Protein AF-0000000065910550 (afdb_homodimer)

Sequence (512 aa):
MIDVQSQKDLRGIAIQKVGIKDLNWPIVVMDRANKTQTTIAKITAAAELKGDMRGTHMSRFIEAIDELNVVGPKEIERLLDRIKEKLDSQKAYVRFDFPYFINKRTPVTETLAPLKVDCYFEAEKGEKFDLKVGVIVPVHTLCPCSKEISEYGAHNQRAYVTIEVKMRRFMWIEELVEIAESSASCPLYSILKRPDEKWVTERAYQNPRFVEDLLREVVVKISGDKRIKWYKVFVESIESIHNHNAFAYIEGENTKMIDVQSQKDLRGIAIQKVGIKDLNWPIVVMDRANKTQTTIAKITAAAELKGD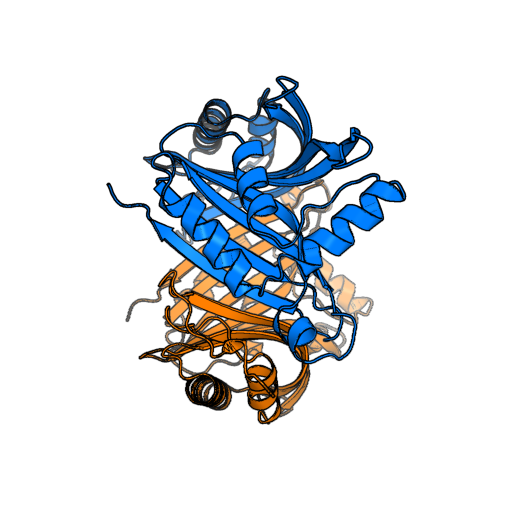MRGTHMSRFIEAIDELNVVGPKEIERLLDRIKEKLDSQKAYVRFDFPYFINKRTPVTETLAPLKVDCYFEAEKGEKFDLKVGVIVPVHTLCPCSKEISEYGAHNQRAYVTIEVKMRRFMWIEELVEIAESSASCPLYSILKRPDEKWVTERAYQNPRFVEDLLREVVVKISGDKRIKWYKVFVESIESIHNHNAFAYIEGENTK

Structure (mmCIF, N/CA/C/O backbone):
data_AF-0000000065910550-model_v1
#
loop_
_entity.id
_entity.type
_entity.pdbx_description
1 polymer 'GTP cyclohydrolase FolE2'
#
loop_
_atom_site.group_PDB
_atom_site.id
_atom_site.type_symbol
_atom_site.label_atom_id
_atom_site.label_alt_id
_atom_site.label_comp_id
_atom_site.label_asym_id
_atom_site.label_entity_id
_atom_site.label_seq_id
_atom_site.pdbx_PDB_ins_code
_atom_site.Cartn_x
_atom_site.Cartn_y
_atom_site.Cartn_z
_atom_site.occupancy
_atom_site.B_iso_or_equiv
_atom_site.auth_seq_id
_atom_site.auth_comp_id
_atom_site.auth_asym_id
_atom_site.auth_atom_id
_atom_site.pdbx_PDB_model_num
ATOM 1 N N . MET A 1 1 ? 38.969 5.348 -8.242 1 63.5 1 MET A N 1
ATOM 2 C CA . MET A 1 1 ? 38.094 4.191 -8.055 1 63.5 1 MET A CA 1
ATOM 3 C C . MET A 1 1 ? 37.031 4.117 -9.148 1 63.5 1 MET A C 1
ATOM 5 O O . MET A 1 1 ? 36.562 5.148 -9.617 1 63.5 1 MET A O 1
ATOM 9 N N . ILE A 1 2 ? 36.938 2.996 -9.836 1 68.75 2 ILE A N 1
ATOM 10 C CA . ILE A 1 2 ? 36.031 2.805 -10.961 1 68.75 2 ILE A CA 1
ATOM 11 C C . ILE A 1 2 ? 34.594 3.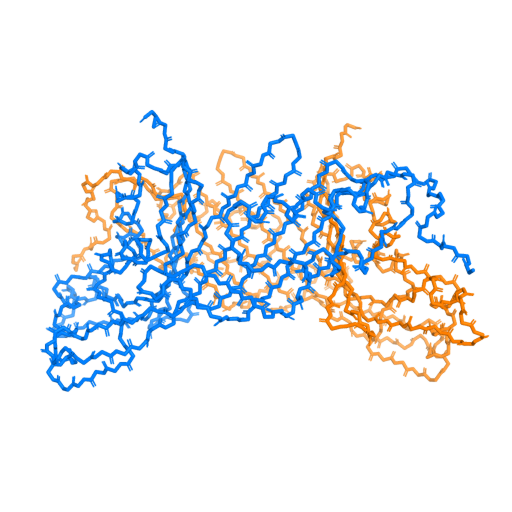055 -10.516 1 68.75 2 ILE A C 1
ATOM 13 O O . ILE A 1 2 ? 34.156 2.551 -9.477 1 68.75 2 ILE A O 1
ATOM 17 N N . ASP A 1 3 ? 33.938 3.994 -11.172 1 78.75 3 ASP A N 1
ATOM 18 C CA . ASP A 1 3 ? 32.5 4.258 -10.922 1 78.75 3 ASP A CA 1
ATOM 19 C C . ASP A 1 3 ? 31.625 3.281 -11.695 1 78.75 3 ASP A C 1
ATOM 21 O O . ASP A 1 3 ? 31.234 3.557 -12.828 1 78.75 3 ASP A O 1
ATOM 25 N N . VAL A 1 4 ? 31.281 2.184 -11.125 1 81.06 4 VAL A N 1
ATOM 26 C CA . VAL A 1 4 ? 30.531 1.101 -11.758 1 81.06 4 VAL A CA 1
ATOM 27 C C . VAL A 1 4 ? 29.141 1.582 -12.117 1 81.06 4 VAL A C 1
ATOM 29 O O . VAL A 1 4 ? 28.578 1.179 -13.141 1 81.06 4 VAL A O 1
ATOM 32 N N . GLN A 1 5 ? 28.578 2.457 -11.391 1 81 5 GLN A N 1
ATOM 33 C CA . GLN A 1 5 ? 27.219 2.939 -11.594 1 81 5 GLN A CA 1
ATOM 34 C C . GLN A 1 5 ? 27.109 3.785 -12.859 1 81 5 GLN A C 1
ATOM 36 O O . GLN A 1 5 ? 26.078 3.803 -13.516 1 81 5 GLN A O 1
ATOM 41 N N . SER A 1 6 ? 28.203 4.367 -13.234 1 79.25 6 SER A N 1
ATOM 42 C CA . SER A 1 6 ? 28.188 5.281 -14.375 1 79.25 6 SER A CA 1
ATOM 43 C C . SER A 1 6 ? 28.562 4.562 -15.664 1 79.25 6 SER A C 1
ATOM 45 O O . SER A 1 6 ? 28.641 5.184 -16.734 1 79.25 6 SER A O 1
ATOM 47 N N . GLN A 1 7 ? 28.719 3.299 -15.492 1 83.25 7 GLN A N 1
ATOM 48 C CA . GLN A 1 7 ? 29 2.533 -16.703 1 83.25 7 GLN A CA 1
ATOM 49 C C . GLN A 1 7 ? 27.766 2.477 -17.609 1 83.25 7 GLN A C 1
ATOM 51 O O . GLN A 1 7 ? 26.641 2.604 -17.141 1 83.25 7 GLN A O 1
ATOM 56 N N . LYS A 1 8 ? 28.047 2.338 -18.844 1 83.81 8 LYS A N 1
ATOM 57 C CA . LYS A 1 8 ? 26.969 2.279 -19.812 1 83.81 8 LYS A CA 1
ATOM 58 C C . LYS A 1 8 ? 26.219 0.96 -19.719 1 83.81 8 LYS A C 1
ATOM 60 O O . LYS A 1 8 ? 26.812 -0.101 -19.562 1 83.81 8 LYS A O 1
ATOM 65 N N . ASP A 1 9 ? 24.953 1.129 -19.734 1 86.06 9 ASP A N 1
ATOM 66 C CA . ASP A 1 9 ? 24.109 -0.061 -19.797 1 86.06 9 ASP A CA 1
ATOM 67 C C . ASP A 1 9 ? 23.625 -0.308 -21.219 1 86.06 9 ASP A C 1
ATOM 69 O O . ASP A 1 9 ? 23.016 0.572 -21.844 1 86.06 9 ASP A O 1
ATOM 73 N N . LEU A 1 10 ? 23.766 -1.475 -21.703 1 84.19 10 LEU A N 1
ATOM 74 C CA . LEU A 1 10 ? 23.516 -1.769 -23.109 1 84.19 10 LEU A CA 1
ATOM 75 C C . LEU A 1 10 ? 22.078 -2.234 -23.328 1 84.19 10 LEU A C 1
ATOM 77 O O . LEU A 1 10 ? 21.609 -2.314 -24.469 1 84.19 10 LEU A O 1
ATOM 81 N N . ARG A 1 11 ? 21.344 -2.479 -22.375 1 85.88 11 ARG A N 1
ATOM 82 C CA . ARG A 1 11 ? 19.969 -2.941 -22.516 1 85.88 11 ARG A CA 1
ATOM 83 C C . ARG A 1 11 ? 19.047 -1.799 -22.938 1 85.88 11 ARG A C 1
ATOM 85 O O . ARG A 1 11 ? 17.969 -2.031 -23.5 1 85.88 11 ARG A O 1
ATOM 92 N N . GLY A 1 12 ? 19.359 -0.606 -22.609 1 87.06 12 GLY A N 1
ATOM 93 C CA . GLY A 1 12 ? 18.641 0.576 -23.062 1 87.06 12 GLY A CA 1
ATOM 94 C C . GLY A 1 12 ? 17.281 0.74 -22.406 1 87.06 12 GLY A C 1
ATOM 95 O O . GLY A 1 12 ? 16.359 1.308 -23 1 87.06 12 GLY A O 1
ATOM 96 N N . ILE A 1 13 ? 17.109 0.208 -21.25 1 91.62 13 ILE A N 1
ATOM 97 C CA . ILE A 1 13 ? 15.828 0.293 -20.547 1 91.62 13 ILE A CA 1
ATOM 98 C C . ILE A 1 13 ? 15.891 1.39 -19.484 1 91.62 13 ILE A C 1
ATOM 100 O O . ILE A 1 13 ? 16.625 1.268 -18.5 1 91.62 13 ILE A O 1
ATOM 104 N N . ALA A 1 14 ? 15.078 2.43 -19.781 1 94.12 14 ALA A N 1
ATOM 105 C CA . ALA A 1 14 ? 14.969 3.5 -18.797 1 94.12 14 ALA A CA 1
ATOM 106 C C . ALA A 1 14 ? 14.109 3.062 -17.609 1 94.12 14 ALA A C 1
ATOM 108 O O . ALA A 1 14 ? 13.094 2.395 -17.781 1 94.12 14 ALA A O 1
ATOM 109 N N . ILE A 1 15 ? 14.562 3.422 -16.469 1 96.31 15 ILE A N 1
ATOM 110 C CA . ILE A 1 15 ? 13.836 3.055 -15.25 1 96.31 15 ILE A CA 1
ATOM 111 C C . ILE A 1 15 ? 13.047 4.258 -14.742 1 96.31 15 ILE A C 1
ATOM 113 O O . ILE A 1 15 ? 13.594 5.352 -14.594 1 96.31 15 ILE A O 1
ATOM 117 N N . GLN A 1 16 ? 11.781 4.004 -14.406 1 97.25 16 GLN A N 1
ATOM 118 C CA . GLN A 1 16 ? 10.891 5.098 -14.039 1 97.25 16 GLN A CA 1
ATOM 119 C C . GLN A 1 16 ? 11.227 5.633 -12.648 1 97.25 16 GLN A C 1
ATOM 121 O O . GLN A 1 16 ? 11.273 6.848 -12.438 1 97.25 16 GLN A O 1
ATOM 126 N N . LYS A 1 17 ? 11.406 4.809 -11.664 1 98.19 17 LYS A N 1
ATOM 127 C CA . LYS A 1 17 ? 11.789 5.203 -10.305 1 98.19 17 LYS A CA 1
ATOM 128 C C . LYS A 1 17 ? 12.922 4.332 -9.781 1 98.19 17 LYS A C 1
ATOM 130 O O . LYS A 1 17 ? 12.82 3.104 -9.781 1 98.19 17 LYS A O 1
ATOM 135 N N . VAL A 1 18 ? 13.914 4.914 -9.359 1 97.94 18 VAL A N 1
ATOM 136 C CA . VAL A 1 18 ? 15.008 4.266 -8.641 1 97.94 18 VAL A CA 1
ATOM 137 C C . VAL A 1 18 ? 15.453 5.141 -7.473 1 97.94 18 VAL A C 1
ATOM 139 O O . VAL A 1 18 ? 15.555 6.363 -7.609 1 97.94 18 VAL A O 1
ATOM 142 N N . GLY A 1 19 ? 15.578 4.531 -6.285 1 97.69 19 GLY A N 1
ATOM 143 C CA . GLY A 1 19 ? 16 5.344 -5.152 1 97.69 19 GLY A CA 1
ATOM 144 C C . GLY A 1 19 ? 16.016 4.578 -3.844 1 97.69 19 GLY A C 1
ATOM 145 O O . GLY A 1 19 ? 16.391 3.404 -3.812 1 97.69 19 GLY A O 1
ATOM 146 N N . ILE A 1 20 ? 15.766 5.285 -2.789 1 97.62 20 ILE A N 1
ATOM 147 C CA . ILE A 1 20 ? 15.883 4.727 -1.445 1 97.62 20 ILE A CA 1
ATOM 148 C C . ILE A 1 20 ? 14.508 4.695 -0.784 1 97.62 20 ILE A C 1
ATOM 150 O O . ILE A 1 20 ? 13.648 5.531 -1.084 1 97.62 20 ILE A O 1
ATOM 154 N N . LYS A 1 21 ? 14.289 3.783 0.067 1 97.69 21 LYS A N 1
ATOM 155 C CA . LYS A 1 21 ? 13.039 3.578 0.803 1 97.69 21 LYS A CA 1
ATOM 156 C C . LYS A 1 21 ? 13.32 3.221 2.262 1 97.69 21 LYS A C 1
ATOM 158 O O . LYS A 1 21 ? 14.367 2.66 2.58 1 97.69 21 LYS A O 1
ATOM 163 N N . ASP A 1 22 ? 12.375 3.637 3.188 1 96.62 22 ASP A N 1
ATOM 164 C CA . ASP A 1 22 ? 12.406 3.312 4.609 1 96.62 22 ASP A CA 1
ATOM 165 C C . ASP A 1 22 ? 13.586 3.992 5.301 1 96.62 22 ASP A C 1
ATOM 167 O O . ASP A 1 22 ? 14.234 3.398 6.168 1 96.62 22 ASP A O 1
ATOM 171 N N . LEU A 1 23 ? 13.922 5.172 4.836 1 95.94 23 LEU A N 1
ATOM 172 C CA . LEU A 1 23 ? 14.898 5.988 5.539 1 95.94 23 LEU A CA 1
ATOM 173 C C . LEU A 1 23 ? 14.25 6.746 6.688 1 95.94 23 LEU A C 1
ATOM 175 O O . LEU A 1 23 ? 13.375 7.586 6.469 1 95.94 23 LEU A O 1
ATOM 179 N N . ASN A 1 24 ? 14.594 6.41 7.914 1 96.44 24 ASN A N 1
ATOM 180 C CA . ASN A 1 24 ? 14.141 7.195 9.055 1 96.44 24 ASN A CA 1
ATOM 181 C C . ASN A 1 24 ? 15.008 8.438 9.266 1 96.44 24 ASN A C 1
ATOM 183 O O . ASN A 1 24 ? 16.234 8.336 9.352 1 96.44 24 ASN A O 1
ATOM 187 N N . TRP A 1 25 ? 14.367 9.594 9.281 1 95.25 25 TRP A N 1
ATOM 188 C CA . TRP A 1 25 ? 15.102 10.859 9.328 1 95.25 25 TRP A CA 1
ATOM 189 C C . TRP A 1 25 ? 14.367 11.875 10.203 1 95.25 25 TRP A C 1
ATOM 191 O O . TRP A 1 25 ? 13.141 11.992 10.133 1 95.25 25 TRP A O 1
ATOM 201 N N . PRO A 1 26 ? 15.078 12.594 11.07 1 96.38 26 PRO A N 1
ATOM 202 C CA . PRO A 1 26 ? 14.438 13.688 11.805 1 96.38 26 PRO A CA 1
ATOM 203 C C . PRO A 1 26 ? 14.039 14.852 10.898 1 96.38 26 PRO A C 1
ATOM 205 O O . PRO A 1 26 ? 14.836 15.289 10.07 1 96.38 26 PRO A O 1
ATOM 208 N N . ILE A 1 27 ? 12.805 15.336 11.078 1 96.88 27 ILE A N 1
ATOM 209 C CA . ILE A 1 27 ? 12.352 16.469 10.273 1 96.88 27 ILE A CA 1
ATOM 210 C C . ILE A 1 27 ? 11.609 17.469 11.156 1 96.88 27 ILE A C 1
ATOM 212 O O . ILE A 1 27 ? 11.266 17.156 12.297 1 96.88 27 ILE A O 1
ATOM 216 N N . VAL A 1 28 ? 11.469 18.672 10.609 1 96.88 28 VAL A N 1
ATOM 217 C CA . VAL A 1 28 ? 10.656 19.734 11.203 1 96.88 28 VAL A CA 1
ATOM 218 C C . VAL A 1 28 ? 9.5 20.078 10.273 1 96.88 28 VAL A C 1
ATOM 220 O O . VAL A 1 28 ? 9.703 20.297 9.078 1 96.88 28 VAL A O 1
ATOM 223 N N . VAL A 1 29 ? 8.281 20.047 10.781 1 96.62 29 VAL A N 1
ATOM 224 C CA . VAL A 1 29 ? 7.109 20.391 9.977 1 96.62 29 VAL A CA 1
ATOM 225 C C . VAL A 1 29 ? 6.398 21.594 10.578 1 96.62 29 VAL A C 1
ATOM 227 O O . VAL A 1 29 ? 6.594 21.922 11.75 1 96.62 29 VAL A O 1
ATOM 230 N N . MET A 1 30 ? 5.613 22.219 9.727 1 93.38 30 MET A N 1
ATOM 231 C CA . MET A 1 30 ? 4.828 23.359 10.195 1 93.38 30 MET A CA 1
ATOM 232 C C . MET A 1 30 ? 3.703 22.906 11.117 1 93.38 30 MET A C 1
ATOM 234 O O . MET A 1 30 ? 3.135 21.828 10.922 1 93.38 30 MET A O 1
ATOM 238 N N . ASP A 1 31 ? 3.471 23.703 12.047 1 92.69 31 ASP A N 1
ATOM 239 C CA . ASP A 1 31 ? 2.459 23.469 13.07 1 92.69 31 ASP A CA 1
ATOM 240 C C . ASP A 1 31 ? 1.597 24.719 13.289 1 92.69 31 ASP A C 1
ATOM 242 O O . ASP A 1 31 ? 2.117 25.797 13.562 1 92.69 31 ASP A O 1
ATOM 246 N N . ARG A 1 32 ? 0.337 24.547 13.164 1 92.25 32 ARG A N 1
ATOM 247 C CA . ARG A 1 32 ? -0.577 25.672 13.227 1 92.25 32 ARG A CA 1
ATOM 248 C C . ARG A 1 32 ? -0.513 26.359 14.586 1 92.25 32 ARG A C 1
ATOM 250 O O . ARG A 1 32 ? -0.495 27.578 14.672 1 92.25 32 ARG A O 1
ATOM 257 N N . ALA A 1 33 ? -0.448 25.609 15.664 1 91.62 33 ALA A N 1
ATOM 258 C CA . ALA A 1 33 ? -0.511 26.141 17.016 1 91.62 33 ALA A CA 1
ATOM 259 C C . ALA A 1 33 ? 0.872 26.562 17.516 1 91.62 33 ALA A C 1
ATOM 261 O O . ALA A 1 33 ? 1.015 27.594 18.188 1 91.62 33 ALA A O 1
ATOM 262 N N . ASN A 1 34 ? 1.928 25.812 17.156 1 92.62 34 ASN A N 1
ATOM 263 C CA . ASN A 1 34 ? 3.25 25.984 17.734 1 92.62 34 ASN A CA 1
ATOM 264 C C . ASN A 1 34 ? 4.262 26.469 16.703 1 92.62 34 ASN A C 1
ATOM 266 O O . ASN A 1 34 ? 5.469 26.484 16.969 1 92.62 34 ASN A O 1
ATOM 270 N N . LYS A 1 35 ? 3.805 26.781 15.539 1 92.31 35 LYS A N 1
ATOM 271 C CA . LYS A 1 35 ? 4.629 27.203 14.414 1 92.31 35 LYS A CA 1
ATOM 272 C C . LYS A 1 35 ? 5.312 26 13.758 1 92.31 35 LYS A C 1
ATOM 274 O O . LYS A 1 35 ? 5.121 25.75 12.562 1 92.31 35 LYS A O 1
ATOM 279 N N . THR A 1 36 ? 6.086 25.25 14.672 1 94.94 36 THR A N 1
ATOM 280 C CA . THR A 1 36 ? 6.719 24.062 14.125 1 94.94 36 THR A CA 1
ATOM 281 C C . THR A 1 36 ? 6.695 22.922 15.141 1 94.94 36 THR A C 1
ATOM 283 O O . THR A 1 36 ? 6.434 23.141 16.328 1 94.94 36 THR A O 1
ATOM 286 N N . GLN A 1 37 ? 6.855 21.719 14.656 1 95.38 37 GLN A N 1
ATOM 287 C CA . GLN A 1 37 ? 7.074 20.547 15.508 1 95.38 37 GLN A CA 1
ATOM 288 C C . GLN A 1 37 ? 8.109 19.609 14.891 1 95.38 37 GLN A C 1
ATOM 290 O O . GLN A 1 37 ? 8.156 19.438 13.672 1 95.38 37 GLN A O 1
ATOM 295 N N . THR A 1 38 ? 8.945 19.047 15.773 1 95.81 38 THR A N 1
ATOM 296 C CA . THR A 1 38 ? 9.945 18.078 15.352 1 95.81 38 THR A CA 1
ATOM 297 C C . THR A 1 38 ? 9.383 16.656 15.398 1 95.81 38 THR A C 1
ATOM 299 O O . THR A 1 38 ? 8.664 16.312 16.344 1 95.81 38 THR A O 1
ATOM 302 N N . THR A 1 39 ? 9.648 15.898 14.398 1 97.06 39 THR A N 1
ATOM 303 C CA . THR A 1 39 ? 9.188 14.516 14.328 1 97.06 39 THR A CA 1
ATOM 304 C C . THR A 1 39 ? 10.18 13.656 13.539 1 97.06 39 THR A C 1
ATOM 306 O O . THR A 1 39 ? 11.305 14.086 13.281 1 97.06 39 THR A O 1
ATOM 309 N N . ILE A 1 40 ? 9.906 12.391 13.391 1 96.44 40 ILE A N 1
ATOM 310 C CA . ILE A 1 40 ? 10.695 11.461 12.594 1 96.44 40 ILE A CA 1
ATOM 311 C C . ILE A 1 40 ? 9.875 10.992 11.391 1 96.44 40 ILE A C 1
ATOM 313 O O . ILE A 1 40 ? 8.75 10.516 11.547 1 96.44 40 ILE A O 1
ATOM 317 N N . ALA A 1 41 ? 10.469 11.133 10.25 1 97.75 41 ALA A N 1
ATOM 318 C CA . ALA A 1 41 ? 9.781 10.68 9.039 1 97.75 41 ALA A CA 1
ATOM 319 C C . ALA A 1 41 ? 10.414 9.398 8.5 1 97.75 41 ALA A C 1
ATOM 321 O O . ALA A 1 41 ? 11.625 9.188 8.648 1 97.75 41 ALA A O 1
ATOM 322 N N . LYS A 1 42 ? 9.617 8.555 8.016 1 98.38 42 LYS A N 1
ATOM 323 C CA . LYS A 1 42 ? 10.07 7.535 7.07 1 98.38 42 LYS A CA 1
ATOM 324 C C . LYS A 1 42 ? 10.031 8.062 5.641 1 98.38 42 LYS A C 1
ATOM 326 O O . LYS A 1 42 ? 8.969 8.43 5.129 1 98.38 42 LYS A O 1
ATOM 331 N N . ILE A 1 43 ? 11.195 8.078 4.969 1 98.19 43 ILE A N 1
ATOM 332 C CA . ILE A 1 43 ? 11.312 8.805 3.713 1 98.19 43 ILE A CA 1
ATOM 333 C C . ILE A 1 43 ? 11.562 7.824 2.568 1 98.19 43 ILE A C 1
ATOM 335 O O . ILE A 1 43 ? 12.352 6.883 2.709 1 98.19 43 ILE A O 1
ATOM 339 N N . THR A 1 44 ? 10.828 7.98 1.517 1 98.69 44 THR A N 1
ATOM 340 C CA . THR A 1 44 ? 11.102 7.375 0.217 1 98.69 44 THR A CA 1
ATOM 341 C C . THR A 1 44 ? 11.477 8.445 -0.808 1 98.69 44 THR A C 1
ATOM 343 O O . THR A 1 44 ? 10.797 9.469 -0.921 1 98.69 44 THR A O 1
ATOM 346 N N . ALA A 1 45 ? 12.555 8.312 -1.482 1 98.44 45 ALA A N 1
ATOM 347 C CA . ALA A 1 45 ? 13 9.234 -2.529 1 98.44 45 ALA A CA 1
ATOM 348 C C . ALA A 1 45 ? 13.469 8.469 -3.766 1 98.44 45 ALA A C 1
ATOM 350 O O . ALA A 1 45 ? 14.117 7.426 -3.65 1 98.44 45 ALA A O 1
ATOM 351 N N . ALA A 1 46 ? 13.133 8.984 -4.906 1 98.69 46 ALA A N 1
ATOM 352 C CA . ALA A 1 46 ? 13.5 8.32 -6.152 1 98.69 46 ALA A CA 1
ATOM 353 C C . ALA A 1 46 ? 13.672 9.32 -7.285 1 98.69 46 ALA A C 1
ATOM 355 O O . ALA A 1 46 ? 13.281 10.484 -7.156 1 98.69 46 ALA A O 1
ATOM 356 N N . ALA A 1 47 ? 14.266 8.891 -8.312 1 97.88 47 ALA A N 1
ATOM 357 C CA . ALA A 1 47 ? 14.406 9.641 -9.562 1 97.88 47 ALA A CA 1
ATOM 358 C C . ALA A 1 47 ? 14.328 8.711 -10.766 1 97.88 47 ALA A C 1
ATOM 360 O O . ALA A 1 47 ? 14.461 7.492 -10.633 1 97.88 47 ALA A O 1
ATOM 361 N N . GLU A 1 48 ? 14.016 9.336 -11.844 1 97.12 48 GLU A N 1
ATOM 362 C CA . GLU A 1 48 ? 14.102 8.602 -13.102 1 97.12 48 GLU A CA 1
ATOM 363 C C . GLU A 1 48 ? 15.555 8.32 -13.477 1 97.12 48 GLU A C 1
ATOM 365 O O . GLU A 1 48 ? 16.438 9.156 -13.242 1 97.12 48 GLU A O 1
ATOM 370 N N . LEU A 1 49 ? 15.812 7.133 -14.023 1 95.31 49 LEU A N 1
ATOM 371 C CA . LEU A 1 49 ? 17.141 6.762 -14.477 1 95.31 49 LEU A CA 1
ATOM 372 C C . LEU A 1 49 ? 17.141 6.48 -15.977 1 95.31 49 LEU A C 1
ATOM 374 O O . LEU A 1 49 ? 16.422 5.594 -16.453 1 95.31 49 LEU A O 1
ATOM 378 N N . LYS A 1 50 ? 18 7.191 -16.656 1 92.06 50 LYS A N 1
ATOM 379 C CA . LYS A 1 50 ? 18.094 7.047 -18.109 1 92.06 50 LYS A CA 1
ATOM 380 C C . LYS A 1 50 ? 18.578 5.652 -18.484 1 92.06 50 LYS A C 1
ATOM 382 O O . LYS A 1 50 ? 19.312 5.008 -17.734 1 92.06 50 LYS A O 1
ATOM 387 N N . GLY A 1 51 ? 18.266 5.25 -19.703 1 91.25 51 GLY A N 1
ATOM 388 C CA . GLY A 1 51 ? 18.531 3.895 -20.156 1 91.25 51 GLY A CA 1
ATOM 389 C C . GLY A 1 51 ? 20 3.613 -20.391 1 91.25 51 GLY A C 1
ATOM 390 O O . GLY A 1 51 ? 20.406 2.453 -20.469 1 91.25 51 GLY A O 1
ATOM 391 N N . ASP A 1 52 ? 20.812 4.656 -20.438 1 88.88 52 ASP A N 1
ATOM 392 C CA . ASP A 1 52 ? 22.234 4.449 -20.734 1 88.88 52 ASP A CA 1
ATOM 393 C C . ASP A 1 52 ? 23.078 4.449 -19.469 1 88.88 52 ASP A C 1
ATOM 395 O O . ASP A 1 52 ? 24.281 4.219 -19.531 1 88.88 52 ASP A O 1
ATOM 399 N N . MET A 1 53 ? 22.469 4.652 -18.406 1 88.75 53 MET A N 1
ATOM 400 C CA . MET A 1 53 ? 23.172 4.605 -17.125 1 88.75 53 MET A CA 1
ATOM 401 C C . MET A 1 53 ? 22.875 3.301 -16.391 1 88.75 53 MET A C 1
ATOM 403 O O . MET A 1 53 ? 21.719 2.924 -16.234 1 88.75 53 MET A O 1
ATOM 407 N N . ARG A 1 54 ? 23.828 2.672 -15.93 1 88.75 54 ARG A N 1
ATOM 408 C CA . ARG A 1 54 ? 23.656 1.358 -15.32 1 88.75 54 ARG A CA 1
ATOM 409 C C . ARG A 1 54 ? 22.984 1.474 -13.961 1 88.75 54 ARG A C 1
ATOM 411 O O . ARG A 1 54 ? 22.078 0.693 -13.633 1 88.75 54 ARG A O 1
ATOM 418 N N . GLY A 1 55 ? 23.422 2.473 -13.195 1 89.12 55 GLY A N 1
ATOM 419 C CA . GLY A 1 55 ? 22.875 2.607 -11.852 1 89.12 55 GLY A CA 1
ATOM 420 C C . GLY A 1 55 ? 22.875 4.039 -11.352 1 89.12 55 GLY A C 1
ATOM 421 O O . GLY A 1 55 ? 23.469 4.922 -11.977 1 89.12 55 GLY A O 1
ATOM 422 N N . THR A 1 56 ? 22.141 4.242 -10.227 1 87.81 56 THR A N 1
ATOM 423 C CA . THR A 1 56 ? 22.078 5.57 -9.625 1 87.81 56 THR A CA 1
ATOM 424 C C . THR A 1 56 ? 22.984 5.656 -8.406 1 87.81 56 THR A C 1
ATOM 426 O O . THR A 1 56 ? 23.5 4.641 -7.945 1 87.81 56 THR A O 1
ATOM 429 N N . HIS A 1 57 ? 23.266 6.895 -7.973 1 87.19 57 HIS A N 1
ATOM 430 C CA . HIS A 1 57 ? 24.031 7.156 -6.758 1 87.19 57 HIS A CA 1
ATOM 431 C C . HIS A 1 57 ? 23.109 7.387 -5.566 1 87.19 57 HIS A C 1
ATOM 433 O O . HIS A 1 57 ? 22.656 8.508 -5.336 1 87.19 57 HIS A O 1
ATOM 439 N N . MET A 1 58 ? 23 6.387 -4.715 1 88 58 MET A N 1
ATOM 440 C CA . MET A 1 58 ? 22.016 6.391 -3.629 1 88 58 MET A CA 1
ATOM 441 C C . MET A 1 58 ? 22.391 7.422 -2.568 1 88 58 MET A C 1
ATOM 443 O O . MET A 1 58 ? 21.516 8.047 -1.972 1 88 58 MET A O 1
ATOM 447 N N . SER A 1 59 ? 23.656 7.66 -2.449 1 90.94 59 SER A N 1
ATOM 448 C CA . SER A 1 59 ? 24.125 8.594 -1.43 1 90.94 59 SER A CA 1
ATOM 449 C C . SER A 1 59 ? 23.656 10.016 -1.729 1 90.94 59 SER A C 1
ATOM 451 O O . SER A 1 59 ? 23.469 10.82 -0.814 1 90.94 59 SER A O 1
ATOM 453 N N . ARG A 1 60 ? 23.422 10.32 -3.006 1 92.56 60 ARG A N 1
ATOM 454 C CA . ARG A 1 60 ? 23.031 11.664 -3.41 1 92.56 60 ARG A CA 1
ATOM 455 C C . ARG A 1 60 ? 21.625 12 -2.92 1 92.56 60 ARG A C 1
ATOM 457 O O . ARG A 1 60 ? 21.297 13.172 -2.717 1 92.56 60 ARG A O 1
ATOM 464 N N . PHE A 1 61 ? 20.766 10.977 -2.746 1 95.19 61 PHE A N 1
ATOM 465 C CA . PHE A 1 61 ? 19.453 11.203 -2.156 1 95.19 61 PHE A CA 1
ATOM 466 C C . PHE A 1 61 ? 19.594 11.703 -0.72 1 95.19 61 PHE A C 1
ATOM 468 O O . PHE A 1 61 ? 18.938 12.672 -0.331 1 95.19 61 PHE A O 1
ATOM 475 N N . ILE A 1 62 ? 20.406 11.094 0.034 1 93.31 62 ILE A N 1
ATOM 476 C CA . ILE A 1 62 ? 20.578 11.406 1.447 1 93.31 62 ILE A CA 1
ATOM 477 C C . ILE A 1 62 ? 21.172 12.805 1.596 1 93.31 62 ILE A C 1
ATOM 479 O O . ILE A 1 62 ? 20.75 13.578 2.457 1 93.31 62 ILE A O 1
ATOM 483 N N . GLU A 1 63 ? 22.109 13.07 0.708 1 94 63 GLU A N 1
ATOM 484 C CA . GLU A 1 63 ? 22.719 14.398 0.723 1 94 63 GLU A CA 1
ATOM 485 C C . GLU A 1 63 ? 21.672 15.484 0.478 1 94 63 GLU A C 1
ATOM 487 O O . GLU A 1 63 ? 21.703 16.531 1.128 1 94 63 GLU A O 1
ATOM 492 N N . ALA A 1 64 ? 20.812 15.195 -0.44 1 94.62 64 ALA A N 1
ATOM 493 C CA . ALA A 1 64 ? 19.766 16.172 -0.749 1 94.62 64 ALA A CA 1
ATOM 494 C C . ALA A 1 64 ? 18.812 16.328 0.431 1 94.62 64 ALA A C 1
ATOM 496 O O . ALA A 1 64 ? 18.422 17.453 0.766 1 94.62 64 ALA A O 1
ATOM 497 N N . ILE A 1 65 ? 18.469 15.289 1.138 1 94.75 65 ILE A N 1
ATOM 498 C CA . ILE A 1 65 ? 17.531 15.281 2.254 1 94.75 65 ILE A CA 1
ATOM 499 C C . ILE A 1 65 ? 18.141 15.992 3.453 1 94.75 65 ILE A C 1
ATOM 501 O O . ILE A 1 65 ? 17.453 16.703 4.188 1 94.75 65 ILE A O 1
ATOM 505 N N . ASP A 1 66 ? 19.422 15.852 3.58 1 92.62 66 ASP A N 1
ATOM 506 C CA . ASP A 1 66 ? 20.141 16.406 4.723 1 92.62 66 ASP A CA 1
ATOM 507 C C . ASP A 1 66 ? 20.109 17.938 4.699 1 92.62 66 ASP A C 1
ATOM 509 O O . ASP A 1 66 ? 20.266 18.578 5.738 1 92.62 66 ASP A O 1
ATOM 513 N N . GLU A 1 67 ? 19.797 18.453 3.58 1 91.25 67 GLU A N 1
ATOM 514 C CA . GLU A 1 67 ? 19.797 19.906 3.434 1 91.25 67 GLU A CA 1
ATOM 515 C C . GLU A 1 67 ? 18.438 20.5 3.764 1 91.25 67 GLU A C 1
ATOM 517 O O . GLU A 1 67 ? 18.281 21.719 3.814 1 91.25 67 GLU A O 1
ATOM 522 N N . LEU A 1 68 ? 17.484 19.672 4.059 1 90.12 68 LEU A N 1
ATOM 523 C CA . LEU A 1 68 ? 16.141 20.141 4.32 1 90.12 68 LEU A CA 1
ATOM 524 C C . LEU A 1 68 ? 16.016 20.688 5.742 1 90.12 68 LEU A C 1
ATOM 526 O O . LEU A 1 68 ? 16.422 20.016 6.699 1 90.12 68 LEU A O 1
ATOM 530 N N . ASN A 1 69 ? 15.539 21.891 5.918 1 87.5 69 ASN A N 1
ATOM 531 C CA . ASN A 1 69 ? 15.297 22.5 7.227 1 87.5 69 ASN A CA 1
ATOM 532 C C . ASN A 1 69 ? 13.867 22.25 7.699 1 87.5 69 ASN A C 1
ATOM 534 O O . ASN A 1 69 ? 13.641 21.469 8.617 1 87.5 69 ASN A O 1
ATOM 538 N N . VAL A 1 70 ? 12.93 22.891 7.137 1 91.88 70 VAL A N 1
ATOM 539 C CA . VAL A 1 70 ? 11.508 22.719 7.402 1 91.88 70 VAL A CA 1
ATOM 540 C C . VAL A 1 70 ? 10.836 22.078 6.191 1 91.88 70 VAL A C 1
ATOM 542 O O . VAL A 1 70 ? 11.102 22.469 5.051 1 91.88 70 VAL A O 1
ATOM 545 N N . VAL A 1 71 ? 10.008 21.094 6.5 1 94.25 71 VAL A N 1
ATOM 546 C CA . VAL A 1 71 ? 9.328 20.391 5.418 1 94.25 71 VAL A CA 1
ATOM 547 C C . VAL A 1 71 ? 8.016 21.094 5.082 1 94.25 71 VAL A C 1
ATOM 549 O O . VAL A 1 71 ? 6.98 20.797 5.684 1 94.25 71 VAL A O 1
ATOM 552 N N . GLY A 1 72 ? 8.109 22 4.23 1 91.5 72 GLY A N 1
ATOM 553 C CA . GLY A 1 72 ? 6.961 22.672 3.648 1 91.5 72 GLY A CA 1
ATOM 554 C C . GLY A 1 72 ? 6.883 22.531 2.141 1 91.5 72 GLY A C 1
ATOM 555 O O . GLY A 1 72 ? 7.793 21.984 1.519 1 91.5 72 GLY A O 1
ATOM 556 N N . PRO A 1 73 ? 5.781 22.969 1.549 1 92.69 73 PRO A N 1
ATOM 557 C CA . PRO A 1 73 ? 5.59 22.812 0.107 1 92.69 73 PRO A CA 1
ATOM 558 C C . PRO A 1 73 ? 6.742 23.375 -0.713 1 92.69 73 PRO A C 1
ATOM 560 O O . PRO A 1 73 ? 7.238 22.719 -1.633 1 92.69 73 PRO A O 1
ATOM 563 N N . LYS A 1 74 ? 7.199 24.531 -0.389 1 93.62 74 LYS A N 1
ATOM 564 C CA . LYS A 1 74 ? 8.273 25.172 -1.134 1 93.62 74 LYS A CA 1
ATOM 565 C C . LYS A 1 74 ? 9.594 24.422 -0.968 1 93.62 74 LYS A C 1
ATOM 567 O O . LYS A 1 74 ? 10.328 24.234 -1.937 1 93.62 74 LYS A O 1
ATOM 572 N N . GLU A 1 75 ? 9.867 24.047 0.284 1 95.62 75 GLU A N 1
ATOM 573 C CA . GLU A 1 75 ? 11.102 23.328 0.569 1 95.62 75 GLU A CA 1
ATOM 574 C C . GLU A 1 75 ? 11.109 21.953 -0.098 1 95.62 75 GLU A C 1
ATOM 576 O O . GLU A 1 75 ? 12.156 21.469 -0.527 1 95.62 75 GLU A O 1
ATOM 581 N N . ILE A 1 76 ? 9.93 21.359 -0.197 1 97.06 76 ILE A N 1
ATOM 582 C CA . ILE A 1 76 ? 9.82 20.062 -0.859 1 97.06 76 ILE A CA 1
ATOM 583 C C . ILE A 1 76 ? 10.125 20.219 -2.348 1 97.06 76 ILE A C 1
ATOM 585 O O . ILE A 1 76 ? 10.82 19.391 -2.934 1 97.06 76 ILE A O 1
ATOM 589 N N . GLU A 1 77 ? 9.547 21.203 -2.938 1 97.12 77 GLU A N 1
ATOM 590 C CA . GLU A 1 77 ? 9.812 21.438 -4.355 1 97.12 77 GLU A CA 1
ATOM 591 C C . GLU A 1 77 ? 11.305 21.656 -4.609 1 97.12 77 GLU A C 1
ATOM 593 O O . GLU A 1 77 ? 11.859 21.109 -5.57 1 97.12 77 GLU A O 1
ATOM 598 N N . ARG A 1 78 ? 11.953 22.406 -3.752 1 96.94 78 ARG A N 1
ATOM 599 C CA . ARG A 1 78 ? 13.391 22.641 -3.871 1 96.94 78 ARG A CA 1
ATOM 600 C C . ARG A 1 78 ? 14.18 21.344 -3.725 1 96.94 78 ARG A C 1
ATOM 602 O O . ARG A 1 78 ? 15.172 21.141 -4.418 1 96.94 78 ARG A O 1
ATOM 609 N N . LEU A 1 79 ? 13.766 20.547 -2.779 1 97.5 79 LEU A N 1
ATOM 610 C CA . LEU A 1 79 ? 14.391 19.25 -2.588 1 97.5 79 LEU A CA 1
ATOM 611 C C . LEU A 1 79 ? 14.336 18.422 -3.873 1 97.5 79 LEU A C 1
ATOM 613 O O . LEU A 1 79 ? 15.344 17.828 -4.27 1 97.5 79 LEU A O 1
ATOM 617 N N . LEU A 1 80 ? 13.188 18.453 -4.535 1 98.38 80 LEU A N 1
ATOM 618 C CA . LEU A 1 80 ? 13.031 17.688 -5.766 1 98.38 80 LEU A CA 1
ATOM 619 C C . LEU A 1 80 ? 13.922 18.234 -6.871 1 98.38 80 LEU A C 1
ATOM 621 O O . LEU A 1 80 ? 14.5 17.469 -7.652 1 98.38 80 LEU A O 1
ATOM 625 N N . ASP A 1 81 ? 14.07 19.516 -6.93 1 97.81 81 ASP A N 1
ATOM 626 C CA . ASP A 1 81 ? 14.984 20.125 -7.887 1 97.81 81 ASP A CA 1
ATOM 627 C C . ASP A 1 81 ? 16.422 19.703 -7.629 1 97.81 81 ASP A C 1
ATOM 629 O O . ASP A 1 81 ? 17.172 19.406 -8.562 1 97.81 81 ASP A O 1
ATOM 633 N N . ARG A 1 82 ? 16.797 19.672 -6.41 1 96.94 82 ARG A N 1
ATOM 634 C CA . ARG A 1 82 ? 18.141 19.25 -6.035 1 96.94 82 ARG A CA 1
ATOM 635 C C . ARG A 1 82 ? 18.406 17.812 -6.434 1 96.94 82 ARG A C 1
ATOM 637 O O . ARG A 1 82 ? 19.484 17.469 -6.93 1 96.94 82 ARG A O 1
ATOM 644 N N . ILE A 1 83 ? 17.422 16.953 -6.184 1 97.25 83 ILE A N 1
ATOM 645 C CA . ILE A 1 83 ? 17.547 15.547 -6.547 1 97.25 83 ILE A CA 1
ATOM 646 C C . ILE A 1 83 ? 17.703 15.414 -8.055 1 97.25 83 ILE A C 1
ATOM 648 O O . ILE A 1 83 ? 18.578 14.68 -8.531 1 97.25 83 ILE A O 1
ATOM 652 N N . LYS A 1 84 ? 16.875 16.141 -8.797 1 97.25 84 LYS A N 1
ATOM 653 C CA . LYS A 1 84 ? 16.984 16.109 -10.258 1 97.25 84 LYS A CA 1
ATOM 654 C C . LYS A 1 84 ? 18.375 16.531 -10.719 1 97.25 84 LYS A C 1
ATOM 656 O O . LYS A 1 84 ? 18.953 15.898 -11.594 1 97.25 84 LYS A O 1
ATOM 661 N N . GLU A 1 85 ? 18.859 17.531 -10.141 1 96.31 85 GLU A N 1
ATOM 662 C CA . GLU A 1 85 ? 20.172 18.062 -10.5 1 96.31 85 GLU A CA 1
ATOM 663 C C . GLU A 1 85 ? 21.297 17.078 -10.141 1 96.31 85 GLU A C 1
ATOM 665 O O . GLU A 1 85 ? 22.141 16.766 -10.977 1 96.31 85 GLU A O 1
ATOM 670 N N . LYS A 1 86 ? 21.281 16.625 -8.922 1 93.38 86 LYS A N 1
ATOM 671 C CA . LYS A 1 86 ? 22.344 15.75 -8.422 1 93.38 86 LYS A CA 1
ATOM 672 C C . LYS A 1 86 ? 22.375 14.43 -9.188 1 93.38 86 LYS A C 1
ATOM 674 O O . LYS A 1 86 ? 23.438 13.836 -9.359 1 93.38 86 LYS A O 1
ATOM 679 N N . LEU A 1 87 ? 21.234 13.977 -9.664 1 94 87 LEU A N 1
ATOM 680 C CA . LEU A 1 87 ? 21.172 12.656 -10.289 1 94 87 LEU A CA 1
ATOM 681 C C . LEU A 1 87 ? 20.984 12.773 -11.797 1 94 87 LEU A C 1
ATOM 683 O O . LEU A 1 87 ? 20.781 11.773 -12.484 1 94 87 LEU A O 1
ATOM 687 N N . ASP A 1 88 ? 21.031 14 -12.32 1 92.69 88 ASP A N 1
ATOM 688 C CA . ASP A 1 88 ? 20.844 14.258 -13.742 1 92.69 88 ASP A CA 1
ATOM 689 C C . ASP A 1 88 ? 19.594 13.547 -14.266 1 92.69 88 ASP A C 1
ATOM 691 O O . ASP A 1 88 ? 19.672 12.766 -15.219 1 92.69 88 ASP A O 1
ATOM 695 N N . SER A 1 89 ? 18.469 13.773 -13.641 1 95.75 89 SER A N 1
ATOM 696 C CA . SER A 1 89 ? 17.188 13.156 -13.961 1 95.75 89 SER A CA 1
ATOM 697 C C . SER A 1 89 ? 16.156 14.211 -14.352 1 95.75 89 SER A C 1
ATOM 699 O O . SER A 1 89 ? 16.266 15.375 -13.961 1 95.75 89 SER A O 1
ATOM 701 N N . GLN A 1 90 ? 15.172 13.812 -15.109 1 96.25 90 GLN A N 1
ATOM 702 C CA . GLN A 1 90 ? 14.102 14.719 -15.523 1 96.25 90 GLN A CA 1
ATOM 703 C C . GLN A 1 90 ? 12.953 14.703 -14.531 1 96.25 90 GLN A C 1
ATOM 705 O O . GLN A 1 90 ? 12.117 15.609 -14.523 1 96.25 90 GLN A O 1
ATOM 710 N N . LYS A 1 91 ? 12.883 13.695 -13.797 1 97.88 91 LYS A N 1
ATOM 711 C CA . LYS A 1 91 ? 11.805 13.562 -12.82 1 97.88 91 LYS A CA 1
ATOM 712 C C . LYS A 1 91 ? 12.336 13.078 -11.477 1 97.88 91 LYS A C 1
ATOM 714 O O . LYS A 1 91 ? 13.25 12.258 -11.422 1 97.88 91 LYS A O 1
ATOM 719 N N . ALA A 1 92 ? 11.75 13.57 -10.398 1 98.44 92 ALA A N 1
ATOM 720 C CA . ALA A 1 92 ? 12.078 13.164 -9.039 1 98.44 92 ALA A CA 1
ATOM 721 C C . ALA A 1 92 ? 10.82 12.977 -8.203 1 98.44 92 ALA A C 1
ATOM 723 O O . ALA A 1 92 ? 9.766 13.523 -8.523 1 98.44 92 ALA A O 1
ATOM 724 N N . TYR A 1 93 ? 10.984 12.164 -7.195 1 98.56 93 TYR A N 1
ATOM 725 C CA . TYR A 1 93 ? 9.875 11.773 -6.336 1 98.56 93 TYR A CA 1
ATOM 726 C C . TYR A 1 93 ? 10.305 11.727 -4.875 1 98.56 93 TYR A C 1
ATOM 728 O O . TYR A 1 93 ? 11.438 11.336 -4.57 1 98.56 93 TYR A O 1
ATOM 736 N N . VAL A 1 94 ? 9.359 12.125 -3.953 1 98.62 94 VAL A N 1
ATOM 737 C CA . VAL A 1 94 ? 9.648 11.977 -2.531 1 98.62 94 VAL A CA 1
ATOM 738 C C . VAL A 1 94 ? 8.352 11.758 -1.761 1 98.62 94 VAL A C 1
ATOM 740 O O . VAL A 1 94 ? 7.297 12.273 -2.146 1 98.62 94 VAL A O 1
ATOM 743 N N . ARG A 1 95 ? 8.445 10.984 -0.708 1 98.69 95 ARG A N 1
ATOM 744 C CA . ARG A 1 95 ? 7.352 10.805 0.238 1 98.69 95 ARG A CA 1
ATOM 745 C C . ARG A 1 95 ? 7.859 10.828 1.676 1 98.69 95 ARG A C 1
ATOM 747 O O . ARG A 1 95 ? 8.875 10.203 1.989 1 98.69 95 ARG A O 1
ATOM 754 N N . PHE A 1 96 ? 7.199 11.625 2.482 1 98.5 96 PHE A N 1
ATOM 755 C CA . PHE A 1 96 ? 7.422 11.672 3.922 1 98.5 96 PHE A CA 1
ATOM 756 C C . PHE A 1 96 ? 6.23 11.086 4.672 1 98.5 96 PHE A C 1
ATOM 758 O O . PHE A 1 96 ? 5.113 11.586 4.555 1 98.5 96 PHE A O 1
ATOM 765 N N . ASP A 1 97 ? 6.434 10.07 5.391 1 98.75 97 ASP A N 1
ATOM 766 C CA . ASP A 1 97 ? 5.449 9.586 6.352 1 98.75 97 ASP A CA 1
ATOM 767 C C . ASP A 1 97 ? 5.867 9.914 7.781 1 98.75 97 ASP A C 1
ATOM 769 O O . ASP A 1 97 ? 6.984 9.594 8.195 1 98.75 97 ASP A O 1
ATOM 773 N N . PHE A 1 98 ? 4.922 10.477 8.531 1 98.25 98 PHE A N 1
ATOM 774 C CA . PHE A 1 98 ? 5.375 10.891 9.859 1 98.25 98 PHE A CA 1
ATOM 775 C C . PHE A 1 98 ? 4.195 11.047 10.805 1 98.25 98 PHE A C 1
ATOM 777 O O . PHE A 1 98 ? 3.098 11.43 10.391 1 98.25 98 PHE A O 1
ATOM 784 N N . PRO A 1 99 ? 4.461 10.766 12.086 1 98.38 99 PRO A N 1
ATOM 785 C CA . PRO A 1 99 ? 3.461 11.125 13.102 1 98.38 99 PRO A CA 1
ATOM 786 C C . PRO A 1 99 ? 3.373 12.625 13.336 1 98.38 99 PRO A C 1
ATOM 788 O O . PRO A 1 99 ? 4.383 13.336 13.234 1 98.38 99 PRO A O 1
ATOM 791 N N . TYR A 1 100 ? 2.234 13.109 13.547 1 98.06 100 TYR A N 1
ATOM 792 C CA . TYR A 1 100 ? 1.917 14.508 13.836 1 98.06 100 TYR A CA 1
ATOM 793 C C . TYR A 1 100 ? 1.014 14.609 15.062 1 98.06 100 TYR A C 1
ATOM 795 O O . TYR A 1 100 ? 0.041 13.867 15.188 1 98.06 100 TYR A O 1
ATOM 803 N N . PHE A 1 101 ? 1.417 15.484 16 1 97.44 101 PHE A N 1
ATOM 804 C CA . PHE A 1 101 ? 0.66 15.586 17.234 1 97.44 101 PHE A CA 1
ATOM 805 C C . PHE A 1 101 ? -0.157 16.875 17.281 1 97.44 101 PHE A C 1
ATOM 807 O O . PHE A 1 101 ? 0.356 17.953 16.969 1 97.44 101 PHE A O 1
ATOM 814 N N . ILE A 1 102 ? -1.387 16.781 17.594 1 97.38 102 ILE A N 1
ATOM 815 C CA . ILE A 1 102 ? -2.301 17.906 17.766 1 97.38 102 ILE A CA 1
ATOM 816 C C . ILE A 1 102 ? -2.826 17.938 19.203 1 97.38 102 ILE A C 1
ATOM 818 O O . ILE A 1 102 ? -3.361 16.938 19.688 1 97.38 102 ILE A O 1
ATOM 822 N N . ASN A 1 103 ? -2.666 19.047 19.875 1 95.94 103 ASN A N 1
ATOM 823 C CA . ASN A 1 103 ? -3.238 19.188 21.219 1 95.94 103 ASN A CA 1
ATOM 824 C C . ASN A 1 103 ? -4.75 19.359 21.156 1 95.94 103 ASN A C 1
ATOM 826 O O . ASN A 1 103 ? -5.25 20.266 20.484 1 95.94 103 ASN A O 1
ATOM 830 N N . LYS A 1 104 ? -5.473 18.516 21.953 1 95.5 104 LYS A N 1
ATOM 831 C CA . LYS A 1 104 ? -6.934 18.547 21.969 1 95.5 104 LYS A CA 1
ATOM 832 C C . LYS A 1 104 ? -7.473 18.656 23.391 1 95.5 104 LYS A C 1
ATOM 834 O O . LYS A 1 104 ? -6.941 18.047 24.312 1 95.5 104 LYS A O 1
ATOM 839 N N . ARG A 1 105 ? -8.523 19.391 23.5 1 96.44 105 ARG A N 1
ATOM 840 C CA . ARG A 1 105 ? -9.227 19.484 24.766 1 96.44 105 ARG A CA 1
ATOM 841 C C . ARG A 1 105 ? -10.43 18.547 24.812 1 96.44 105 ARG A C 1
ATOM 843 O O . ARG A 1 105 ? -11.172 18.438 23.828 1 96.44 105 ARG A O 1
ATOM 850 N N . THR A 1 106 ? -10.578 17.938 25.984 1 96.5 106 THR A N 1
ATOM 851 C CA . THR A 1 106 ? -11.734 17.062 26.156 1 96.5 106 THR A CA 1
ATOM 852 C C . THR A 1 106 ? -13.023 17.875 26.25 1 96.5 106 THR A C 1
ATOM 854 O O . THR A 1 106 ? -12.984 19.062 26.609 1 96.5 106 THR A O 1
ATOM 857 N N . PRO A 1 107 ? -14.102 17.25 25.938 1 96.75 107 PRO A N 1
ATOM 858 C CA . PRO A 1 107 ? -15.328 18.016 25.719 1 96.75 107 PRO A CA 1
ATOM 859 C C . PRO A 1 107 ? -15.922 18.547 27.016 1 96.75 107 PRO A C 1
ATOM 861 O O . PRO A 1 107 ? -16.562 19.609 27.016 1 96.75 107 PRO A O 1
ATOM 864 N N . VAL A 1 108 ? -15.719 17.875 28.172 1 97.88 108 VAL A N 1
ATOM 865 C CA . VAL A 1 108 ? -16.375 18.297 29.406 1 97.88 108 VAL A CA 1
ATOM 866 C C . VAL A 1 108 ? -15.344 18.891 30.359 1 97.88 108 VAL A C 1
ATOM 868 O O . VAL A 1 108 ? -15.461 20.062 30.75 1 97.88 108 VAL A O 1
ATOM 871 N N . THR A 1 109 ? -14.312 18.141 30.641 1 97.75 109 THR A N 1
ATOM 872 C CA . THR A 1 109 ? -13.344 18.562 31.641 1 97.75 109 THR A CA 1
ATOM 873 C C . THR A 1 109 ? -12.305 19.5 31.031 1 97.75 109 THR A C 1
ATOM 875 O O . THR A 1 109 ? -11.5 20.094 31.766 1 97.75 109 THR A O 1
ATOM 878 N N . GLU A 1 110 ? -12.234 19.625 29.734 1 97.56 110 GLU A N 1
ATOM 879 C CA . GLU A 1 110 ? -11.328 20.5 29 1 97.56 110 GLU A CA 1
ATOM 880 C C . GLU A 1 110 ? -9.875 20.172 29.328 1 97.56 110 GLU A C 1
ATOM 882 O O . GLU A 1 110 ? -9.039 21.078 29.438 1 97.56 110 GLU A O 1
ATOM 887 N N . THR A 1 111 ? -9.672 18.953 29.562 1 95.81 111 THR A N 1
ATOM 888 C CA . THR A 1 111 ? -8.305 18.5 29.781 1 95.81 111 THR A CA 1
ATOM 889 C C . THR A 1 111 ? -7.527 18.5 28.469 1 95.81 111 THR A C 1
ATOM 891 O O . THR A 1 111 ? -7.98 17.938 27.469 1 95.81 111 THR A O 1
ATOM 894 N N . LEU A 1 112 ? -6.391 19.25 28.422 1 96 112 LEU A N 1
ATOM 895 C CA . LEU A 1 112 ? -5.574 19.391 27.219 1 96 112 LEU A CA 1
ATOM 896 C C . LEU A 1 112 ? -4.551 18.25 27.125 1 96 112 LEU A C 1
ATOM 898 O O . LEU A 1 112 ? -3.822 18 28.078 1 96 112 LEU A O 1
ATOM 902 N N . ALA A 1 113 ? -4.523 17.516 25.984 1 95.75 113 ALA A N 1
ATOM 903 C CA . ALA A 1 113 ? -3.549 16.453 25.766 1 95.75 113 ALA A CA 1
ATOM 904 C C . ALA A 1 113 ? -3.25 16.281 24.266 1 95.75 113 ALA A C 1
ATOM 906 O O . ALA A 1 113 ? -4.113 16.531 23.422 1 95.75 113 ALA A O 1
ATOM 907 N N . PRO A 1 114 ? -2.035 15.812 23.969 1 96.12 114 PRO A N 1
ATOM 908 C CA . PRO A 1 114 ? -1.71 15.57 22.562 1 96.12 114 PRO A CA 1
ATOM 909 C C . PRO A 1 114 ? -2.385 14.32 22 1 96.12 114 PRO A C 1
ATOM 911 O O . PRO A 1 114 ? -2.527 13.32 22.719 1 96.12 114 PRO A O 1
ATOM 914 N N . LEU A 1 115 ? -2.805 14.422 20.781 1 96.88 115 LEU A N 1
ATOM 915 C CA . LEU A 1 115 ? -3.301 13.273 20.031 1 96.88 115 LEU A CA 1
ATOM 916 C C . LEU A 1 115 ? -2.471 13.055 18.766 1 96.88 115 LEU A C 1
ATOM 918 O O . LEU A 1 115 ? -2.248 13.992 18 1 96.88 115 LEU A O 1
ATOM 922 N N . LYS A 1 116 ? -2.041 11.844 18.641 1 97.81 116 LYS A N 1
ATOM 923 C CA . LYS A 1 116 ? -1.229 11.484 17.469 1 97.81 116 LYS A CA 1
ATOM 924 C C . LYS A 1 116 ? -2.104 11.227 16.25 1 97.81 116 LYS A C 1
ATOM 926 O O . LYS A 1 116 ? -3.092 10.492 16.328 1 97.81 116 LYS A O 1
ATOM 931 N N . VAL A 1 117 ? -1.769 11.781 15.148 1 98.31 117 VAL A N 1
ATOM 932 C CA . VAL A 1 117 ? -2.289 11.398 13.836 1 98.31 117 VAL A CA 1
ATOM 933 C C . VAL A 1 117 ? -1.132 11.133 12.883 1 98.31 117 VAL A C 1
ATOM 935 O O . VAL A 1 117 ? -0.029 11.648 13.062 1 98.31 117 VAL A O 1
ATOM 938 N N . ASP A 1 118 ? -1.388 10.289 11.945 1 98.69 118 ASP A N 1
ATOM 939 C CA . ASP A 1 118 ? -0.364 10.031 10.938 1 98.69 118 ASP A CA 1
ATOM 940 C C . ASP A 1 118 ? -0.572 10.906 9.703 1 98.69 118 ASP A C 1
ATOM 942 O O . ASP A 1 118 ? -1.708 11.141 9.281 1 98.69 118 ASP A O 1
ATOM 946 N N . CYS A 1 119 ? 0.508 11.359 9.109 1 98.56 119 CYS A N 1
ATOM 947 C CA . CYS A 1 119 ? 0.475 12.258 7.961 1 98.56 119 CYS A CA 1
ATOM 948 C C . CYS A 1 119 ? 1.496 11.836 6.91 1 98.56 119 CYS A C 1
ATOM 950 O O . CYS A 1 119 ? 2.416 11.07 7.207 1 98.56 119 CYS A O 1
ATOM 952 N N . TYR A 1 120 ? 1.219 12.297 5.719 1 98.62 120 TYR A N 1
ATOM 953 C CA . TYR A 1 120 ? 2.271 12.125 4.723 1 98.62 120 TYR A CA 1
ATOM 954 C C . TYR A 1 120 ? 2.227 13.242 3.686 1 98.62 120 TYR A C 1
ATOM 956 O O . TYR A 1 120 ? 1.17 13.82 3.436 1 98.62 120 TYR A O 1
ATOM 964 N N . PHE A 1 121 ? 3.379 13.586 3.162 1 98.5 121 PHE A N 1
ATOM 965 C CA . PHE A 1 121 ? 3.582 14.398 1.97 1 98.5 121 PHE A CA 1
ATOM 966 C C . PHE A 1 121 ? 4.152 13.562 0.832 1 98.5 121 PHE A C 1
ATOM 968 O O . PHE A 1 121 ? 5.176 12.898 0.995 1 98.5 121 PHE A O 1
ATOM 975 N N . GLU A 1 122 ? 3.502 13.539 -0.219 1 98.75 122 GLU A N 1
ATOM 976 C CA . GLU A 1 122 ? 3.988 12.875 -1.425 1 98.75 122 GLU A CA 1
ATOM 977 C C . GLU A 1 122 ? 4.113 13.859 -2.584 1 98.75 122 GLU A C 1
ATOM 979 O O . GLU A 1 122 ? 3.139 14.523 -2.951 1 98.75 122 GLU A O 1
ATOM 984 N N . ALA A 1 123 ? 5.27 13.93 -3.168 1 98.5 123 ALA A N 1
ATOM 985 C CA . ALA A 1 123 ? 5.48 14.945 -4.191 1 98.5 123 ALA A CA 1
ATOM 986 C C . ALA A 1 123 ? 6.289 14.391 -5.359 1 98.5 123 ALA A C 1
ATOM 988 O O . ALA A 1 123 ? 7.098 13.477 -5.184 1 98.5 123 ALA A O 1
ATOM 989 N N . GLU A 1 124 ? 6.043 14.883 -6.461 1 98.56 124 GLU A N 1
ATOM 990 C CA . GLU A 1 124 ? 6.812 14.594 -7.672 1 98.56 124 GLU A CA 1
ATOM 991 C C . GLU A 1 124 ? 7.035 15.859 -8.492 1 98.56 124 GLU A C 1
ATOM 993 O O . GLU A 1 124 ? 6.207 16.781 -8.477 1 98.56 124 GLU A O 1
ATOM 998 N N . LYS A 1 125 ? 8.117 15.891 -9.172 1 98.38 125 LYS A N 1
ATOM 999 C CA . LYS A 1 125 ? 8.414 17.031 -10.031 1 98.38 125 LYS A CA 1
ATOM 1000 C C . LYS A 1 125 ? 9.102 16.594 -11.32 1 98.38 125 LYS A C 1
ATOM 1002 O O . LYS A 1 125 ? 10.172 15.992 -11.289 1 98.38 125 LYS A O 1
ATOM 1007 N N . GLY A 1 126 ? 8.43 16.703 -12.406 1 97.25 126 GLY A N 1
ATOM 1008 C CA . GLY A 1 126 ? 9.016 16.75 -13.734 1 97.25 126 GLY A CA 1
ATOM 1009 C C . GLY A 1 126 ? 9.016 18.141 -14.352 1 97.25 126 GLY A C 1
ATOM 1010 O O . GLY A 1 126 ? 9.758 19.016 -13.906 1 97.25 126 GLY A O 1
ATOM 1011 N N . GLU A 1 127 ? 8.062 18.266 -15.305 1 95.94 127 GLU A N 1
ATOM 1012 C CA . GLU A 1 127 ? 7.836 19.625 -15.812 1 95.94 127 GLU A CA 1
ATOM 1013 C C . GLU A 1 127 ? 7.031 20.453 -14.82 1 95.94 127 GLU A C 1
ATOM 1015 O O . GLU A 1 127 ? 7.285 21.656 -14.656 1 95.94 127 GLU A O 1
ATOM 1020 N N . LYS A 1 128 ? 6.117 19.781 -14.195 1 96.94 128 LYS A N 1
ATOM 1021 C CA . LYS A 1 128 ? 5.273 20.438 -13.203 1 96.94 128 LYS A CA 1
ATOM 1022 C C . LYS A 1 128 ? 5.477 19.828 -11.82 1 96.94 128 LYS A C 1
ATOM 1024 O O . LYS A 1 128 ? 5.965 18.703 -11.703 1 96.94 128 LYS A O 1
ATOM 1029 N N . PHE A 1 129 ? 5.227 20.656 -10.898 1 97.62 129 PHE A N 1
ATOM 1030 C CA . PHE A 1 129 ? 5.297 20.234 -9.5 1 97.62 129 PHE A CA 1
ATOM 1031 C C . PHE A 1 129 ? 3.928 19.781 -9 1 97.62 129 PHE A C 1
ATOM 1033 O O . PHE A 1 129 ? 2.932 20.484 -9.195 1 97.62 129 PHE A O 1
ATOM 1040 N N . ASP A 1 130 ? 3.857 18.531 -8.414 1 97.56 130 ASP A N 1
ATOM 1041 C CA . ASP A 1 130 ? 2.633 17.969 -7.848 1 97.56 130 ASP A CA 1
ATOM 1042 C C . ASP A 1 130 ? 2.848 17.547 -6.398 1 97.56 130 ASP A C 1
ATOM 1044 O O . ASP A 1 130 ? 3.826 16.859 -6.086 1 97.56 130 ASP A O 1
ATOM 1048 N N . LEU A 1 131 ? 1.978 17.984 -5.52 1 98.19 131 LEU A N 1
ATOM 1049 C CA . LEU A 1 131 ? 2.084 17.672 -4.098 1 98.19 131 LEU A CA 1
ATOM 1050 C C . LEU A 1 131 ? 0.76 17.141 -3.555 1 98.19 131 LEU A C 1
ATOM 1052 O O . LEU A 1 131 ? -0.281 17.781 -3.723 1 98.19 131 LEU A O 1
ATOM 1056 N N . LYS A 1 132 ? 0.784 16.031 -2.902 1 98.62 132 LYS A N 1
ATOM 1057 C CA . LYS A 1 132 ? -0.333 15.461 -2.152 1 98.62 132 LYS A CA 1
ATOM 1058 C C . LYS A 1 132 ? -0.071 15.516 -0.65 1 98.62 132 LYS A C 1
ATOM 1060 O O . LYS A 1 132 ? 1.022 15.172 -0.193 1 98.62 132 LYS A O 1
ATOM 1065 N N . VAL A 1 133 ? -1.067 15.93 0.027 1 98.44 133 VAL A N 1
ATOM 1066 C CA . VAL A 1 133 ? -1.043 15.93 1.485 1 98.44 133 VAL A CA 1
ATOM 1067 C C . VAL A 1 133 ? -2.057 14.922 2.02 1 98.44 133 VAL A C 1
ATOM 1069 O O . VAL A 1 133 ? -3.215 14.914 1.597 1 98.44 133 VAL A O 1
ATOM 1072 N N . GLY A 1 134 ? -1.559 14.102 2.924 1 98.69 134 GLY A N 1
ATOM 1073 C CA . GLY A 1 134 ? -2.447 13.086 3.471 1 98.69 134 GLY A CA 1
ATOM 1074 C C . GLY A 1 134 ? -2.436 13.039 4.988 1 98.69 134 GLY A C 1
ATOM 1075 O O . GLY A 1 134 ? -1.4 13.273 5.613 1 98.69 134 GLY A O 1
ATOM 1076 N N . VAL A 1 135 ? -3.596 12.703 5.555 1 98.81 135 VAL A N 1
ATOM 1077 C CA . VAL A 1 135 ? -3.723 12.469 6.988 1 98.81 135 VAL A CA 1
ATOM 1078 C C . VAL A 1 135 ? -4.473 11.156 7.23 1 98.81 135 VAL A C 1
ATOM 1080 O O . VAL A 1 135 ? -5.363 10.797 6.457 1 98.81 135 VAL A O 1
ATOM 1083 N N . ILE A 1 136 ? -4.098 10.438 8.211 1 98.94 136 ILE A N 1
ATOM 1084 C CA . ILE A 1 136 ? -4.793 9.258 8.727 1 98.94 136 ILE A CA 1
ATOM 1085 C C . ILE A 1 136 ? -5.242 9.516 10.164 1 98.94 136 ILE A C 1
ATOM 1087 O O . ILE A 1 136 ? -4.418 9.562 11.086 1 98.94 136 ILE A O 1
ATOM 1091 N N . VAL A 1 137 ? -6.539 9.625 10.328 1 98.81 137 VAL A N 1
ATOM 1092 C CA . VAL A 1 137 ? -7.09 10.109 11.594 1 98.81 137 VAL A CA 1
ATOM 1093 C C . VAL A 1 137 ? -7.895 8.992 12.258 1 98.81 137 VAL A C 1
ATOM 1095 O O . VAL A 1 137 ? -8.875 8.5 11.695 1 98.81 137 VAL A O 1
ATOM 1098 N N . PRO A 1 138 ? -7.496 8.602 13.43 1 98.69 138 PRO A N 1
ATOM 1099 C CA . PRO A 1 138 ? -8.344 7.66 14.164 1 98.69 138 PRO A CA 1
ATOM 1100 C C . PRO A 1 138 ? -9.617 8.312 14.703 1 98.69 138 PRO A C 1
ATOM 1102 O O . PRO A 1 138 ? -9.578 9.43 15.219 1 98.69 138 PRO A O 1
ATOM 1105 N N . VAL A 1 139 ? -10.727 7.602 14.547 1 98.56 139 VAL A N 1
ATOM 1106 C CA . VAL A 1 139 ? -12.008 8.094 15.031 1 98.56 139 VAL A CA 1
ATOM 1107 C C . VAL A 1 139 ? -12.812 6.949 15.641 1 98.56 139 VAL A C 1
ATOM 1109 O O . VAL A 1 139 ? -12.383 5.797 15.617 1 98.56 139 VAL A O 1
ATOM 1112 N N . HIS A 1 140 ? -13.867 7.371 16.266 1 97.94 140 HIS A N 1
ATOM 1113 C CA . HIS A 1 140 ? -14.805 6.438 16.875 1 97.94 140 HIS A CA 1
ATOM 1114 C C . HIS A 1 140 ? -16.109 6.371 16.078 1 97.94 140 HIS A C 1
ATOM 1116 O O . HIS A 1 140 ? -16.641 7.402 15.656 1 97.94 140 HIS A O 1
ATOM 1122 N N . THR A 1 141 ? -16.625 5.137 15.789 1 97.69 141 THR A N 1
ATOM 1123 C CA . THR A 1 141 ? -17.906 4.984 15.117 1 97.69 141 THR A CA 1
ATOM 1124 C C . THR A 1 141 ? -18.797 4.016 15.875 1 97.69 141 THR A C 1
ATOM 1126 O O . THR A 1 141 ? -18.312 3.045 16.469 1 97.69 141 THR A O 1
ATOM 1129 N N . LEU A 1 142 ? -20.047 4.348 15.906 1 97.69 142 LEU A N 1
ATOM 1130 C CA . LEU A 1 142 ? -21.094 3.482 16.438 1 97.69 142 LEU A CA 1
ATOM 1131 C C . LEU A 1 142 ? -22.078 3.08 15.344 1 97.69 142 LEU A C 1
ATOM 1133 O O . LEU A 1 142 ? -22.531 3.924 14.562 1 97.69 142 LEU A O 1
ATOM 1137 N N . CYS A 1 143 ? -22.406 1.815 15.242 1 95.25 143 CYS A N 1
ATOM 1138 C CA . CYS A 1 143 ? -23.172 1.258 14.133 1 95.25 143 CYS A CA 1
ATOM 1139 C C . CYS A 1 143 ? -24.656 1.614 14.258 1 95.25 143 CYS A C 1
ATOM 1141 O O . CYS A 1 143 ? -25.312 1.225 15.227 1 95.25 143 CYS A O 1
ATOM 1143 N N . PRO A 1 144 ? -25.234 2.225 13.219 1 94.19 144 PRO A N 1
ATOM 1144 C CA . PRO A 1 144 ? -26.672 2.568 13.25 1 94.19 144 PRO A CA 1
ATOM 1145 C C . PRO A 1 144 ? -27.562 1.337 13.281 1 94.19 144 PRO A C 1
ATOM 1147 O O . PRO A 1 144 ? -28.594 1.333 13.961 1 94.19 144 PRO A O 1
ATOM 1150 N N . CYS A 1 145 ? -27.234 0.339 12.547 1 91.5 145 CYS A N 1
ATOM 1151 C CA . CYS A 1 145 ? -28.047 -0.868 12.461 1 91.5 145 CYS A CA 1
ATOM 1152 C C . CYS A 1 145 ? -28.125 -1.573 13.805 1 91.5 145 CYS A C 1
ATOM 1154 O O . CYS A 1 145 ? -29.219 -1.93 14.266 1 91.5 145 CYS A O 1
ATOM 1156 N N . SER A 1 146 ? -27 -1.781 14.398 1 90.69 146 SER A N 1
ATOM 1157 C CA . SER A 1 146 ? -26.953 -2.402 15.719 1 90.69 146 SER A CA 1
ATOM 1158 C C . SER A 1 146 ? -27.781 -1.617 16.734 1 90.69 146 SER A C 1
ATOM 1160 O O . SER A 1 146 ? -28.5 -2.203 17.531 1 90.69 146 SER A O 1
ATOM 1162 N N . LYS A 1 147 ? -27.641 -0.324 16.688 1 92.44 147 LYS A N 1
ATOM 1163 C CA . LYS A 1 147 ? -28.391 0.539 17.594 1 92.44 147 LYS A CA 1
ATOM 1164 C C . LYS A 1 147 ? -29.891 0.352 17.406 1 92.44 147 LYS A C 1
ATOM 1166 O O . LYS A 1 147 ? -30.641 0.326 18.375 1 92.44 147 LYS A O 1
ATOM 1171 N N . GLU A 1 148 ? -30.297 0.218 16.188 1 90.56 148 GLU A N 1
ATOM 1172 C CA . GLU A 1 148 ? -31.719 0.14 15.852 1 90.56 148 GLU A CA 1
ATOM 1173 C C . GLU A 1 148 ? -32.312 -1.221 16.219 1 90.56 148 GLU A C 1
ATOM 1175 O O . GLU A 1 148 ? -33.438 -1.308 16.703 1 90.56 148 GLU A O 1
ATOM 1180 N N . ILE A 1 149 ? -31.594 -2.24 16.125 1 89.56 149 ILE A N 1
ATOM 1181 C CA . ILE A 1 149 ? -32.156 -3.576 16.219 1 89.56 149 ILE A CA 1
ATOM 1182 C C . ILE A 1 149 ? -32 -4.113 17.641 1 89.56 149 ILE A C 1
ATOM 1184 O O . ILE A 1 149 ? -32.688 -5.059 18.031 1 89.56 149 ILE A O 1
ATOM 1188 N N . SER A 1 150 ? -31.125 -3.574 18.375 1 90.19 150 SER A N 1
ATOM 1189 C CA . SER A 1 150 ? -30.875 -4.066 19.719 1 90.19 150 SER A CA 1
ATOM 1190 C C . SER A 1 150 ? -31.844 -3.447 20.719 1 90.19 150 SER A C 1
ATOM 1192 O O . SER A 1 150 ? -32.188 -2.271 20.609 1 90.19 150 SER A O 1
ATOM 1194 N N . GLU A 1 151 ? -32.188 -4.23 21.703 1 92.69 151 GLU A N 1
ATOM 1195 C CA . GLU A 1 151 ? -33 -3.699 22.781 1 92.69 151 GLU A CA 1
ATOM 1196 C C . GLU A 1 151 ? -32.25 -2.674 23.609 1 92.69 151 GLU A C 1
ATOM 1198 O O . GLU A 1 151 ? -32.812 -1.682 24.062 1 92.69 151 GLU A O 1
ATOM 1203 N N . TYR A 1 152 ? -30.984 -2.992 23.766 1 91.38 152 TYR A N 1
ATOM 1204 C CA . TYR A 1 152 ? -30.094 -2.066 24.453 1 91.38 152 TYR A CA 1
ATOM 1205 C C . TYR A 1 152 ? -28.672 -2.186 23.906 1 91.38 152 TYR A C 1
ATOM 1207 O O . TYR A 1 152 ? -28.281 -3.234 23.391 1 91.38 152 TYR A O 1
ATOM 1215 N N . GLY A 1 153 ? -28.031 -1.025 23.969 1 90.56 153 GLY A N 1
ATOM 1216 C CA . GLY A 1 153 ? -26.641 -1.014 23.531 1 90.56 153 GLY A CA 1
ATOM 1217 C C . GLY A 1 153 ? -26.484 -0.988 22.031 1 90.56 153 GLY A C 1
ATOM 1218 O O . GLY A 1 153 ? -27.469 -0.96 21.297 1 90.56 153 GLY A O 1
ATOM 1219 N N . ALA A 1 154 ? -25.266 -0.869 21.547 1 94.44 154 ALA A N 1
ATOM 1220 C CA . ALA A 1 154 ? -24.812 -0.947 20.172 1 94.44 154 ALA A CA 1
ATOM 1221 C C . ALA A 1 154 ? -23.312 -1.195 20.094 1 94.44 154 ALA A C 1
ATOM 1223 O O . ALA A 1 154 ? -22.562 -0.744 20.953 1 94.44 154 ALA A O 1
ATOM 1224 N N . HIS A 1 155 ? -22.906 -2.045 19.094 1 94.44 155 HIS A N 1
ATOM 1225 C CA . HIS A 1 155 ? -21.469 -2.221 18.984 1 94.44 155 HIS A CA 1
ATOM 1226 C C . HIS A 1 155 ? -20.797 -0.982 18.406 1 94.44 155 HIS A C 1
ATOM 1228 O O . HIS A 1 155 ? -21.406 -0.258 17.609 1 94.44 155 HIS A O 1
ATOM 1234 N N . ASN A 1 156 ? -19.641 -0.683 18.781 1 94.81 156 ASN A N 1
ATOM 1235 C CA . ASN A 1 156 ? -18.797 0.422 18.328 1 94.81 156 ASN A CA 1
ATOM 1236 C C . ASN A 1 156 ? -17.344 -0.016 18.156 1 94.81 156 ASN A C 1
ATOM 1238 O O . ASN A 1 156 ? -16.969 -1.119 18.562 1 94.81 156 ASN A O 1
ATOM 1242 N N . GLN A 1 157 ? -16.625 0.695 17.438 1 96.62 157 GLN A N 1
ATOM 1243 C CA . GLN A 1 157 ? -15.25 0.318 17.125 1 96.62 157 GLN A CA 1
ATOM 1244 C C . GLN A 1 157 ? -14.43 1.53 16.703 1 96.62 157 GLN A C 1
ATOM 1246 O O . GLN A 1 157 ? -14.984 2.602 16.438 1 96.62 157 GLN A O 1
ATOM 1251 N N . ARG A 1 158 ? -13.117 1.295 16.656 1 97.38 158 ARG A N 1
ATOM 1252 C CA . ARG A 1 158 ? -12.18 2.248 16.078 1 97.38 158 ARG A CA 1
ATOM 1253 C C . ARG A 1 158 ? -12.258 2.242 14.562 1 97.38 158 ARG A C 1
ATOM 1255 O O . ARG A 1 158 ? -12.445 1.189 13.945 1 97.38 158 ARG A O 1
ATOM 1262 N N . ALA A 1 159 ? -12.203 3.385 13.984 1 98.38 159 ALA A N 1
ATOM 1263 C CA . ALA A 1 159 ? -12.062 3.537 12.539 1 98.38 159 ALA A CA 1
ATOM 1264 C C . ALA A 1 159 ? -10.945 4.516 12.203 1 98.38 159 ALA A C 1
ATOM 1266 O O . ALA A 1 159 ? -10.484 5.27 13.062 1 98.38 159 ALA A O 1
ATOM 1267 N N . TYR A 1 160 ? -10.453 4.434 10.992 1 98.81 160 TYR A N 1
ATOM 1268 C CA . TYR A 1 160 ? -9.43 5.34 10.484 1 98.81 160 TYR A CA 1
ATOM 1269 C C . TYR A 1 160 ? -9.891 6.023 9.203 1 98.81 160 TYR A C 1
ATOM 1271 O O . TYR A 1 160 ? -10.352 5.363 8.273 1 98.81 160 TYR A O 1
ATOM 1279 N N . VAL A 1 161 ? -9.789 7.324 9.172 1 98.88 161 VAL A N 1
ATOM 1280 C CA . VAL A 1 161 ? -10.133 8.133 8.008 1 98.88 161 VAL A CA 1
ATOM 1281 C C . VAL A 1 161 ? -8.867 8.648 7.336 1 98.88 161 VAL A C 1
ATOM 1283 O O . VAL A 1 161 ? -8.102 9.406 7.941 1 98.88 161 VAL A O 1
ATOM 1286 N N . THR A 1 162 ? -8.648 8.242 6.172 1 98.94 162 THR A N 1
ATOM 1287 C CA . THR A 1 162 ? -7.559 8.781 5.367 1 98.94 162 THR A CA 1
ATOM 1288 C C . THR A 1 162 ? -8.078 9.828 4.383 1 98.94 162 THR A C 1
ATOM 1290 O O . THR A 1 162 ? -8.961 9.531 3.572 1 98.94 162 THR A O 1
ATOM 1293 N N . ILE A 1 163 ? -7.578 10.992 4.469 1 98.88 163 ILE A N 1
ATOM 1294 C CA . ILE A 1 163 ? -7.875 12.062 3.523 1 98.88 163 ILE A CA 1
ATOM 1295 C C . ILE A 1 163 ? -6.602 12.484 2.801 1 98.88 163 ILE A C 1
ATOM 1297 O O . ILE A 1 163 ? -5.609 12.852 3.439 1 98.88 163 ILE A O 1
ATOM 1301 N N . GLU A 1 164 ? -6.586 12.367 1.555 1 98.81 164 GLU A N 1
ATOM 1302 C CA . GLU A 1 164 ? -5.496 12.828 0.702 1 98.81 164 GLU A CA 1
ATOM 1303 C C . GLU A 1 164 ? -5.973 13.906 -0.266 1 98.81 164 GLU A C 1
ATOM 1305 O O . GLU A 1 164 ? -6.992 13.742 -0.941 1 98.81 164 GLU A O 1
ATOM 1310 N N . VAL A 1 165 ? -5.203 15.016 -0.375 1 98.69 165 VAL A N 1
ATOM 1311 C CA . VAL A 1 165 ? -5.691 16.109 -1.219 1 98.69 165 VAL A CA 1
ATOM 1312 C C . VAL A 1 165 ? -4.527 16.703 -2.004 1 98.69 165 VAL A C 1
ATOM 1314 O O . VAL A 1 165 ? -3.379 16.656 -1.56 1 98.69 165 VAL A O 1
ATOM 1317 N N . LYS A 1 166 ? -4.828 17.156 -3.164 1 98.25 166 LYS A N 1
ATOM 1318 C CA . LYS A 1 166 ? -4.055 18.188 -3.85 1 98.25 166 LYS A CA 1
ATOM 1319 C C . LYS A 1 166 ? -4.688 19.562 -3.668 1 98.25 166 LYS A C 1
ATOM 1321 O O . LYS A 1 166 ? -5.883 19.734 -3.924 1 98.25 166 LYS A O 1
ATOM 1326 N N . MET A 1 167 ? -3.904 20.469 -3.297 1 96.56 167 MET A N 1
ATOM 1327 C CA . MET A 1 167 ? -4.461 21.75 -2.898 1 96.56 167 MET A CA 1
ATOM 1328 C C . MET A 1 167 ? -4.172 22.812 -3.949 1 96.56 167 MET A C 1
ATOM 1330 O O . MET A 1 167 ? -3.084 22.859 -4.523 1 96.56 167 MET A O 1
ATOM 1334 N N . ARG A 1 168 ? -5.199 23.703 -4.18 1 95.25 168 ARG A N 1
ATOM 1335 C CA . ARG A 1 168 ? -5.004 24.938 -4.934 1 95.25 168 ARG A CA 1
ATOM 1336 C C . ARG A 1 168 ? -4.434 26.031 -4.047 1 95.25 168 ARG A C 1
ATOM 1338 O O . ARG A 1 168 ? -3.641 26.859 -4.5 1 95.25 168 ARG A O 1
ATOM 1345 N N . ARG A 1 169 ? -4.871 26.062 -2.857 1 94.88 169 ARG A N 1
ATOM 1346 C CA . ARG A 1 169 ? -4.434 26.984 -1.825 1 94.88 169 ARG A CA 1
ATOM 1347 C C . ARG A 1 169 ? -4.094 26.25 -0.532 1 94.88 169 ARG A C 1
ATOM 1349 O O . ARG A 1 169 ? -4.602 25.156 -0.282 1 94.88 169 ARG A O 1
ATOM 1356 N N . PHE A 1 170 ? -3.365 26.938 0.219 1 93.62 170 PHE A N 1
ATOM 1357 C CA . PHE A 1 170 ? -2.807 26.328 1.424 1 93.62 170 PHE A CA 1
ATOM 1358 C C . PHE A 1 170 ? -3.912 25.953 2.404 1 93.62 170 PHE A C 1
ATOM 1360 O O . PHE A 1 170 ? -4.836 26.734 2.637 1 93.62 170 PHE A O 1
ATOM 1367 N N . MET A 1 171 ? -3.84 24.688 2.957 1 95.19 171 MET A N 1
ATOM 1368 C CA . MET A 1 171 ? -4.66 24.203 4.066 1 95.19 171 MET A CA 1
ATOM 1369 C C . MET A 1 171 ? -3.793 23.562 5.148 1 95.19 171 MET A C 1
ATOM 1371 O O . MET A 1 171 ? -2.834 22.859 4.84 1 95.19 171 MET A O 1
ATOM 1375 N N . TRP A 1 172 ? -4.176 23.812 6.352 1 96.12 172 TRP A N 1
ATOM 1376 C CA . TRP A 1 172 ? -3.475 23.188 7.473 1 96.12 172 TRP A CA 1
ATOM 1377 C C . TRP A 1 172 ? -3.871 21.719 7.617 1 96.12 172 TRP A C 1
ATOM 1379 O O . TRP A 1 172 ? -5.027 21.359 7.391 1 96.12 172 TRP A O 1
ATOM 1389 N N . ILE A 1 173 ? -2.922 20.922 8.109 1 97.06 173 ILE A N 1
ATOM 1390 C CA . ILE A 1 173 ? -3.176 19.531 8.461 1 97.06 173 ILE A CA 1
ATOM 1391 C C . ILE A 1 173 ? -4.348 19.453 9.438 1 97.06 173 ILE A C 1
ATOM 1393 O O . ILE A 1 173 ? -5.211 18.578 9.312 1 97.06 173 ILE A O 1
ATOM 1397 N N . GLU A 1 174 ? -4.348 20.391 10.344 1 97.75 174 GLU A N 1
ATOM 1398 C CA . GLU A 1 174 ? -5.367 20.422 11.391 1 97.75 174 GLU A CA 1
ATOM 1399 C C . GLU A 1 174 ? -6.766 20.547 10.797 1 97.75 174 GLU A C 1
ATOM 1401 O O . GLU A 1 174 ? -7.727 20 11.336 1 97.75 174 GLU A O 1
ATOM 1406 N N . GLU A 1 175 ? -6.898 21.234 9.695 1 97.88 175 GLU A N 1
ATOM 1407 C CA . GLU A 1 175 ? -8.203 21.391 9.062 1 97.88 175 GLU A CA 1
ATOM 1408 C C . GLU A 1 175 ? -8.711 20.062 8.5 1 97.88 175 GLU A C 1
ATOM 1410 O O . GLU A 1 175 ? -9.898 19.75 8.609 1 97.88 175 GLU A O 1
ATOM 1415 N N . LEU A 1 176 ? -7.82 19.328 7.918 1 98.5 176 LEU A N 1
ATOM 1416 C CA . LEU A 1 176 ? -8.188 18.016 7.398 1 98.5 176 LEU A CA 1
ATOM 1417 C C . LEU A 1 176 ? -8.578 17.078 8.539 1 98.5 176 LEU A C 1
ATOM 1419 O O . LEU A 1 176 ? -9.539 16.312 8.414 1 98.5 176 LEU A O 1
ATOM 1423 N N . VAL A 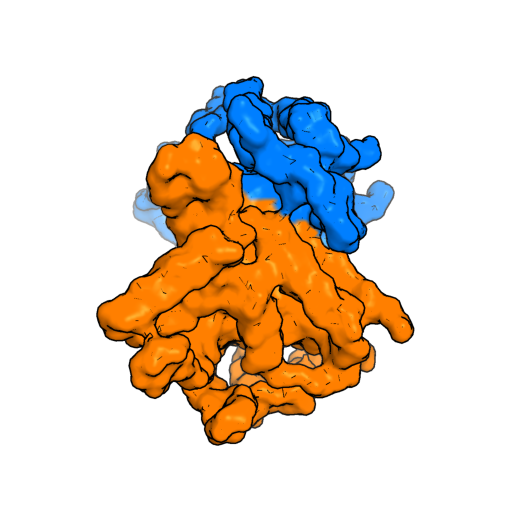1 177 ? -7.824 17.141 9.625 1 98.5 177 VAL A N 1
ATOM 1424 C CA . VAL A 1 177 ? -8.109 16.312 10.789 1 98.5 177 VAL A CA 1
ATOM 1425 C C . VAL A 1 177 ? -9.492 16.656 11.352 1 98.5 177 VAL A C 1
ATOM 1427 O O . VAL A 1 177 ? -10.266 15.773 11.703 1 98.5 177 VAL A O 1
ATOM 1430 N N . GLU A 1 178 ? -9.758 17.922 11.383 1 98.06 178 GLU A N 1
ATOM 1431 C CA . GLU A 1 178 ? -11.055 18.391 11.875 1 98.06 178 GLU A CA 1
ATOM 1432 C C . GLU A 1 178 ? -12.195 17.875 11.008 1 98.06 178 GLU A C 1
ATOM 1434 O O . GLU A 1 178 ? -13.258 17.516 11.523 1 98.06 178 GLU A O 1
ATOM 1439 N N . ILE A 1 179 ? -11.977 17.859 9.742 1 98.44 179 ILE A N 1
ATOM 1440 C CA . ILE A 1 179 ? -12.977 17.344 8.82 1 98.44 179 ILE A CA 1
ATOM 1441 C C . ILE A 1 179 ? -13.242 15.867 9.133 1 98.44 179 ILE A C 1
ATOM 1443 O O . ILE A 1 179 ? -14.398 15.445 9.242 1 98.44 179 ILE A O 1
ATOM 1447 N N . ALA A 1 180 ? -12.25 15.062 9.336 1 98.75 180 ALA A N 1
ATOM 1448 C CA . ALA A 1 180 ? -12.391 13.641 9.641 1 98.75 180 ALA A CA 1
ATOM 1449 C C . ALA A 1 180 ? -13.133 13.438 10.961 1 98.75 180 ALA A C 1
ATOM 1451 O O . ALA A 1 180 ? -14.086 12.656 11.023 1 98.75 180 ALA A O 1
ATOM 1452 N N . GLU A 1 181 ? -12.734 14.164 11.953 1 98.25 181 GLU A N 1
ATOM 1453 C CA . GLU A 1 181 ? -13.281 13.992 13.289 1 98.25 181 GLU A CA 1
ATOM 1454 C C . GLU A 1 181 ? -14.758 14.391 13.344 1 98.25 181 GLU A C 1
ATOM 1456 O O . GLU A 1 181 ? -15.57 13.688 13.945 1 98.25 181 GLU A O 1
ATOM 1461 N N . SER A 1 182 ? -15.07 15.469 12.695 1 97.81 182 SER A N 1
ATOM 1462 C CA . SER A 1 182 ? -16.438 15.969 12.758 1 97.81 182 SER A CA 1
ATOM 1463 C C . SER A 1 182 ? -17.375 15.117 11.898 1 97.81 182 SER A C 1
ATOM 1465 O O . SER A 1 182 ? -18.594 15.242 12 1 97.81 182 SER A O 1
ATOM 1467 N N . SER A 1 183 ? -16.812 14.281 11.062 1 98.19 183 SER A N 1
ATOM 1468 C CA . SER A 1 183 ? -17.625 13.438 10.188 1 98.19 183 SER A CA 1
ATOM 1469 C C . SER A 1 183 ? -17.922 12.086 10.844 1 98.19 183 SER A C 1
ATOM 1471 O O . SER A 1 183 ? -18.75 11.328 10.352 1 98.19 183 SER A O 1
ATOM 1473 N N . ALA A 1 184 ? -17.219 11.734 11.914 1 98.31 184 ALA A N 1
ATOM 1474 C CA . ALA A 1 184 ? -17.359 10.453 12.609 1 98.31 184 ALA A CA 1
ATOM 1475 C C . ALA A 1 184 ? -18.438 10.531 13.688 1 98.31 184 ALA A C 1
ATOM 1477 O O . ALA A 1 184 ? -19.078 11.57 13.867 1 98.31 184 ALA A O 1
ATOM 1478 N N . SER A 1 185 ? -18.688 9.367 14.352 1 98.12 185 SER A N 1
ATOM 1479 C CA . SER A 1 185 ? -19.594 9.406 15.492 1 98.12 185 SER A CA 1
ATOM 1480 C C . SER A 1 185 ? -19.031 10.281 16.609 1 98.12 185 SER A C 1
ATOM 1482 O O . SER A 1 185 ? -19.781 11.031 17.25 1 98.12 185 SER A O 1
ATOM 1484 N N . CYS A 1 186 ? -17.766 10.133 16.828 1 96.94 186 CYS A N 1
ATOM 1485 C CA . CYS A 1 186 ? -17.078 10.953 17.828 1 96.94 186 CYS A CA 1
ATOM 1486 C C . CYS A 1 186 ? -15.578 10.961 17.594 1 96.94 186 CYS A C 1
ATOM 1488 O O . CYS A 1 186 ? -15.016 9.969 17.125 1 96.94 186 CYS A O 1
ATOM 1490 N N . PRO A 1 187 ? -14.945 12.148 17.953 1 96.88 187 PRO A N 1
ATOM 1491 C CA . PRO A 1 187 ? -13.484 12.141 17.922 1 96.88 187 PRO A CA 1
ATOM 1492 C C . PRO A 1 187 ? -12.883 11.297 19.047 1 96.88 187 PRO A C 1
ATOM 1494 O O . PRO A 1 187 ? -13.602 10.867 19.953 1 96.88 187 PRO A O 1
ATOM 1497 N N . LEU A 1 188 ? -11.547 11 18.953 1 97.5 188 LEU A N 1
ATOM 1498 C CA . LEU A 1 188 ? -10.789 10.359 20.016 1 97.5 188 LEU A CA 1
ATOM 1499 C C . LEU A 1 188 ? -10.039 11.391 20.844 1 97.5 188 LEU A C 1
ATOM 1501 O O . LEU A 1 188 ? -9.758 12.492 20.375 1 97.5 188 LEU A O 1
ATOM 1505 N N . TYR A 1 189 ? -9.734 10.984 22.031 1 96.38 189 TYR A N 1
ATOM 1506 C CA . TYR A 1 189 ? -8.945 11.789 22.969 1 96.38 189 TYR A CA 1
ATOM 1507 C C . TYR A 1 189 ? -7.914 10.93 23.688 1 96.38 189 TYR A C 1
ATOM 1509 O O . TYR A 1 189 ? -8.164 9.75 23.969 1 96.38 189 TYR A O 1
ATOM 1517 N N . SER A 1 190 ? -6.805 11.531 23.984 1 95.75 190 SER A N 1
ATOM 1518 C CA . SER A 1 190 ? -5.738 10.781 24.656 1 95.75 190 SER A CA 1
ATOM 1519 C C . SER A 1 190 ? -6.059 10.57 26.125 1 95.75 190 SER A C 1
ATOM 1521 O O . SER A 1 190 ? -5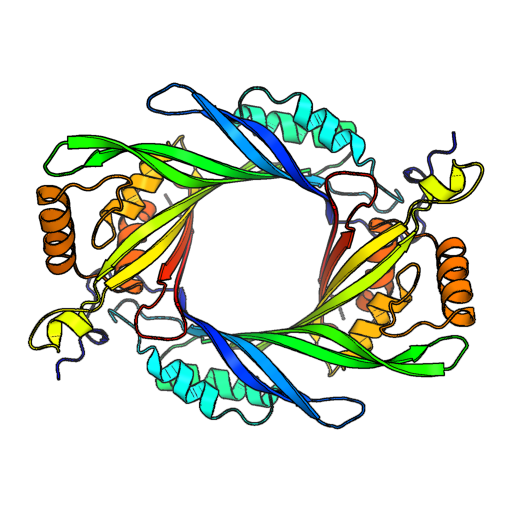.66 9.562 26.719 1 95.75 190 SER A O 1
ATOM 1523 N N . ILE A 1 191 ? -6.688 11.547 26.719 1 94.75 191 ILE A N 1
ATOM 1524 C CA . ILE A 1 191 ? -7.086 11.461 28.125 1 94.75 191 ILE A CA 1
ATOM 1525 C C . ILE A 1 191 ? -8.586 11.703 28.25 1 94.75 191 ILE A C 1
ATOM 1527 O O . ILE A 1 191 ? -9.133 12.617 27.625 1 94.75 191 ILE A O 1
ATOM 1531 N N . LEU A 1 192 ? -9.219 10.781 29 1 96.19 192 LEU A N 1
ATOM 1532 C CA . LEU A 1 192 ? -10.625 10.938 29.328 1 96.19 192 LEU A CA 1
ATOM 1533 C C . LEU A 1 192 ? -10.867 10.742 30.812 1 96.19 192 LEU A C 1
ATOM 1535 O O . LEU A 1 192 ? -10.43 9.742 31.391 1 96.19 192 LEU A O 1
ATOM 1539 N N . LYS A 1 193 ? -11.484 11.727 31.312 1 95.81 193 LYS A N 1
ATOM 1540 C CA . LYS A 1 193 ? -12.023 11.508 32.656 1 95.81 193 LYS A CA 1
ATOM 1541 C C . LYS A 1 193 ? -13.453 10.984 32.594 1 95.81 193 LYS A C 1
ATOM 1543 O O . LYS A 1 193 ? -14.055 10.93 31.516 1 95.81 193 LYS A O 1
ATOM 1548 N N . ARG A 1 194 ? -14.062 10.711 33.781 1 96.06 194 ARG A N 1
ATOM 1549 C CA . ARG A 1 194 ? -15.359 10.055 33.812 1 96.06 194 ARG A CA 1
ATOM 1550 C C . ARG A 1 194 ? -16.422 10.883 33.125 1 96.06 194 ARG A C 1
ATOM 1552 O O . ARG A 1 194 ? -17.188 10.367 32.312 1 96.06 194 ARG A O 1
ATOM 1559 N N . PRO A 1 195 ? -16.5 12.211 33.375 1 97.5 195 PRO A N 1
ATOM 1560 C CA . PRO A 1 195 ? -17.516 13 32.688 1 97.5 195 PRO A CA 1
ATOM 1561 C C . PRO A 1 195 ? -17.297 13.023 31.172 1 97.5 195 PRO A C 1
ATOM 1563 O O . PRO A 1 195 ? -18.266 13.094 30.406 1 97.5 195 PRO A O 1
ATOM 1566 N N . ASP A 1 196 ? -16.062 12.977 30.781 1 96.75 196 ASP A N 1
ATOM 1567 C CA . ASP A 1 196 ? -15.758 12.938 29.359 1 96.75 196 ASP A CA 1
ATOM 1568 C C . ASP A 1 196 ? -16.203 11.617 28.734 1 96.75 196 ASP A C 1
ATOM 1570 O O . ASP A 1 196 ? -16.75 11.602 27.625 1 96.75 196 ASP A O 1
ATOM 1574 N N . GLU A 1 197 ? -15.891 10.516 29.438 1 96.75 197 GLU A N 1
ATOM 1575 C CA . GLU A 1 197 ? -16.281 9.188 28.953 1 96.75 197 GLU A CA 1
ATOM 1576 C C . GLU A 1 197 ? -17.781 9.102 28.719 1 96.75 197 GLU A C 1
ATOM 1578 O O . GLU A 1 197 ? -18.219 8.57 27.703 1 96.75 197 GLU A O 1
ATOM 1583 N N . LYS A 1 198 ? -18.516 9.625 29.672 1 96.88 198 LYS A N 1
ATOM 1584 C CA . LYS A 1 198 ? -19.953 9.68 29.516 1 96.88 198 LYS A CA 1
ATOM 1585 C C . LYS A 1 198 ? -20.344 10.461 28.25 1 96.88 198 LYS A C 1
ATOM 1587 O O . LYS A 1 198 ? -21.172 9.992 27.469 1 96.88 198 LYS A O 1
ATOM 1592 N N . TRP A 1 199 ? -19.719 11.562 28.125 1 96.88 199 TRP A N 1
ATOM 1593 C CA . TRP A 1 199 ? -20.047 12.445 27 1 96.88 199 TRP A CA 1
ATOM 1594 C C . TRP A 1 199 ? -19.766 11.758 25.672 1 96.88 199 TRP A C 1
ATOM 1596 O O . TRP A 1 199 ? -20.609 11.75 24.781 1 96.88 199 TRP A O 1
ATOM 1606 N N . VAL A 1 200 ? -18.609 11.164 25.531 1 96.56 200 VAL A N 1
ATOM 1607 C CA . VAL A 1 200 ? -18.188 10.531 24.281 1 96.56 200 VAL A CA 1
ATOM 1608 C C . VAL A 1 200 ? -19.125 9.375 23.953 1 96.56 200 VAL A C 1
ATOM 1610 O O . VAL A 1 200 ? -19.531 9.211 22.797 1 96.56 200 VAL A O 1
ATOM 1613 N N . THR A 1 201 ? -19.469 8.586 24.938 1 95.75 201 THR A N 1
ATOM 1614 C CA . THR A 1 201 ? -20.344 7.434 24.734 1 95.75 201 THR A CA 1
ATOM 1615 C C . THR A 1 201 ? -21.719 7.871 24.25 1 95.75 201 THR A C 1
ATOM 1617 O O . THR A 1 201 ? -22.234 7.344 23.266 1 95.75 201 THR A O 1
ATOM 1620 N N . GLU A 1 202 ? -22.281 8.875 24.875 1 96.62 202 GLU A N 1
ATOM 1621 C CA . GLU A 1 202 ? -23.609 9.359 24.531 1 96.62 202 GLU A CA 1
ATOM 1622 C C . GLU A 1 202 ? -23.609 10.047 23.156 1 96.62 202 GLU A C 1
ATOM 1624 O O . GLU A 1 202 ? -24.547 9.891 22.375 1 96.62 202 GLU A O 1
ATOM 1629 N N . ARG A 1 203 ? -22.547 10.766 22.969 1 96.19 203 ARG A N 1
ATOM 1630 C CA . ARG A 1 203 ? -22.406 11.438 21.672 1 96.19 203 ARG A CA 1
ATOM 1631 C C . ARG A 1 203 ? -22.391 10.422 20.531 1 96.19 203 ARG A C 1
ATOM 1633 O O . ARG A 1 203 ? -23 10.648 19.5 1 96.19 203 ARG A O 1
ATOM 1640 N N . ALA A 1 204 ? -21.672 9.375 20.703 1 96.38 204 ALA A N 1
ATOM 1641 C CA . ALA A 1 204 ? -21.609 8.328 19.672 1 96.38 204 ALA A CA 1
ATOM 1642 C C . ALA A 1 204 ? -22.984 7.727 19.422 1 96.38 204 ALA A C 1
ATOM 1644 O O . ALA A 1 204 ? -23.344 7.453 18.281 1 96.38 204 ALA A O 1
ATOM 1645 N N . TYR A 1 205 ? -23.734 7.52 20.469 1 96 205 TYR A N 1
ATOM 1646 C CA . TYR A 1 205 ? -25.078 6.965 20.344 1 96 205 TYR A CA 1
ATOM 1647 C C . TYR A 1 205 ? -26 7.926 19.594 1 96 205 TYR A C 1
ATOM 1649 O O . TYR A 1 205 ? -26.922 7.496 18.906 1 96 205 TYR A O 1
ATOM 1657 N N . GLN A 1 206 ? -25.719 9.188 19.719 1 95.62 206 GLN A N 1
ATOM 1658 C CA . GLN A 1 206 ? -26.547 10.203 19.078 1 95.62 206 GLN A CA 1
ATOM 1659 C C . GLN A 1 206 ? -26.156 10.391 17.625 1 95.62 206 GLN A C 1
ATOM 1661 O O . GLN A 1 206 ? -26.953 10.914 16.828 1 95.62 206 GLN A O 1
ATOM 1666 N N . ASN A 1 207 ? -24.984 9.945 17.312 1 96.69 207 ASN A N 1
ATOM 1667 C CA . ASN A 1 207 ? -24.469 10.18 15.961 1 96.69 207 ASN A CA 1
ATOM 1668 C C . ASN A 1 207 ? -23.906 8.898 15.352 1 96.69 207 ASN A C 1
ATOM 1670 O O . ASN A 1 207 ? -22.734 8.844 14.984 1 96.69 207 ASN A O 1
ATOM 1674 N N . PRO A 1 208 ? -24.75 7.918 15.234 1 96.56 208 PRO A N 1
ATOM 1675 C CA . PRO A 1 208 ? -24.25 6.66 14.68 1 96.56 208 PRO A CA 1
ATOM 1676 C C . PRO A 1 208 ? -23.859 6.781 13.203 1 96.56 208 PRO A C 1
ATOM 1678 O O . PRO A 1 208 ? -24.516 7.508 12.453 1 96.56 208 PRO A O 1
ATOM 1681 N N . ARG A 1 209 ? -22.797 6.105 12.773 1 95.69 209 ARG A N 1
ATOM 1682 C CA . ARG A 1 209 ? -22.25 6.215 11.43 1 95.69 209 ARG A CA 1
ATOM 1683 C C . ARG A 1 209 ? -21.844 4.844 10.898 1 95.69 209 ARG A C 1
ATOM 1685 O O . ARG A 1 209 ? -21.078 4.125 11.539 1 95.69 209 ARG A O 1
ATOM 1692 N N . PHE A 1 210 ? -22.406 4.531 9.648 1 95.69 210 PHE A N 1
ATOM 1693 C CA . PHE A 1 210 ? -21.734 3.498 8.867 1 95.69 210 PHE A CA 1
ATOM 1694 C C . PHE A 1 210 ? -20.438 4.02 8.273 1 95.69 210 PHE A C 1
ATOM 1696 O O . PHE A 1 210 ? -20.203 5.23 8.258 1 95.69 210 PHE A O 1
ATOM 1703 N N . VAL A 1 211 ? -19.594 3.057 7.855 1 97.06 211 VAL A N 1
ATOM 1704 C CA . VAL A 1 211 ? -18.391 3.473 7.148 1 97.06 211 VAL A CA 1
ATOM 1705 C C . VAL A 1 211 ? -18.766 4.324 5.938 1 97.06 211 VAL A C 1
ATOM 1707 O O . VAL A 1 211 ? -18.047 5.281 5.602 1 97.06 211 VAL A O 1
ATOM 1710 N N . GLU A 1 212 ? -19.891 4.035 5.32 1 96.81 212 GLU A N 1
ATOM 1711 C CA . GLU A 1 212 ? -20.391 4.785 4.176 1 96.81 212 GLU A CA 1
ATOM 1712 C C . GLU A 1 212 ? -20.781 6.207 4.578 1 96.81 212 GLU A C 1
ATOM 1714 O O . GLU A 1 212 ? -20.453 7.168 3.877 1 96.81 212 GLU A O 1
ATOM 1719 N N . ASP A 1 213 ? -21.516 6.289 5.695 1 96.94 213 ASP A N 1
ATOM 1720 C CA . ASP A 1 213 ? -21.922 7.594 6.215 1 96.94 213 ASP A CA 1
ATOM 1721 C C . ASP A 1 213 ? -20.703 8.492 6.445 1 96.94 213 ASP A C 1
ATOM 1723 O O . ASP A 1 213 ? -20.688 9.648 6.035 1 96.94 213 ASP A O 1
ATOM 1727 N N . LEU A 1 214 ? -19.812 7.875 7.16 1 97.81 214 LEU A N 1
ATOM 1728 C CA . LEU A 1 214 ? -18.594 8.602 7.512 1 97.81 214 LEU A CA 1
ATOM 1729 C C . LEU A 1 214 ? -17.875 9.094 6.262 1 97.81 214 LEU A C 1
ATOM 1731 O O . LEU A 1 214 ? -17.516 10.266 6.172 1 97.81 214 LEU A O 1
ATOM 1735 N N . LEU A 1 215 ? -17.734 8.25 5.262 1 98.44 215 LEU A N 1
ATOM 1736 C CA . LEU A 1 215 ? -17.078 8.625 4.012 1 98.44 215 LEU A CA 1
ATOM 1737 C C . LEU A 1 215 ? -17.828 9.766 3.328 1 98.44 215 LEU A C 1
ATOM 1739 O O . LEU A 1 215 ? -17.219 10.742 2.898 1 98.44 215 LEU A O 1
ATOM 1743 N N . ARG A 1 216 ? -19.109 9.633 3.195 1 97.81 216 ARG A N 1
ATOM 1744 C CA . ARG A 1 216 ? -19.922 10.633 2.5 1 97.81 216 ARG A CA 1
ATOM 1745 C C . ARG A 1 216 ? -19.844 11.984 3.199 1 97.81 216 ARG A C 1
ATOM 1747 O O . ARG A 1 216 ? -19.781 13.031 2.545 1 97.81 216 ARG A O 1
ATOM 1754 N N . GLU A 1 217 ? -19.891 11.922 4.512 1 97.44 217 GLU A N 1
ATOM 1755 C CA . GLU A 1 217 ? -19.797 13.172 5.27 1 97.44 217 GLU A CA 1
ATOM 1756 C C . GLU A 1 217 ? -18.469 13.875 4.996 1 97.44 217 GLU A C 1
ATOM 1758 O O . GLU A 1 217 ? -18.438 15.102 4.836 1 97.44 217 GLU A O 1
ATOM 1763 N N . VAL A 1 218 ? -17.375 13.133 4.977 1 98.44 218 VAL A N 1
ATOM 1764 C CA . VAL A 1 218 ? -16.078 13.695 4.66 1 98.44 218 VAL A CA 1
ATOM 1765 C C . VAL A 1 218 ? -16.094 14.305 3.26 1 98.44 218 VAL A C 1
ATOM 1767 O O . VAL A 1 218 ? -15.633 15.43 3.055 1 98.44 218 VAL A O 1
ATOM 1770 N N . VAL A 1 219 ? -16.656 13.594 2.309 1 97.81 219 VAL A N 1
ATOM 1771 C CA . VAL A 1 219 ? -16.656 14 0.907 1 97.81 219 VAL A CA 1
ATOM 1772 C C . VAL A 1 219 ? -17.469 15.281 0.734 1 97.81 219 VAL A C 1
ATOM 1774 O O . VAL A 1 219 ? -17.078 16.172 -0.023 1 97.81 219 VAL A O 1
ATOM 1777 N N . VAL A 1 220 ? -18.594 15.359 1.431 1 96.81 220 VAL A N 1
ATOM 1778 C CA . VAL A 1 220 ? -19.406 16.562 1.365 1 96.81 220 VAL A CA 1
ATOM 1779 C C . VAL A 1 220 ? -18.578 17.781 1.766 1 96.81 220 VAL A C 1
ATOM 1781 O O . VAL A 1 220 ? -18.609 18.812 1.095 1 96.81 220 VAL A O 1
ATOM 1784 N N . LYS A 1 221 ? -17.812 17.641 2.768 1 96.75 221 LYS A N 1
ATOM 1785 C CA . LYS A 1 221 ? -17.016 18.75 3.301 1 96.75 221 LYS A CA 1
ATOM 1786 C C . LYS A 1 221 ? -15.828 19.062 2.395 1 96.75 221 LYS A C 1
ATOM 1788 O O . LYS A 1 221 ? -15.492 20.234 2.188 1 96.75 221 LYS A O 1
ATOM 1793 N N . ILE A 1 222 ? -15.242 18.031 1.789 1 96.38 222 ILE A N 1
ATOM 1794 C CA . ILE A 1 222 ? -14.016 18.203 1.011 1 96.38 222 ILE A CA 1
ATOM 1795 C C . ILE A 1 222 ? -14.367 18.656 -0.404 1 96.38 222 ILE A C 1
ATOM 1797 O O . ILE A 1 222 ? -13.648 19.484 -0.99 1 96.38 222 ILE A O 1
ATOM 1801 N N . SER A 1 223 ? -15.453 18.125 -0.936 1 93.44 223 SER A N 1
ATOM 1802 C CA . SER A 1 223 ? -15.812 18.438 -2.314 1 93.44 223 SER A CA 1
ATOM 1803 C C . SER A 1 223 ? -16.312 19.875 -2.443 1 93.44 223 SER A C 1
ATOM 1805 O O . SER A 1 223 ? -16.266 20.453 -3.523 1 93.44 223 SER A O 1
ATOM 1807 N N . GLY A 1 224 ? -16.734 20.484 -1.374 1 90.44 224 GLY A N 1
ATOM 1808 C CA . GLY A 1 224 ? -17.219 21.859 -1.363 1 90.44 224 GLY A CA 1
ATOM 1809 C C . GLY A 1 224 ? -16.125 22.875 -1.118 1 90.44 224 GLY A C 1
ATOM 1810 O O . GLY A 1 224 ? -16.359 24.078 -1.223 1 90.44 224 GLY A O 1
ATOM 1811 N N . ASP A 1 225 ? -14.977 22.438 -0.826 1 94.88 225 ASP A N 1
ATOM 1812 C CA . ASP A 1 225 ? -13.883 23.344 -0.491 1 94.88 225 ASP A CA 1
ATOM 1813 C C . ASP A 1 225 ? -13.086 23.734 -1.735 1 94.88 225 ASP A C 1
ATOM 1815 O O . ASP A 1 225 ? -12.352 22.906 -2.285 1 94.88 225 ASP A O 1
ATOM 1819 N N . LYS A 1 226 ? -13.023 24.984 -2.125 1 95.19 226 LYS A N 1
ATOM 1820 C CA . LYS A 1 226 ? -12.414 25.469 -3.359 1 95.19 226 LYS A CA 1
ATOM 1821 C C . LYS A 1 226 ? -10.891 25.406 -3.289 1 95.19 226 LYS A C 1
ATOM 1823 O O . LYS A 1 226 ? -10.211 25.484 -4.312 1 95.19 226 LYS A O 1
ATOM 1828 N N . ARG A 1 227 ? -10.383 25.25 -2.145 1 97.12 227 ARG A N 1
ATOM 1829 C CA . ARG A 1 227 ? -8.938 25.172 -1.984 1 97.12 227 ARG A CA 1
ATOM 1830 C C . ARG A 1 227 ? -8.414 23.812 -2.434 1 97.12 227 ARG A C 1
ATOM 1832 O O . ARG A 1 227 ? -7.211 23.641 -2.637 1 97.12 227 ARG A O 1
ATOM 1839 N N . ILE A 1 228 ? -9.336 22.859 -2.643 1 97.56 228 ILE A N 1
ATOM 1840 C CA . ILE A 1 228 ? -8.953 21.484 -2.953 1 97.56 228 ILE A CA 1
ATOM 1841 C C . ILE A 1 228 ? -9.211 21.203 -4.43 1 97.56 228 ILE A C 1
ATOM 1843 O O . ILE A 1 228 ? -10.328 21.391 -4.922 1 97.56 228 ILE A O 1
ATOM 1847 N N . LYS A 1 229 ? -8.164 20.734 -5.098 1 97.38 229 LYS A N 1
ATOM 1848 C CA . LYS A 1 229 ? -8.234 20.406 -6.516 1 97.38 229 LYS A CA 1
ATOM 1849 C C . LYS A 1 229 ? -8.633 18.938 -6.715 1 97.38 229 LYS A C 1
ATOM 1851 O O . LYS A 1 229 ? -9.344 18.609 -7.668 1 97.38 229 LYS A O 1
ATOM 1856 N N . TRP A 1 230 ? -8.148 18.125 -5.98 1 98.25 230 TRP A N 1
ATOM 1857 C CA . TRP A 1 230 ? -8.312 16.688 -6.047 1 98.25 230 TRP A CA 1
ATOM 1858 C C . TRP A 1 230 ? -8.328 16.078 -4.652 1 98.25 230 TRP A C 1
ATOM 1860 O O . TRP A 1 230 ? -7.664 16.578 -3.742 1 98.25 230 TRP A O 1
ATOM 1870 N N . TYR A 1 231 ? -9.164 15.008 -4.492 1 98.56 231 TYR A N 1
ATOM 1871 C CA . TYR A 1 231 ? -9.195 14.359 -3.186 1 98.56 231 TYR A CA 1
ATOM 1872 C C . TYR A 1 231 ? -9.328 12.852 -3.33 1 98.56 231 TYR A C 1
ATOM 1874 O O . TYR A 1 231 ? -9.828 12.359 -4.344 1 98.56 231 TYR A O 1
ATOM 1882 N N . LYS A 1 232 ? -8.836 12.203 -2.396 1 98.75 232 LYS A N 1
ATOM 1883 C CA . LYS A 1 232 ? -9.008 10.773 -2.145 1 98.75 232 LYS A CA 1
ATOM 1884 C C . LYS A 1 232 ? -9.367 1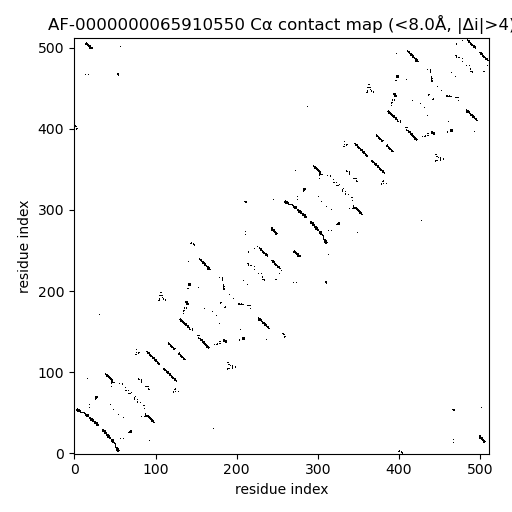0.516 -0.685 1 98.75 232 LYS A C 1
ATOM 1886 O O . LYS A 1 232 ? -8.688 11 0.223 1 98.75 232 LYS A O 1
ATOM 1891 N N . VAL A 1 233 ? -10.453 9.805 -0.464 1 98.75 233 VAL A N 1
ATOM 1892 C CA . VAL A 1 233 ? -10.906 9.492 0.885 1 98.75 233 VAL A CA 1
ATOM 1893 C C . VAL A 1 233 ? -11.023 7.98 1.052 1 98.75 233 VAL A C 1
ATOM 1895 O O . VAL A 1 233 ? -11.586 7.293 0.191 1 98.75 233 VAL A O 1
ATOM 1898 N N . PHE A 1 234 ? -10.445 7.469 2.059 1 98.88 234 PHE A N 1
ATOM 1899 C CA . PHE A 1 234 ? -10.508 6.066 2.445 1 98.88 234 PHE A CA 1
ATOM 1900 C C . PHE A 1 234 ? -10.867 5.926 3.92 1 98.88 234 PHE A C 1
ATOM 1902 O O . PHE A 1 234 ? -10.203 6.508 4.781 1 98.88 234 PHE A O 1
ATOM 1909 N N . VAL A 1 235 ? -11.906 5.211 4.199 1 98.81 235 VAL A N 1
ATOM 1910 C CA . VAL A 1 235 ? -12.32 4.934 5.57 1 98.81 235 VAL A CA 1
ATOM 1911 C C . VAL A 1 235 ? -12.234 3.432 5.84 1 98.81 235 VAL A C 1
ATOM 1913 O O . VAL A 1 235 ? -12.695 2.623 5.031 1 98.81 235 VAL A O 1
ATOM 1916 N N . GLU A 1 236 ? -11.633 3.084 6.902 1 98.69 236 GLU A N 1
ATOM 1917 C CA . GLU A 1 236 ? -11.539 1.694 7.34 1 98.69 236 GLU A CA 1
ATOM 1918 C C . GLU A 1 236 ? -11.992 1.54 8.789 1 98.69 236 GLU A C 1
ATOM 1920 O O . GLU A 1 236 ? -11.477 2.215 9.68 1 98.69 236 GLU A O 1
ATOM 1925 N N . SER A 1 237 ? -12.953 0.693 8.977 1 98.19 237 SER A N 1
ATOM 1926 C CA . SER A 1 237 ? -13.477 0.413 10.312 1 98.19 237 SER A CA 1
ATOM 1927 C C . SER A 1 237 ? -12.992 -0.943 10.82 1 98.19 237 SER A C 1
ATOM 1929 O O . SER A 1 237 ? -13.195 -1.965 10.164 1 98.19 237 SER A O 1
ATOM 1931 N N . ILE A 1 238 ? -12.359 -0.932 11.977 1 97.25 238 ILE A N 1
ATOM 1932 C CA . ILE A 1 238 ? -11.961 -2.176 12.625 1 97.25 238 ILE A CA 1
ATOM 1933 C C . ILE A 1 238 ? -13.164 -2.801 13.328 1 97.25 238 ILE A C 1
ATOM 1935 O O . ILE A 1 238 ? -13.367 -2.592 14.523 1 97.25 238 ILE A O 1
ATOM 1939 N N . GLU A 1 239 ? -13.789 -3.674 12.617 1 95.31 239 GLU A N 1
ATOM 1940 C CA . GLU A 1 239 ? -15.062 -4.184 13.117 1 95.31 239 GLU A CA 1
ATOM 1941 C C . GLU A 1 239 ? -14.875 -4.949 14.422 1 95.31 239 GLU A C 1
ATOM 1943 O O . GLU A 1 239 ? -14.062 -5.871 14.5 1 95.31 239 GLU A O 1
ATOM 1948 N N . SER A 1 240 ? -15.719 -4.586 15.375 1 94.81 240 SER A N 1
ATOM 1949 C CA . SER A 1 240 ? -15.555 -5.145 16.719 1 94.81 240 SER A CA 1
ATOM 1950 C C . SER A 1 240 ? -16.219 -6.512 16.828 1 94.81 240 SER A C 1
ATOM 1952 O O . SER A 1 240 ? -15.914 -7.289 17.734 1 94.81 240 SER A O 1
ATOM 1954 N N . ILE A 1 241 ? -17.125 -6.848 15.898 1 93.19 241 ILE A N 1
ATOM 1955 C CA . ILE A 1 241 ? -17.844 -8.102 16.062 1 93.19 241 ILE A CA 1
ATOM 1956 C C . ILE A 1 241 ? -17.562 -9.023 14.883 1 93.19 241 ILE A C 1
ATOM 1958 O O . ILE A 1 241 ? -18.188 -10.078 14.742 1 93.19 241 ILE A O 1
ATOM 1962 N N . HIS A 1 242 ? -16.812 -8.594 13.969 1 92.38 242 HIS A N 1
ATOM 1963 C CA . HIS A 1 242 ? -16.422 -9.383 12.805 1 92.38 242 HIS A CA 1
ATOM 1964 C C . HIS A 1 242 ? -14.914 -9.523 12.719 1 92.38 242 HIS A C 1
ATOM 1966 O O . HIS A 1 242 ? -14.18 -8.641 13.156 1 92.38 242 HIS A O 1
ATOM 1972 N N . ASN A 1 243 ? -14.469 -10.609 12.117 1 92.75 243 ASN A N 1
ATOM 1973 C CA . ASN A 1 243 ? -13.039 -10.852 11.953 1 92.75 243 ASN A CA 1
ATOM 1974 C C . ASN A 1 243 ? -12.531 -10.289 10.625 1 92.75 243 ASN A C 1
ATOM 1976 O O . ASN A 1 243 ? -11.781 -10.961 9.914 1 92.75 243 ASN A O 1
ATOM 1980 N N . HIS A 1 244 ? -13.031 -9.266 10.242 1 95 244 HIS A N 1
ATOM 1981 C CA . HIS A 1 244 ? -12.617 -8.469 9.094 1 95 244 HIS A CA 1
ATOM 1982 C C . HIS A 1 244 ? -12.945 -6.996 9.297 1 95 244 HIS A C 1
ATOM 1984 O O . HIS A 1 244 ? -13.711 -6.641 10.195 1 95 244 HIS A O 1
ATOM 1990 N N . ASN A 1 245 ? -12.383 -6.184 8.531 1 97.81 245 ASN A N 1
ATOM 1991 C CA . ASN A 1 245 ? -12.664 -4.754 8.547 1 97.81 245 ASN A CA 1
ATOM 1992 C C . ASN A 1 245 ? -13.695 -4.379 7.484 1 97.81 245 ASN A C 1
ATOM 1994 O O . ASN A 1 245 ? -13.938 -5.145 6.551 1 97.81 245 ASN A O 1
ATOM 1998 N N . ALA A 1 246 ? -14.32 -3.311 7.68 1 97.69 246 ALA A N 1
ATOM 1999 C CA . ALA A 1 246 ? -15.133 -2.66 6.656 1 97.69 246 ALA A CA 1
ATOM 2000 C C . ALA A 1 246 ? -14.43 -1.426 6.098 1 97.69 246 ALA A C 1
ATOM 2002 O O . ALA A 1 246 ? -13.719 -0.728 6.824 1 97.69 246 ALA A O 1
ATOM 2003 N N . PHE A 1 247 ? -14.602 -1.213 4.809 1 98.56 247 PHE A N 1
ATOM 2004 C CA . PHE A 1 247 ? -13.961 -0.013 4.281 1 98.56 247 PHE A CA 1
ATOM 2005 C C . PHE A 1 247 ? -14.812 0.615 3.184 1 98.56 247 PHE A C 1
ATOM 2007 O O . PHE A 1 247 ? -15.719 -0.028 2.645 1 98.56 247 PHE A O 1
ATOM 2014 N N . ALA A 1 248 ? -14.562 1.865 2.91 1 98.5 248 ALA A N 1
ATOM 2015 C CA . ALA A 1 248 ? -15.133 2.645 1.814 1 98.5 248 ALA A CA 1
ATOM 2016 C C . ALA A 1 248 ? -14.086 3.568 1.198 1 98.5 248 ALA A C 1
ATOM 2018 O O . ALA A 1 248 ? -13.164 4.02 1.884 1 98.5 248 ALA A O 1
ATOM 2019 N N . TYR A 1 249 ? -14.273 3.773 -0.116 1 98.56 249 TYR A N 1
ATOM 2020 C CA . TYR A 1 249 ? -13.258 4.531 -0.844 1 98.56 249 TYR A CA 1
ATOM 2021 C C . TYR A 1 249 ? -13.898 5.402 -1.918 1 98.56 249 TYR A C 1
ATOM 2023 O O . TYR A 1 249 ? -14.82 4.965 -2.617 1 98.56 249 TYR A O 1
ATOM 2031 N N . ILE A 1 250 ? -13.43 6.703 -2.049 1 97.94 250 ILE A N 1
ATOM 2032 C CA . ILE A 1 250 ? -13.82 7.602 -3.131 1 97.94 250 ILE A CA 1
ATOM 2033 C C . ILE A 1 250 ? -12.648 8.5 -3.51 1 97.94 250 ILE A C 1
ATOM 2035 O O . ILE A 1 250 ? -11.883 8.93 -2.645 1 97.94 250 ILE A O 1
ATOM 2039 N N . GLU A 1 251 ? -12.398 8.68 -4.746 1 97.94 251 GLU A N 1
ATOM 2040 C CA . GLU A 1 251 ? -11.484 9.711 -5.242 1 97.94 251 GLU A CA 1
ATOM 2041 C C . GLU A 1 251 ? -12.164 10.578 -6.297 1 97.94 251 GLU A C 1
ATOM 2043 O O . GLU A 1 251 ? -13.078 10.125 -6.996 1 97.94 251 GLU A O 1
ATOM 2048 N N . GLY A 1 252 ? -11.859 11.828 -6.316 1 96.5 252 GLY A N 1
ATOM 2049 C CA . GLY A 1 252 ? -12.477 12.742 -7.266 1 96.5 252 GLY A CA 1
ATOM 2050 C C . GLY A 1 252 ? -11.719 14.055 -7.41 1 96.5 252 GLY A C 1
ATOM 2051 O O . GLY A 1 252 ? -10.75 14.305 -6.688 1 96.5 252 GLY A O 1
ATOM 2052 N N . GLU A 1 253 ? -12.172 14.789 -8.398 1 96 253 GLU A N 1
ATOM 2053 C CA . GLU A 1 253 ? -11.641 16.125 -8.648 1 96 253 GLU A CA 1
ATOM 2054 C C . GLU A 1 253 ? -12.695 17.203 -8.367 1 96 253 GLU A C 1
ATOM 2056 O O . GLU A 1 253 ? -13.875 17 -8.641 1 96 253 GLU A O 1
ATOM 2061 N N . ASN A 1 254 ? -12.172 18.188 -7.742 1 92.62 254 ASN A N 1
ATOM 2062 C CA . ASN A 1 254 ? -13.062 19.328 -7.582 1 92.62 254 ASN A CA 1
ATOM 2063 C C . ASN A 1 254 ? -12.977 20.281 -8.773 1 92.62 254 ASN A C 1
ATOM 2065 O O . ASN A 1 254 ? -11.891 20.75 -9.117 1 92.62 254 ASN A O 1
ATOM 2069 N N . THR A 1 255 ? -13.977 20.141 -9.727 1 77.06 255 THR A N 1
ATOM 2070 C CA . THR A 1 255 ? -13.984 21.016 -10.891 1 77.06 255 THR A CA 1
ATOM 2071 C C . THR A 1 255 ? -14.078 22.484 -10.469 1 77.06 255 THR A C 1
ATOM 2073 O O . THR A 1 255 ? -14.602 22.781 -9.398 1 77.06 255 THR A O 1
ATOM 2076 N N . LYS A 1 256 ? -14.531 23.703 -10.93 1 59.66 256 LYS A N 1
ATOM 2077 C CA . LYS A 1 256 ? -14.531 25.156 -10.922 1 59.66 256 LYS A CA 1
ATOM 2078 C C . LYS A 1 256 ? -14.805 25.703 -9.523 1 59.66 256 LYS A C 1
ATOM 2080 O O . LYS A 1 256 ? -15.586 25.125 -8.766 1 59.66 256 LYS A O 1
ATOM 2085 N N . MET B 1 1 ? -37.438 -6.777 10.961 1 64.88 1 MET B N 1
ATOM 2086 C CA . MET B 1 1 ? -36.344 -5.91 11.438 1 64.88 1 MET B CA 1
ATOM 2087 C C . MET B 1 1 ? -36 -4.848 10.406 1 64.88 1 MET B C 1
ATOM 2089 O O . MET B 1 1 ? -36.062 -5.109 9.203 1 64.88 1 MET B O 1
ATOM 2093 N N . ILE B 1 2 ? -36.031 -3.598 10.797 1 68.62 2 ILE B N 1
ATOM 2094 C CA . ILE B 1 2 ? -35.781 -2.473 9.898 1 68.62 2 ILE B CA 1
ATOM 2095 C C . ILE B 1 2 ? -34.438 -2.623 9.242 1 68.62 2 ILE B C 1
ATOM 2097 O O . ILE B 1 2 ? -33.438 -2.906 9.914 1 68.62 2 ILE B O 1
ATOM 2101 N N . ASP B 1 3 ? -34.406 -2.635 7.898 1 78.38 3 ASP B N 1
ATOM 2102 C CA . ASP B 1 3 ? -33.156 -2.658 7.141 1 78.38 3 ASP B CA 1
ATOM 2103 C C . ASP B 1 3 ? -32.562 -1.252 6.988 1 78.38 3 ASP B C 1
ATOM 2105 O O . ASP B 1 3 ? -32.875 -0.553 6.016 1 78.38 3 ASP B O 1
ATOM 2109 N N . VAL B 1 4 ? -31.75 -0.833 7.883 1 80.81 4 VAL B N 1
ATOM 2110 C CA . VAL B 1 4 ? -31.203 0.517 7.949 1 80.81 4 VAL B CA 1
ATOM 2111 C C . VAL B 1 4 ? -30.297 0.767 6.734 1 80.81 4 VAL B C 1
ATOM 2113 O O . VAL B 1 4 ? -30.25 1.885 6.219 1 80.81 4 VAL B O 1
ATOM 2116 N N . GLN B 1 5 ? -29.672 -0.213 6.23 1 80.62 5 GLN B N 1
ATOM 2117 C CA . GLN B 1 5 ? -28.734 -0.084 5.121 1 80.62 5 GLN B CA 1
ATOM 2118 C C . GLN B 1 5 ? -29.469 0.25 3.82 1 80.62 5 GLN B C 1
ATOM 2120 O O . GLN B 1 5 ? -28.906 0.936 2.955 1 80.62 5 GLN B O 1
ATOM 2125 N N . SER B 1 6 ? -30.688 -0.127 3.752 1 78.94 6 SER B N 1
ATOM 2126 C CA . SER B 1 6 ? -31.453 0.048 2.516 1 78.94 6 SER B CA 1
ATOM 2127 C C . SER B 1 6 ? -32.219 1.357 2.525 1 78.94 6 SER B C 1
ATOM 2129 O O . SER B 1 6 ? -32.938 1.664 1.573 1 78.94 6 SER B O 1
ATOM 2131 N N . GLN B 1 7 ? -31.984 2.049 3.576 1 83.12 7 GLN B N 1
ATOM 2132 C CA . GLN B 1 7 ? -32.656 3.35 3.621 1 83.12 7 GLN B CA 1
ATOM 2133 C C . GLN B 1 7 ? -32.062 4.305 2.592 1 83.12 7 GLN B C 1
ATOM 2135 O O . GLN B 1 7 ? -30.891 4.16 2.201 1 83.12 7 GLN B O 1
ATOM 2140 N N . LYS B 1 8 ? -32.875 5.199 2.188 1 83.5 8 LYS B N 1
ATOM 2141 C CA . LYS B 1 8 ? -32.406 6.168 1.191 1 83.5 8 LYS B CA 1
ATOM 2142 C C . LYS B 1 8 ? -31.438 7.164 1.795 1 83.5 8 LYS B C 1
ATOM 2144 O O . LYS B 1 8 ? -31.625 7.633 2.918 1 83.5 8 LYS B O 1
ATOM 2149 N N . ASP B 1 9 ? -30.406 7.332 1.059 1 85.81 9 ASP B N 1
ATOM 2150 C CA . ASP B 1 9 ? -29.469 8.375 1.442 1 85.81 9 ASP B CA 1
ATOM 2151 C C . ASP B 1 9 ? -29.703 9.648 0.638 1 85.81 9 ASP B C 1
ATOM 2153 O O . ASP B 1 9 ? -29.688 9.625 -0.595 1 85.81 9 ASP B O 1
ATOM 2157 N N . LEU B 1 10 ? -29.797 10.742 1.272 1 84 10 LEU B N 1
ATOM 2158 C CA . LEU B 1 10 ? -30.203 11.984 0.627 1 84 10 LEU B CA 1
ATOM 2159 C C . LEU B 1 10 ? -29 12.773 0.138 1 84 10 LEU B C 1
ATOM 2161 O O . LEU B 1 10 ? -29.141 13.734 -0.617 1 84 10 LEU B O 1
ATOM 2165 N N . ARG B 1 11 ? -27.859 12.438 0.432 1 85.88 11 ARG B N 1
ATOM 2166 C CA . ARG B 1 11 ? -26.656 13.156 0.007 1 85.88 11 ARG B CA 1
ATOM 2167 C C . ARG B 1 11 ? -26.344 12.891 -1.461 1 85.88 11 ARG B C 1
ATOM 2169 O O . ARG B 1 11 ? -25.672 13.688 -2.115 1 85.88 11 ARG B O 1
ATOM 2176 N N . GLY B 1 12 ? -26.734 11.789 -1.988 1 87.06 12 GLY B N 1
ATOM 2177 C CA . GLY B 1 12 ? -26.625 11.477 -3.402 1 87.06 12 GLY B CA 1
ATOM 2178 C C . GLY B 1 12 ? -25.188 11.203 -3.842 1 87.06 12 GLY B C 1
ATOM 2179 O O . GLY B 1 12 ? -24.844 11.422 -5 1 87.06 12 GLY B O 1
ATOM 2180 N N . ILE B 1 13 ? -24.344 10.789 -2.957 1 91.62 13 ILE B N 1
ATOM 2181 C CA . ILE B 1 13 ? -22.953 10.531 -3.283 1 91.62 13 ILE B CA 1
ATOM 2182 C C . ILE B 1 13 ? -22.734 9.031 -3.469 1 91.62 13 ILE B C 1
ATOM 2184 O O . ILE B 1 13 ? -22.844 8.258 -2.512 1 91.62 13 ILE B O 1
ATOM 2188 N N . ALA B 1 14 ? -22.438 8.719 -4.746 1 94 14 ALA B N 1
ATOM 2189 C CA . ALA B 1 14 ? -22.094 7.324 -5.035 1 94 14 ALA B CA 1
ATOM 2190 C C . ALA B 1 14 ? -20.688 6.984 -4.527 1 94 14 ALA B C 1
ATOM 2192 O O . ALA B 1 14 ? -19.766 7.793 -4.656 1 94 14 ALA B O 1
ATOM 2193 N N . ILE B 1 15 ? -20.594 5.836 -3.961 1 96.31 15 ILE B N 1
ATOM 2194 C CA . ILE B 1 15 ? -19.312 5.398 -3.432 1 96.31 15 ILE B CA 1
ATOM 2195 C C . ILE B 1 15 ? -18.656 4.406 -4.398 1 96.31 15 ILE B C 1
ATOM 2197 O O . ILE B 1 15 ? -19.297 3.436 -4.812 1 96.31 15 ILE B O 1
ATOM 2201 N N . GLN B 1 16 ? -17.375 4.645 -4.684 1 97.19 16 GLN B N 1
ATOM 2202 C CA . GLN B 1 16 ? -16.688 3.84 -5.691 1 97.19 16 GLN B CA 1
ATOM 2203 C C . GLN B 1 16 ? -16.406 2.43 -5.176 1 97.19 16 GLN B C 1
ATOM 2205 O O . GLN B 1 16 ? -16.625 1.45 -5.895 1 97.19 16 GLN B O 1
ATOM 2210 N N . LYS B 1 17 ? -15.898 2.252 -4 1 98.19 17 LYS B N 1
ATOM 2211 C CA . LYS B 1 17 ? -15.641 0.953 -3.387 1 98.19 17 LYS B CA 1
ATOM 2212 C C . LYS B 1 17 ? -16.125 0.917 -1.943 1 98.19 17 LYS B C 1
ATOM 2214 O O . LYS B 1 17 ? -15.773 1.778 -1.138 1 98.19 17 LYS B O 1
ATOM 2219 N N . VAL B 1 18 ? -16.891 0.019 -1.646 1 97.94 18 VAL B N 1
ATOM 2220 C CA . VAL B 1 18 ? -17.312 -0.292 -0.283 1 97.94 18 VAL B CA 1
ATOM 2221 C C . VAL B 1 18 ? -17.297 -1.804 -0.072 1 97.94 18 VAL B C 1
ATOM 2223 O O . VAL B 1 18 ? -17.734 -2.561 -0.946 1 97.94 18 VAL B O 1
ATOM 2226 N N . GLY B 1 19 ? -16.688 -2.26 1.04 1 97.69 19 GLY B N 1
ATOM 2227 C CA . GLY B 1 19 ? -16.672 -3.695 1.261 1 97.69 19 GLY B CA 1
ATOM 2228 C C . GLY B 1 19 ? -15.867 -4.102 2.488 1 97.69 19 GLY B C 1
ATOM 2229 O O . GLY B 1 19 ? -15.898 -3.408 3.508 1 97.69 19 GLY B O 1
ATOM 2230 N N . ILE B 1 20 ? -15.297 -5.258 2.418 1 97.56 20 ILE B N 1
ATOM 2231 C CA . ILE B 1 20 ? -14.609 -5.844 3.561 1 97.56 20 ILE B CA 1
ATOM 2232 C C . ILE B 1 20 ? -13.117 -5.977 3.25 1 97.56 20 ILE B C 1
ATOM 2234 O O . ILE B 1 20 ? -12.734 -6.137 2.09 1 97.56 20 ILE B O 1
ATOM 2238 N N . LYS B 1 21 ? -12.32 -5.906 4.219 1 97.69 21 LYS B N 1
ATOM 2239 C CA . LYS B 1 21 ? -10.859 -5.996 4.133 1 97.69 21 LYS B CA 1
ATOM 2240 C C . LYS B 1 21 ? -10.297 -6.836 5.273 1 97.69 21 LYS B C 1
ATOM 2242 O O . LYS B 1 21 ? -10.891 -6.914 6.352 1 97.69 21 LYS B O 1
ATOM 2247 N N . ASP B 1 22 ? -9.148 -7.547 5.012 1 96.69 22 ASP B N 1
ATOM 2248 C CA . ASP B 1 22 ? -8.398 -8.328 5.992 1 96.69 22 ASP B CA 1
ATOM 2249 C C . ASP B 1 22 ? -9.203 -9.539 6.457 1 96.69 22 ASP B C 1
ATOM 2251 O O . ASP B 1 22 ? -9.195 -9.883 7.641 1 96.69 22 ASP B O 1
ATOM 2255 N N . LEU B 1 23 ? -9.969 -10.086 5.543 1 95.94 23 LEU B N 1
ATOM 2256 C CA . LEU B 1 23 ? -10.633 -11.359 5.82 1 95.94 23 LEU B CA 1
ATOM 2257 C C . LEU B 1 23 ? -9.688 -12.531 5.562 1 95.94 23 LEU B C 1
ATOM 2259 O O . LEU B 1 23 ? -9.25 -12.734 4.434 1 95.94 23 LEU B O 1
ATOM 2263 N N . ASN B 1 24 ? -9.305 -13.234 6.598 1 96.5 24 ASN B N 1
ATOM 2264 C CA . ASN B 1 24 ? -8.539 -14.461 6.418 1 96.5 24 ASN B CA 1
ATOM 2265 C C . ASN B 1 24 ? -9.445 -15.641 6.086 1 96.5 24 ASN B C 1
ATOM 2267 O O . ASN B 1 24 ? -10.406 -15.914 6.809 1 96.5 24 ASN B O 1
ATOM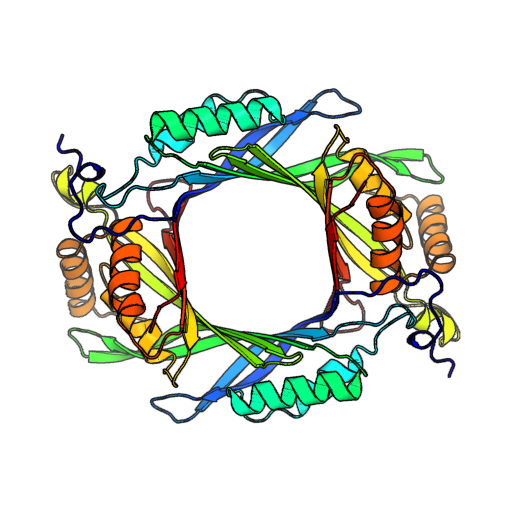 2271 N N . TRP B 1 25 ? -9.172 -16.297 4.965 1 95.25 25 TRP B N 1
ATOM 2272 C CA . TRP B 1 25 ? -10.047 -17.359 4.473 1 95.25 25 TRP B CA 1
ATOM 2273 C C . TRP B 1 25 ? -9.234 -18.5 3.85 1 95.25 25 TRP B C 1
ATOM 2275 O O . TRP B 1 25 ? -8.266 -18.25 3.125 1 95.25 25 TRP B O 1
ATOM 2285 N N . PRO B 1 26 ? -9.57 -19.734 4.152 1 96.38 26 PRO B N 1
ATOM 2286 C CA . PRO B 1 26 ? -8.914 -20.844 3.457 1 96.38 26 PRO B CA 1
ATOM 2287 C C . PRO B 1 26 ? -9.289 -20.922 1.978 1 96.38 26 PRO B C 1
ATOM 2289 O O . PRO B 1 26 ? -10.461 -20.812 1.628 1 96.38 26 PRO B O 1
ATOM 2292 N N . ILE B 1 27 ? -8.273 -21.094 1.12 1 96.94 27 ILE B N 1
ATOM 2293 C CA . ILE B 1 27 ? -8.539 -21.188 -0.309 1 96.94 27 ILE B CA 1
ATOM 2294 C C . ILE B 1 27 ? -7.711 -22.328 -0.915 1 96.94 27 ILE B C 1
ATOM 2296 O O . ILE B 1 27 ? -6.781 -22.828 -0.279 1 96.94 27 ILE B O 1
ATOM 2300 N N . VAL B 1 28 ? -8.141 -22.719 -2.111 1 96.88 28 VAL B N 1
ATOM 2301 C CA . VAL B 1 28 ? -7.402 -23.672 -2.939 1 96.88 28 VAL B CA 1
ATOM 2302 C C . VAL B 1 28 ? -6.969 -22.984 -4.238 1 96.88 28 VAL B C 1
ATOM 2304 O O . VAL B 1 28 ? -7.777 -22.344 -4.91 1 96.88 28 VAL B O 1
ATOM 2307 N N . VAL B 1 29 ? -5.68 -23.047 -4.555 1 96.56 29 VAL B N 1
ATOM 2308 C CA . VAL B 1 29 ? -5.172 -22.453 -5.785 1 96.56 29 VAL B CA 1
ATOM 2309 C C . VAL B 1 29 ? -4.555 -23.531 -6.668 1 96.56 29 VAL B C 1
ATOM 2311 O O . VAL B 1 29 ? -4.211 -24.609 -6.188 1 96.56 29 VAL B O 1
ATOM 2314 N N . MET B 1 30 ? -4.453 -23.172 -7.93 1 93.25 30 MET B N 1
ATOM 2315 C CA . MET B 1 30 ? -3.824 -24.109 -8.867 1 93.25 30 MET B CA 1
ATOM 2316 C C . MET B 1 30 ? -2.32 -24.188 -8.625 1 93.25 30 MET B C 1
ATOM 2318 O O . MET B 1 30 ? -1.692 -23.203 -8.25 1 93.25 30 MET B O 1
ATOM 2322 N N . ASP B 1 31 ? -1.85 -25.344 -8.828 1 92.81 31 ASP B N 1
ATOM 2323 C CA . ASP B 1 31 ? -0.442 -25.672 -8.625 1 92.81 31 ASP B CA 1
ATOM 2324 C C . ASP B 1 31 ? 0.109 -26.469 -9.805 1 92.81 31 ASP B C 1
ATOM 2326 O O . ASP B 1 31 ? -0.436 -27.516 -10.164 1 92.81 31 ASP B O 1
ATOM 2330 N N . ARG B 1 32 ? 1.142 -25.969 -10.375 1 92.12 32 ARG B N 1
ATOM 2331 C CA . ARG B 1 32 ? 1.684 -26.578 -11.586 1 92.12 32 ARG B CA 1
ATOM 2332 C C . ARG B 1 32 ? 2.146 -28 -11.328 1 92.12 32 ARG B C 1
ATOM 2334 O O . ARG B 1 32 ? 1.893 -28.891 -12.133 1 92.12 32 ARG B O 1
ATOM 2341 N N . ALA B 1 33 ? 2.789 -28.266 -10.219 1 91.5 33 ALA B N 1
ATOM 2342 C CA . ALA B 1 33 ? 3.389 -29.562 -9.922 1 91.5 33 ALA B CA 1
ATOM 2343 C C . ALA B 1 33 ? 2.369 -30.5 -9.281 1 91.5 33 ALA B C 1
ATOM 2345 O O . ALA B 1 33 ? 2.346 -31.703 -9.586 1 91.5 33 ALA B O 1
ATOM 2346 N N . ASN B 1 34 ? 1.48 -29.984 -8.414 1 92.44 34 ASN B N 1
ATOM 2347 C CA . ASN B 1 34 ? 0.619 -30.812 -7.59 1 92.44 34 ASN B CA 1
ATOM 2348 C C . ASN B 1 34 ? -0.852 -30.641 -7.961 1 92.44 34 ASN B C 1
ATOM 2350 O O . ASN B 1 34 ? -1.735 -31.125 -7.246 1 92.44 34 ASN B O 1
ATOM 2354 N N . LYS B 1 35 ? -1.109 -29.922 -9.008 1 92.25 35 LYS B N 1
ATOM 2355 C CA . LYS B 1 35 ? -2.453 -29.609 -9.477 1 92.25 35 LYS B CA 1
ATOM 2356 C C . LYS B 1 35 ? -3.082 -28.5 -8.648 1 92.25 35 LYS B C 1
ATOM 2358 O O . LYS B 1 35 ? -3.455 -27.453 -9.18 1 92.25 35 LYS B O 1
ATOM 2363 N N . THR B 1 36 ? -3.113 -28.812 -7.273 1 94.88 36 THR B N 1
ATOM 2364 C CA . THR B 1 36 ? -3.65 -27.766 -6.402 1 94.88 36 THR B CA 1
ATOM 2365 C C . THR B 1 36 ? -2.869 -27.703 -5.094 1 94.88 36 THR B C 1
ATOM 2367 O O . THR B 1 36 ? -2.113 -28.625 -4.77 1 94.88 36 THR B O 1
ATOM 2370 N N . GLN B 1 37 ? -2.963 -26.578 -4.418 1 95.44 37 GLN B N 1
ATOM 2371 C CA . GLN B 1 37 ? -2.455 -26.422 -3.059 1 95.44 37 GLN B CA 1
ATOM 2372 C C . GLN B 1 37 ? -3.412 -25.594 -2.207 1 95.44 37 GLN B C 1
ATOM 2374 O O . GLN B 1 37 ? -4.023 -24.641 -2.699 1 95.44 37 GLN B O 1
ATOM 2379 N N . THR B 1 38 ? -3.559 -26.016 -0.951 1 95.81 38 THR B N 1
ATOM 2380 C CA . THR B 1 38 ? -4.391 -25.297 0.002 1 95.81 38 THR B CA 1
ATOM 2381 C C . THR B 1 38 ? -3.57 -24.25 0.744 1 95.81 38 THR B C 1
ATOM 2383 O O . THR B 1 38 ? -2.424 -24.5 1.123 1 95.81 38 THR B O 1
ATOM 2386 N N . THR B 1 39 ? -4.109 -23.094 0.896 1 97.06 39 THR B N 1
ATOM 2387 C CA . THR B 1 39 ? -3.445 -22 1.604 1 97.06 39 THR B CA 1
ATOM 2388 C C . THR B 1 39 ? -4.469 -21.094 2.279 1 97.06 39 THR B C 1
ATOM 2390 O O . THR B 1 39 ? -5.637 -21.453 2.412 1 97.06 39 THR B O 1
ATOM 2393 N N . ILE B 1 40 ? -4.035 -20.062 2.941 1 96.44 40 ILE B N 1
ATOM 2394 C CA . ILE B 1 40 ? -4.879 -19.047 3.564 1 96.44 40 ILE B CA 1
ATOM 2395 C C . ILE B 1 40 ? -4.676 -17.703 2.867 1 96.44 40 ILE B C 1
ATOM 2397 O O . ILE B 1 40 ? -3.543 -17.234 2.719 1 96.44 40 ILE B O 1
ATOM 2401 N N . ALA B 1 41 ? -5.762 -17.141 2.467 1 97.81 41 ALA B N 1
ATOM 2402 C CA . ALA B 1 41 ? -5.676 -15.836 1.822 1 97.81 41 ALA B CA 1
ATOM 2403 C C . ALA B 1 41 ? -6.188 -14.734 2.746 1 97.81 41 ALA B C 1
ATOM 2405 O O . ALA B 1 41 ? -7.082 -14.961 3.562 1 97.81 41 ALA B O 1
ATOM 2406 N N . LYS B 1 42 ? -5.559 -13.641 2.711 1 98.38 42 LYS B N 1
ATOM 2407 C CA . LYS B 1 42 ? -6.168 -12.391 3.152 1 98.38 42 LYS B CA 1
ATOM 2408 C C . LYS B 1 42 ? -6.965 -11.734 2.025 1 98.38 42 LYS B C 1
ATOM 2410 O O . LYS B 1 42 ? -6.406 -11.391 0.983 1 98.38 42 LYS B O 1
ATOM 2415 N N . ILE B 1 43 ? -8.266 -11.531 2.242 1 98.19 43 ILE B N 1
ATOM 2416 C CA . I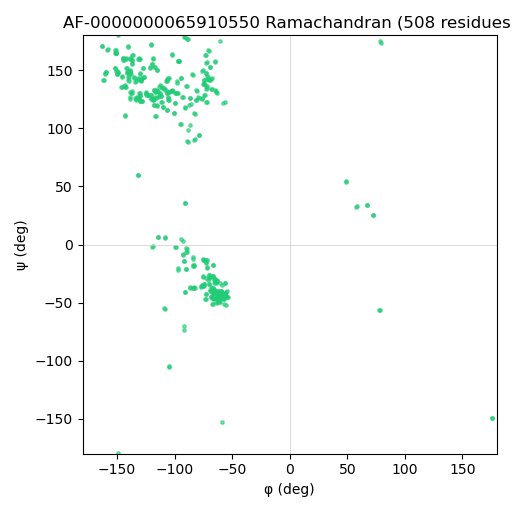LE B 1 43 ? -9.156 -11.18 1.142 1 98.19 43 ILE B CA 1
ATOM 2417 C C . ILE B 1 43 ? -9.703 -9.773 1.356 1 98.19 43 ILE B C 1
ATOM 2419 O O . ILE B 1 43 ? -10.086 -9.406 2.475 1 98.19 43 ILE B O 1
ATOM 2423 N N . THR B 1 44 ? -9.641 -8.969 0.337 1 98.69 44 THR B N 1
ATOM 2424 C CA . THR B 1 44 ? -10.375 -7.719 0.219 1 98.69 44 THR B CA 1
ATOM 2425 C C . THR B 1 44 ? -11.438 -7.809 -0.875 1 98.69 44 THR B C 1
ATOM 2427 O O . THR B 1 44 ? -11.156 -8.273 -1.982 1 98.69 44 THR B O 1
ATOM 2430 N N . ALA B 1 45 ? -12.641 -7.496 -0.599 1 98.44 45 ALA B N 1
ATOM 2431 C CA . ALA B 1 45 ? -13.734 -7.484 -1.565 1 98.44 45 ALA B CA 1
ATOM 2432 C C . ALA B 1 45 ? -14.562 -6.211 -1.444 1 98.44 45 ALA B C 1
ATOM 2434 O O . ALA B 1 45 ? -14.82 -5.73 -0.337 1 98.44 45 ALA B O 1
ATOM 2435 N N . ALA B 1 46 ? -14.969 -5.691 -2.561 1 98.69 46 ALA B N 1
ATOM 2436 C CA . ALA B 1 46 ? -15.734 -4.449 -2.559 1 98.69 46 ALA B CA 1
ATOM 2437 C C . ALA B 1 46 ? -16.672 -4.375 -3.766 1 98.69 46 ALA B C 1
ATOM 2439 O O . ALA B 1 46 ? -16.547 -5.168 -4.703 1 98.69 46 ALA B O 1
ATOM 2440 N N . ALA B 1 47 ? -17.578 -3.492 -3.703 1 97.88 47 ALA B N 1
ATOM 2441 C CA . ALA B 1 47 ? -18.469 -3.162 -4.805 1 97.88 47 ALA B CA 1
ATOM 2442 C C . ALA B 1 47 ? -18.797 -1.669 -4.82 1 97.88 47 ALA B C 1
ATOM 2444 O O . ALA B 1 47 ? -18.562 -0.967 -3.832 1 97.88 47 ALA B O 1
ATOM 2445 N N . GLU B 1 48 ? -19.188 -1.274 -5.977 1 97.12 48 GLU B N 1
ATOM 2446 C CA . GLU B 1 48 ? -19.719 0.084 -6.07 1 97.12 48 GLU B CA 1
ATOM 2447 C C . GLU B 1 48 ? -21.062 0.209 -5.359 1 97.12 48 GLU B C 1
ATOM 2449 O O . GLU B 1 48 ? -21.875 -0.717 -5.391 1 97.12 48 GLU B O 1
ATOM 2454 N N . LEU B 1 49 ? -21.281 1.334 -4.684 1 95.25 49 LEU B N 1
ATOM 2455 C CA . LEU B 1 49 ? -22.547 1.604 -4.012 1 95.25 49 LEU B CA 1
ATOM 2456 C C . LEU B 1 49 ? -23.219 2.844 -4.59 1 95.25 49 LEU B C 1
ATOM 2458 O O . LEU B 1 49 ? -22.641 3.936 -4.559 1 95.25 49 LEU B O 1
ATOM 2462 N N . LYS B 1 50 ? -24.438 2.652 -5.02 1 92 50 LYS B N 1
ATOM 2463 C CA . LYS B 1 50 ? -25.188 3.742 -5.621 1 92 50 LYS B CA 1
ATOM 2464 C C . LYS B 1 50 ? -25.469 4.848 -4.605 1 92 50 LYS B C 1
ATOM 2466 O O . LYS B 1 50 ? -25.562 4.582 -3.402 1 92 50 LYS B O 1
ATOM 2471 N N . GLY B 1 51 ? -25.719 6.023 -5.105 1 91.19 51 GLY B N 1
ATOM 2472 C CA . GLY B 1 51 ? -25.844 7.203 -4.262 1 91.19 51 GLY B CA 1
ATOM 2473 C C . GLY B 1 51 ? -27.141 7.215 -3.461 1 91.19 51 GLY B C 1
ATOM 2474 O O . GLY B 1 51 ? -27.266 7.969 -2.492 1 91.19 51 GLY B O 1
ATOM 2475 N N . ASP B 1 52 ? -28.078 6.355 -3.807 1 88.69 52 ASP B N 1
ATOM 2476 C CA . ASP B 1 52 ? -29.375 6.387 -3.133 1 88.69 52 ASP B CA 1
ATOM 2477 C C . ASP B 1 52 ? -29.453 5.309 -2.057 1 88.69 52 ASP B C 1
ATOM 2479 O O . ASP B 1 52 ? -30.453 5.23 -1.326 1 88.69 52 ASP B O 1
ATOM 2483 N N . MET B 1 53 ? -28.484 4.566 -1.939 1 88.44 53 MET B N 1
ATOM 2484 C CA . MET B 1 53 ? -28.438 3.547 -0.896 1 88.44 53 MET B CA 1
ATOM 2485 C C . MET B 1 53 ? -27.531 3.988 0.251 1 88.44 53 MET B C 1
ATOM 2487 O O . MET B 1 53 ? -26.391 4.398 0.026 1 88.44 53 MET B O 1
ATOM 2491 N N . ARG B 1 54 ? -27.953 3.883 1.396 1 88.44 54 ARG B N 1
ATOM 2492 C CA . ARG B 1 54 ? -27.219 4.387 2.545 1 88.44 54 ARG B CA 1
ATOM 2493 C C . ARG B 1 54 ? -26 3.508 2.84 1 88.44 54 ARG B C 1
ATOM 2495 O O . ARG B 1 54 ? -24.906 4.016 3.115 1 88.44 54 ARG B O 1
ATOM 2502 N N . GLY B 1 55 ? -26.219 2.189 2.754 1 88.88 55 GLY B N 1
ATOM 2503 C CA . GLY B 1 55 ? -25.141 1.283 3.088 1 88.88 55 GLY B CA 1
ATOM 2504 C C . GLY B 1 55 ? -25.219 -0.037 2.344 1 88.88 55 GLY B C 1
ATOM 2505 O O . GLY B 1 55 ? -26.219 -0.332 1.692 1 88.88 55 GLY B O 1
ATOM 2506 N N . THR B 1 56 ? -24.094 -0.797 2.426 1 87.44 56 THR B N 1
ATOM 2507 C CA . THR B 1 56 ? -24.031 -2.104 1.779 1 87.44 56 THR B CA 1
ATOM 2508 C C . THR B 1 56 ? -24.219 -3.221 2.803 1 87.44 56 THR B C 1
ATOM 2510 O O . THR B 1 56 ? -24.172 -2.977 4.012 1 87.44 56 THR B O 1
ATOM 2513 N N . HIS B 1 57 ? -24.531 -4.434 2.307 1 87.12 57 HIS B N 1
ATOM 2514 C CA . HIS B 1 57 ? -24.625 -5.633 3.133 1 87.12 57 HIS B CA 1
ATOM 2515 C C . HIS B 1 57 ? -23.312 -6.41 3.133 1 87.12 57 HIS B C 1
ATOM 2517 O O . HIS B 1 57 ? -23.078 -7.23 2.244 1 87.12 57 HIS B O 1
ATOM 2523 N N . MET B 1 58 ? -22.578 -6.301 4.219 1 87.94 58 MET B N 1
ATOM 2524 C CA . MET B 1 58 ? -21.219 -6.832 4.293 1 87.94 58 MET B CA 1
ATOM 2525 C C . MET B 1 58 ? -21.234 -8.359 4.309 1 87.94 58 MET B C 1
ATOM 2527 O O . MET B 1 58 ? -20.344 -9 3.75 1 87.94 58 MET B O 1
ATOM 2531 N N . SER B 1 59 ? -22.297 -8.883 4.828 1 90.88 59 SER B N 1
ATOM 2532 C CA . SER B 1 59 ? -22.391 -10.336 4.934 1 90.88 59 SER B CA 1
ATOM 2533 C C . SER B 1 59 ? -22.469 -10.984 3.555 1 90.88 59 SER B C 1
ATOM 2535 O O . SER B 1 59 ? -22.047 -12.133 3.375 1 90.88 59 SER B O 1
ATOM 2537 N N . ARG B 1 60 ? -22.984 -10.25 2.566 1 92.5 60 ARG B N 1
ATOM 2538 C CA . ARG B 1 60 ? -23.156 -10.797 1.225 1 92.5 60 ARG B CA 1
ATOM 2539 C C . ARG B 1 60 ? -21.812 -11.047 0.548 1 92.5 60 ARG B C 1
ATOM 2541 O O . ARG B 1 60 ? -21.703 -11.914 -0.325 1 92.5 60 ARG B O 1
ATOM 2548 N N . PHE B 1 61 ? -20.766 -10.281 0.928 1 95.19 61 PHE B N 1
ATOM 2549 C CA . PHE B 1 61 ? -19.438 -10.555 0.421 1 95.19 61 PHE B CA 1
ATOM 2550 C C . PHE B 1 61 ? -18.953 -11.922 0.881 1 95.19 61 PHE B C 1
ATOM 2552 O O . PHE B 1 61 ? -18.438 -12.703 0.08 1 95.19 61 PHE B O 1
ATOM 2559 N N . ILE B 1 62 ? -19.125 -12.219 2.107 1 93.31 62 ILE B N 1
ATOM 2560 C CA . ILE B 1 62 ? -18.641 -13.461 2.703 1 93.31 62 ILE B CA 1
ATOM 2561 C C . ILE B 1 62 ? -19.391 -14.648 2.098 1 93.31 62 ILE B C 1
ATOM 2563 O O . ILE B 1 62 ? -18.781 -15.68 1.79 1 93.31 62 ILE B O 1
ATOM 2567 N N . GLU B 1 63 ? -20.672 -14.414 1.908 1 94 63 GLU B N 1
ATOM 2568 C CA . GLU B 1 63 ? -21.484 -15.461 1.292 1 94 63 GLU B CA 1
ATOM 2569 C C . GLU B 1 63 ? -20.969 -15.797 -0.11 1 94 63 GLU B C 1
ATOM 2571 O O . GLU B 1 63 ? -20.922 -16.969 -0.493 1 94 63 GLU B O 1
ATOM 2576 N N . ALA B 1 64 ? -20.641 -14.766 -0.804 1 94.62 64 ALA B N 1
ATOM 2577 C CA . ALA B 1 64 ? -20.125 -14.961 -2.158 1 94.62 64 ALA B CA 1
ATOM 2578 C C . ALA B 1 64 ? -18.797 -15.688 -2.135 1 94.62 64 ALA B C 1
ATOM 2580 O O . ALA B 1 64 ? -18.547 -16.594 -2.939 1 94.62 64 ALA B O 1
ATOM 2581 N N . ILE B 1 65 ? -17.906 -15.391 -1.213 1 94.75 65 ILE B N 1
ATOM 2582 C CA . ILE B 1 65 ? -16.562 -15.953 -1.095 1 94.75 65 ILE B CA 1
ATOM 2583 C C . ILE B 1 65 ? -16.656 -17.422 -0.664 1 94.75 65 ILE B C 1
ATOM 2585 O O . ILE B 1 65 ? -15.883 -18.266 -1.123 1 94.75 65 ILE B O 1
ATOM 2589 N N . ASP B 1 66 ? -17.641 -17.703 0.13 1 92.56 66 ASP B N 1
ATOM 2590 C CA . ASP B 1 66 ? -17.797 -19.047 0.685 1 92.56 66 ASP B CA 1
ATOM 2591 C C . ASP B 1 66 ? -18.125 -20.062 -0.41 1 92.56 66 ASP B C 1
ATOM 2593 O O . ASP B 1 66 ? -17.891 -21.25 -0.245 1 92.56 66 ASP B O 1
ATOM 2597 N N . GLU B 1 67 ? -18.547 -19.562 -1.508 1 91.31 67 GLU B N 1
ATOM 2598 C CA . GLU B 1 67 ? -18.953 -20.438 -2.598 1 91.31 67 GLU B CA 1
ATOM 2599 C C . GLU B 1 67 ? -17.781 -20.766 -3.512 1 91.31 67 GLU B C 1
ATOM 2601 O O . GLU B 1 67 ? -17.891 -21.594 -4.414 1 91.31 67 GLU B O 1
ATOM 2606 N N . LEU B 1 68 ? -16.656 -20.188 -3.246 1 90.19 68 LEU B N 1
ATOM 2607 C CA . LEU B 1 68 ? -15.492 -20.391 -4.105 1 90.19 68 LEU B CA 1
ATOM 2608 C C . LEU B 1 68 ? -14.812 -21.734 -3.807 1 90.19 68 LEU B C 1
ATOM 2610 O O . LEU B 1 68 ? -14.531 -22.047 -2.648 1 90.19 68 LEU B O 1
ATOM 2614 N N . ASN B 1 69 ? -14.609 -22.562 -4.793 1 87.44 69 ASN B N 1
ATOM 2615 C CA . ASN B 1 69 ? -13.906 -23.828 -4.656 1 87.44 69 ASN B CA 1
ATOM 2616 C C . ASN B 1 69 ? -12.414 -23.688 -4.941 1 87.44 69 ASN B C 1
ATOM 2618 O O . ASN B 1 69 ? -11.586 -23.797 -4.035 1 87.44 69 ASN B O 1
ATOM 2622 N N . VAL B 1 70 ? -12.047 -23.469 -6.129 1 91.88 70 VAL B N 1
ATOM 2623 C CA . VAL B 1 70 ? -10.672 -23.219 -6.562 1 91.88 70 VAL B CA 1
ATOM 2624 C C . VAL B 1 70 ? -10.555 -21.781 -7.082 1 91.88 70 VAL B C 1
ATOM 2626 O O . VAL B 1 70 ? -11.43 -21.312 -7.812 1 91.88 70 VAL B O 1
ATOM 2629 N N . VAL B 1 71 ? -9.484 -21.156 -6.648 1 94.25 71 VAL B N 1
ATOM 2630 C CA . VAL B 1 71 ? -9.281 -19.766 -7.055 1 94.25 71 VAL B CA 1
ATOM 2631 C C . VAL B 1 71 ? -8.5 -19.719 -8.367 1 94.25 71 VAL B C 1
ATOM 2633 O O . VAL B 1 71 ? -7.266 -19.719 -8.367 1 94.25 71 VAL B O 1
ATOM 2636 N N . GLY B 1 72 ? -9.203 -19.75 -9.398 1 91.56 72 GLY B N 1
ATOM 2637 C CA . GLY B 1 72 ? -8.68 -19.547 -10.734 1 91.56 72 GLY B CA 1
ATOM 2638 C C . GLY B 1 72 ? -9.32 -18.375 -11.453 1 91.56 72 GLY B C 1
ATOM 2639 O O . GLY B 1 72 ? -10.273 -17.766 -10.945 1 91.56 72 GLY B O 1
ATOM 2640 N N . PRO B 1 73 ? -8.789 -18.016 -12.625 1 92.81 73 PRO B N 1
ATOM 2641 C CA . PRO B 1 73 ? -9.305 -16.859 -13.352 1 92.81 73 PRO B CA 1
ATOM 2642 C C . PRO B 1 73 ? -10.805 -16.922 -13.602 1 92.81 73 PRO B C 1
ATOM 2644 O O . PRO B 1 73 ? -11.523 -15.953 -13.375 1 92.81 73 PRO B O 1
ATOM 2647 N N . LYS B 1 74 ? -11.289 -18.031 -14.016 1 93.69 74 LYS B N 1
ATOM 2648 C CA . LYS B 1 74 ? -12.703 -18.203 -14.328 1 93.69 74 LYS B CA 1
ATOM 2649 C C . LYS B 1 74 ? -13.555 -18.094 -13.062 1 93.69 74 LYS B C 1
ATOM 2651 O O . LYS B 1 74 ? -14.609 -17.469 -13.07 1 93.69 74 LYS B O 1
ATOM 2656 N N . GLU B 1 75 ? -13.094 -18.797 -12.016 1 95.69 75 GLU B N 1
ATOM 2657 C CA . GLU B 1 75 ? -13.828 -18.781 -10.758 1 95.69 75 GLU B CA 1
ATOM 2658 C C . GLU B 1 75 ? -13.844 -17.375 -10.141 1 95.69 75 GLU B C 1
ATOM 2660 O O . GLU B 1 75 ? -14.82 -16.984 -9.508 1 95.69 75 GLU B O 1
ATOM 2665 N N . ILE B 1 76 ? -12.766 -16.641 -10.352 1 97.06 76 ILE B N 1
ATOM 2666 C CA . ILE B 1 76 ? -12.703 -15.281 -9.844 1 97.06 76 ILE B CA 1
ATOM 2667 C C . ILE B 1 76 ? -13.727 -14.414 -10.57 1 97.06 76 ILE B C 1
ATOM 2669 O O . ILE B 1 76 ? -14.414 -13.602 -9.953 1 97.06 76 ILE B O 1
ATOM 2673 N N . GLU B 1 77 ? -13.766 -14.539 -11.852 1 97.12 77 GLU B N 1
ATOM 2674 C CA . GLU B 1 77 ? -14.734 -13.766 -12.617 1 97.12 77 GLU B CA 1
ATOM 2675 C C . GLU B 1 77 ? -16.156 -14.062 -12.172 1 97.12 77 GLU B C 1
ATOM 2677 O O . GLU B 1 77 ? -16.984 -13.156 -12.023 1 97.12 77 GLU B O 1
ATOM 2682 N N . ARG B 1 78 ? -16.453 -15.328 -11.922 1 96.94 78 ARG B N 1
ATOM 2683 C CA . ARG B 1 78 ? -17.781 -15.727 -11.445 1 96.94 78 ARG B CA 1
ATOM 2684 C C . ARG B 1 78 ? -18.062 -15.125 -10.07 1 96.94 78 ARG B C 1
ATOM 2686 O O . ARG B 1 78 ? -19.203 -14.719 -9.797 1 96.94 78 ARG B O 1
ATOM 2693 N N . LEU B 1 79 ? -17.078 -15.156 -9.234 1 97.5 79 LEU B N 1
ATOM 2694 C CA . LEU B 1 79 ? -17.203 -14.547 -7.914 1 97.5 79 LEU B CA 1
ATOM 2695 C C . LEU B 1 79 ? -17.609 -13.086 -8.031 1 97.5 79 LEU B C 1
ATOM 2697 O O . LEU B 1 79 ? -18.516 -12.625 -7.328 1 97.5 79 LEU B O 1
ATOM 2701 N N . LEU B 1 80 ? -16.984 -12.367 -8.953 1 98.38 80 LEU B N 1
ATOM 2702 C CA . LEU B 1 80 ? -17.281 -10.953 -9.141 1 98.38 80 LEU B CA 1
ATOM 2703 C C . LEU B 1 80 ? -18.703 -10.758 -9.656 1 98.38 80 LEU B C 1
ATOM 2705 O O . LEU B 1 80 ? -19.391 -9.828 -9.25 1 98.38 80 LEU B O 1
ATOM 2709 N N . ASP B 1 81 ? -19.141 -11.617 -10.508 1 97.81 81 ASP B N 1
ATOM 2710 C CA . ASP B 1 81 ? -20.531 -11.57 -10.984 1 97.81 81 ASP B CA 1
ATOM 2711 C C . ASP B 1 81 ? -21.5 -11.789 -9.836 1 97.81 81 ASP B C 1
ATOM 2713 O O . ASP B 1 81 ? -22.531 -11.094 -9.742 1 97.81 81 ASP B O 1
ATOM 2717 N N . ARG B 1 82 ? -21.219 -12.711 -9.008 1 96.94 82 ARG B N 1
ATOM 2718 C CA . ARG B 1 82 ? -22.062 -12.992 -7.855 1 96.94 82 ARG B CA 1
ATOM 2719 C C . ARG B 1 82 ? -22.141 -11.789 -6.922 1 96.94 82 ARG B C 1
ATOM 2721 O O . ARG B 1 82 ? -23.219 -11.461 -6.414 1 96.94 82 ARG B O 1
ATOM 2728 N N . ILE B 1 83 ? -21 -11.164 -6.676 1 97.19 83 ILE B N 1
ATOM 2729 C CA . ILE B 1 83 ? -20.969 -9.984 -5.816 1 97.19 83 ILE B CA 1
ATOM 2730 C C . ILE B 1 83 ? -21.828 -8.883 -6.426 1 97.19 83 ILE B C 1
ATOM 2732 O O . ILE B 1 83 ? -22.625 -8.25 -5.73 1 97.19 83 ILE B O 1
ATOM 2736 N N . LYS B 1 84 ? -21.656 -8.656 -7.727 1 97.25 84 LYS B N 1
ATOM 2737 C CA . LYS B 1 84 ? -22.453 -7.637 -8.414 1 97.25 84 LYS B CA 1
ATOM 2738 C C . LYS B 1 84 ? -23.938 -7.914 -8.258 1 97.25 84 LYS B C 1
ATOM 2740 O O . LYS B 1 84 ? -24.719 -7.004 -7.984 1 97.25 84 LYS B O 1
ATOM 2745 N N . GLU B 1 85 ? -24.297 -9.109 -8.414 1 96.25 85 GLU B N 1
ATOM 2746 C CA . GLU B 1 85 ? -25.703 -9.516 -8.328 1 96.25 85 GLU B CA 1
ATOM 2747 C C . GLU B 1 85 ? -26.234 -9.359 -6.91 1 96.25 85 GLU B C 1
ATOM 2749 O O . GLU B 1 85 ? -27.281 -8.75 -6.703 1 96.25 85 GLU B O 1
ATOM 2754 N N . LYS B 1 86 ? -25.531 -9.898 -5.953 1 93.25 86 LYS B N 1
ATOM 2755 C CA . LYS B 1 86 ? -25.969 -9.898 -4.562 1 93.25 86 LYS B CA 1
ATOM 2756 C C . LYS B 1 86 ? -26.078 -8.477 -4.023 1 93.25 86 LYS B C 1
ATOM 2758 O O . LYS B 1 86 ? -26.922 -8.188 -3.168 1 93.25 86 LYS B O 1
ATOM 2763 N N . LEU B 1 87 ? -25.25 -7.57 -4.512 1 93.88 87 LEU B N 1
ATOM 2764 C CA . LEU B 1 87 ? -25.203 -6.227 -3.947 1 93.88 87 LEU B CA 1
ATOM 2765 C C . LEU B 1 87 ? -25.812 -5.211 -4.906 1 93.88 87 LEU B C 1
ATOM 2767 O O . LEU B 1 87 ? -25.734 -4.004 -4.668 1 93.88 87 LEU B O 1
ATOM 2771 N N . ASP B 1 88 ? -26.391 -5.684 -6.008 1 92.69 88 ASP B N 1
ATOM 2772 C CA . ASP B 1 88 ? -26.984 -4.816 -7.016 1 92.69 88 ASP B CA 1
ATOM 2773 C C . ASP B 1 88 ? -26.031 -3.689 -7.406 1 92.69 88 ASP B C 1
ATOM 2775 O O . ASP B 1 88 ? -26.375 -2.512 -7.316 1 92.69 88 ASP B O 1
ATOM 2779 N N . SER B 1 89 ? -24.844 -4.02 -7.801 1 95.69 89 SER B N 1
ATOM 2780 C CA . SER B 1 89 ? -23.781 -3.092 -8.172 1 95.69 89 SER B CA 1
ATOM 2781 C C . SER B 1 89 ? -23.344 -3.301 -9.617 1 95.69 89 SER B C 1
ATOM 2783 O O . SER B 1 89 ? -23.5 -4.391 -10.172 1 95.69 89 SER B O 1
ATOM 2785 N N . GLN B 1 90 ? -22.797 -2.279 -10.219 1 96.25 90 GLN B N 1
ATOM 2786 C CA . GLN B 1 90 ? -22.312 -2.365 -11.594 1 96.25 90 GLN B CA 1
ATOM 2787 C C . GLN B 1 90 ? -20.844 -2.797 -11.641 1 96.25 90 GLN B C 1
ATOM 2789 O O . GLN B 1 90 ? -20.344 -3.232 -12.68 1 96.25 90 GLN B O 1
ATOM 2794 N N . LYS B 1 91 ? -20.203 -2.602 -10.586 1 97.88 91 LYS B N 1
ATOM 2795 C CA . LYS B 1 91 ? -18.781 -2.947 -10.516 1 97.88 91 LYS B CA 1
ATOM 2796 C C . LYS B 1 91 ? -18.453 -3.684 -9.219 1 97.88 91 LYS B C 1
ATOM 2798 O O . LYS B 1 91 ? -19.016 -3.371 -8.172 1 97.88 91 LYS B O 1
ATOM 2803 N N . ALA B 1 92 ? -17.547 -4.641 -9.297 1 98.44 92 ALA B N 1
ATOM 2804 C CA . ALA B 1 92 ? -17.062 -5.391 -8.141 1 98.44 92 ALA B CA 1
ATOM 2805 C C . ALA B 1 92 ? -15.547 -5.562 -8.195 1 98.44 92 ALA B C 1
ATOM 2807 O O . ALA B 1 92 ? -14.945 -5.473 -9.266 1 98.44 92 ALA B O 1
ATOM 2808 N N . TYR B 1 93 ? -15.008 -5.758 -7.035 1 98.56 93 TYR B N 1
ATOM 2809 C CA . TYR B 1 93 ? -13.562 -5.844 -6.863 1 98.56 93 TYR B CA 1
ATOM 2810 C C . TYR B 1 93 ? -13.195 -6.93 -5.859 1 98.56 93 TYR B C 1
ATOM 2812 O O . TYR B 1 93 ? -13.914 -7.141 -4.875 1 98.56 93 TYR B O 1
ATOM 2820 N N . VAL B 1 94 ? -12.039 -7.633 -6.125 1 98.62 94 VAL B N 1
ATOM 2821 C CA . VAL B 1 94 ? -11.547 -8.594 -5.141 1 98.62 94 VAL B CA 1
ATOM 2822 C C . VAL B 1 94 ? -10.031 -8.688 -5.23 1 98.62 94 VAL B C 1
ATOM 2824 O O . VAL B 1 94 ? -9.453 -8.531 -6.309 1 98.62 94 VAL B O 1
ATOM 2827 N N . ARG B 1 95 ? -9.422 -8.922 -4.098 1 98.69 95 ARG B N 1
ATOM 2828 C CA . ARG B 1 95 ? -7.992 -9.211 -4.023 1 98.69 95 ARG B CA 1
ATOM 2829 C C . ARG B 1 95 ? -7.715 -10.352 -3.041 1 98.69 95 ARG B C 1
ATOM 2831 O O . ARG B 1 95 ? -8.273 -10.375 -1.943 1 98.69 95 ARG B O 1
ATOM 2838 N N . PHE B 1 96 ? -6.949 -11.297 -3.5 1 98.5 96 PHE B N 1
ATOM 2839 C CA . PHE B 1 96 ? -6.438 -12.383 -2.678 1 98.5 96 PHE B CA 1
ATOM 2840 C C . PHE B 1 96 ? -4.934 -12.25 -2.469 1 98.5 96 PHE B C 1
ATOM 2842 O O . PHE B 1 96 ? -4.164 -12.25 -3.432 1 98.5 96 PHE B O 1
ATOM 2849 N N . ASP B 1 97 ? -4.516 -12.109 -1.292 1 98.75 97 ASP B N 1
ATOM 2850 C CA . ASP B 1 97 ? -3.107 -12.234 -0.935 1 98.75 97 ASP B CA 1
ATOM 2851 C C . ASP B 1 97 ? -2.832 -13.555 -0.219 1 98.75 97 ASP B C 1
ATOM 2853 O O . ASP B 1 97 ? -3.496 -13.883 0.767 1 98.75 97 ASP B O 1
ATOM 2857 N N . PHE B 1 98 ? -1.797 -14.242 -0.677 1 98.25 98 PHE B N 1
ATOM 2858 C CA . PHE B 1 98 ? -1.621 -15.547 -0.06 1 98.25 98 PHE B CA 1
ATOM 2859 C C . PHE B 1 98 ? -0.196 -16.047 -0.256 1 98.25 98 PHE B C 1
ATOM 2861 O O . PHE B 1 98 ? 0.436 -15.766 -1.274 1 98.25 98 PHE B O 1
ATOM 2868 N N . PRO B 1 99 ? 0.269 -16.812 0.73 1 98.38 99 PRO B N 1
ATOM 2869 C CA . PRO B 1 99 ? 1.524 -17.547 0.516 1 98.38 99 PRO B CA 1
ATOM 2870 C C . PRO B 1 99 ? 1.376 -18.703 -0.456 1 98.38 99 PRO B C 1
ATOM 2872 O O . PRO B 1 99 ? 0.318 -19.344 -0.51 1 98.38 99 PRO B O 1
ATOM 2875 N N . TYR B 1 100 ? 2.332 -18.922 -1.249 1 98.06 100 TYR B N 1
ATOM 2876 C CA . TYR B 1 100 ? 2.43 -20 -2.225 1 98.06 100 TYR B CA 1
ATOM 2877 C C . TYR B 1 100 ? 3.766 -20.719 -2.109 1 98.06 100 TYR B C 1
ATOM 2879 O O . TYR B 1 100 ? 4.816 -20.094 -2.006 1 98.06 100 TYR B O 1
ATOM 2887 N N . PHE B 1 101 ? 3.686 -22.062 -2.035 1 97.44 101 PHE B N 1
ATOM 2888 C CA . PHE B 1 101 ? 4.91 -22.828 -1.833 1 97.44 101 PHE B CA 1
ATOM 2889 C C . PHE B 1 101 ? 5.324 -23.547 -3.115 1 97.44 101 PHE B C 1
ATOM 2891 O O . PHE B 1 101 ? 4.496 -24.172 -3.781 1 97.44 101 PHE B O 1
ATOM 2898 N N . ILE B 1 102 ? 6.535 -23.422 -3.49 1 97.38 102 ILE B N 1
ATOM 2899 C CA . ILE B 1 102 ? 7.129 -24.094 -4.641 1 97.38 102 ILE B CA 1
ATOM 2900 C C . ILE B 1 102 ? 8.266 -25 -4.18 1 97.38 102 ILE B C 1
ATOM 2902 O O . ILE B 1 102 ? 9.195 -24.547 -3.498 1 97.38 102 ILE B O 1
ATOM 2906 N N . ASN B 1 103 ? 8.227 -26.266 -4.523 1 96 103 ASN B N 1
ATOM 2907 C CA . ASN B 1 103 ? 9.336 -27.156 -4.203 1 96 103 ASN B CA 1
ATOM 2908 C C . ASN B 1 103 ? 10.539 -26.906 -5.102 1 96 103 ASN B C 1
ATOM 2910 O O . ASN B 1 103 ? 10.422 -26.922 -6.328 1 96 103 ASN B O 1
ATOM 2914 N N . LYS B 1 104 ? 11.727 -26.719 -4.449 1 95.62 104 LYS B N 1
ATOM 2915 C CA . LYS B 1 104 ? 12.953 -26.406 -5.184 1 95.62 104 LYS B CA 1
ATOM 2916 C C . LYS B 1 104 ? 14.078 -27.359 -4.789 1 95.62 104 LYS B C 1
ATOM 2918 O O . LYS B 1 104 ? 14.227 -27.703 -3.617 1 95.62 104 LYS B O 1
ATOM 2923 N N . ARG B 1 105 ? 14.852 -27.688 -5.754 1 96.44 105 ARG B N 1
ATOM 2924 C CA . ARG B 1 105 ? 16.047 -28.484 -5.512 1 96.44 105 ARG B CA 1
ATOM 2925 C C . ARG B 1 105 ? 17.281 -27.594 -5.418 1 96.44 105 ARG B C 1
ATOM 2927 O O . ARG B 1 105 ? 17.453 -26.672 -6.211 1 96.44 105 ARG B O 1
ATOM 2934 N N . THR B 1 106 ? 18.141 -28 -4.461 1 96.56 106 THR B N 1
ATOM 2935 C CA . THR B 1 106 ? 19.391 -27.266 -4.328 1 96.56 106 THR B CA 1
ATOM 2936 C C . THR B 1 106 ? 20.328 -27.594 -5.48 1 96.56 106 THR B C 1
ATOM 2938 O O . THR B 1 106 ? 20.219 -28.641 -6.105 1 96.56 106 THR B O 1
ATOM 2941 N N . PRO B 1 107 ? 21.219 -26.688 -5.738 1 96.75 107 PRO B N 1
ATOM 2942 C CA . PRO B 1 107 ? 21.984 -26.781 -6.988 1 96.75 107 PRO B CA 1
ATOM 2943 C C . PRO B 1 107 ? 22.984 -27.922 -6.988 1 96.75 107 PRO B C 1
ATOM 2945 O O . PRO B 1 107 ? 23.297 -28.484 -8.039 1 96.75 107 PRO B O 1
ATOM 2948 N N . VAL B 1 108 ? 23.547 -28.312 -5.812 1 97.94 108 VAL B N 1
ATOM 2949 C CA . VAL B 1 108 ? 24.609 -29.312 -5.785 1 97.94 108 VAL B CA 1
ATOM 2950 C C . VAL B 1 108 ? 24.062 -30.625 -5.211 1 97.94 108 VAL B C 1
ATOM 2952 O O . VAL B 1 108 ? 24.094 -31.656 -5.875 1 97.94 108 VAL B O 1
ATOM 2955 N N . THR B 1 109 ? 23.516 -30.531 -4.027 1 97.75 109 THR B N 1
ATOM 2956 C CA . THR B 1 109 ? 23.094 -31.75 -3.322 1 97.75 109 THR B CA 1
ATOM 2957 C C . THR B 1 109 ? 21.703 -32.188 -3.777 1 97.75 109 THR B C 1
ATOM 2959 O O . THR B 1 109 ? 21.25 -33.281 -3.428 1 97.75 109 THR B O 1
ATOM 2962 N N . GLU B 1 110 ? 20.984 -31.375 -4.516 1 97.56 110 GLU B N 1
ATOM 2963 C CA . GLU B 1 110 ? 19.656 -31.656 -5.066 1 97.56 110 GLU B CA 1
ATOM 2964 C C . GLU B 1 110 ? 18.672 -32 -3.959 1 97.56 110 GLU B C 1
ATOM 2966 O O . GLU B 1 110 ? 17.812 -32.875 -4.125 1 97.56 110 GLU B O 1
ATOM 2971 N N . THR B 1 111 ? 18.906 -31.391 -2.867 1 95.88 111 THR B N 1
ATOM 2972 C CA . THR B 1 111 ? 17.953 -31.547 -1.769 1 95.88 111 THR B CA 1
ATOM 2973 C C . THR B 1 111 ? 16.656 -30.797 -2.072 1 95.88 111 THR B C 1
ATOM 2975 O O . THR B 1 111 ? 16.672 -29.609 -2.412 1 95.88 111 THR B O 1
ATOM 2978 N N . LEU B 1 112 ? 15.508 -31.531 -2.066 1 96.06 112 LEU B N 1
ATOM 2979 C CA . LEU B 1 112 ? 14.195 -30.969 -2.385 1 96.06 112 LEU B CA 1
ATOM 2980 C C . LEU B 1 112 ? 13.547 -30.375 -1.141 1 96.06 112 LEU B C 1
ATOM 2982 O O . LEU B 1 112 ? 13.453 -31.047 -0.104 1 96.06 112 LEU B O 1
ATOM 2986 N N . ALA B 1 113 ? 13.117 -29.078 -1.199 1 95.75 113 ALA B N 1
ATOM 2987 C CA . ALA B 1 113 ? 12.43 -28.438 -0.089 1 95.75 113 ALA B CA 1
ATOM 2988 C C . ALA B 1 113 ? 11.492 -27.344 -0.591 1 95.75 113 ALA B C 1
ATOM 2990 O O . ALA B 1 113 ? 11.742 -26.719 -1.63 1 95.75 113 ALA B O 1
ATOM 2991 N N . PRO B 1 114 ? 10.414 -27.078 0.167 1 96.12 114 PRO B N 1
ATOM 2992 C CA . PRO B 1 114 ? 9.508 -26 -0.234 1 96.12 114 PRO B CA 1
ATOM 2993 C C . PRO B 1 114 ? 10.086 -24.609 0.027 1 96.12 114 PRO B C 1
ATOM 2995 O O . PRO B 1 114 ? 10.781 -24.406 1.027 1 96.12 114 PRO B O 1
ATOM 2998 N N . LEU B 1 115 ? 9.82 -23.734 -0.876 1 96.88 115 LEU B N 1
ATOM 2999 C CA . LEU B 1 115 ? 10.125 -22.328 -0.709 1 96.88 115 LEU B CA 1
ATOM 3000 C C . LEU B 1 115 ? 8.859 -21.484 -0.806 1 96.88 115 LEU B C 1
ATOM 3002 O O . LEU B 1 115 ? 8.086 -21.625 -1.755 1 96.88 115 LEU B O 1
ATOM 3006 N N . LYS B 1 116 ? 8.703 -20.656 0.185 1 97.81 116 LYS B N 1
ATOM 3007 C CA . LYS B 1 116 ? 7.531 -19.797 0.228 1 97.81 116 LYS B CA 1
ATOM 3008 C C . LYS B 1 116 ? 7.727 -18.562 -0.652 1 97.81 116 LYS B C 1
ATOM 3010 O O . LYS B 1 116 ? 8.766 -17.906 -0.582 1 97.81 116 LYS B O 1
ATOM 3015 N N . VAL B 1 117 ? 6.785 -18.234 -1.452 1 98.31 117 VAL B N 1
ATOM 3016 C CA . VAL B 1 117 ? 6.668 -16.938 -2.123 1 98.31 117 VAL B CA 1
ATOM 3017 C C . VAL B 1 117 ? 5.281 -16.359 -1.86 1 98.31 117 VAL B C 1
ATOM 3019 O O . VAL B 1 117 ? 4.332 -17.078 -1.582 1 98.31 117 VAL B O 1
ATOM 3022 N N . ASP B 1 118 ? 5.223 -15.062 -1.881 1 98.69 118 ASP B N 1
ATOM 3023 C CA . ASP B 1 118 ? 3.926 -14.414 -1.722 1 98.69 118 ASP B CA 1
ATOM 3024 C C . ASP B 1 118 ? 3.297 -14.109 -3.078 1 98.69 118 ASP B C 1
ATOM 3026 O O . ASP B 1 118 ? 3.996 -13.719 -4.016 1 98.69 118 ASP B O 1
ATOM 3030 N N . CYS B 1 119 ? 1.998 -14.242 -3.174 1 98.56 119 CYS B N 1
ATOM 3031 C CA . CYS B 1 119 ? 1.258 -14.039 -4.414 1 98.56 119 CYS B CA 1
ATOM 3032 C C . CYS B 1 119 ? -0.023 -13.25 -4.16 1 98.56 119 CYS B C 1
ATOM 3034 O O . CYS B 1 119 ? -0.48 -13.148 -3.021 1 98.56 119 CYS B O 1
ATOM 3036 N N . TYR B 1 120 ? -0.486 -12.672 -5.242 1 98.62 120 TYR B N 1
ATOM 3037 C CA . TYR B 1 120 ? -1.821 -12.102 -5.121 1 98.62 120 TYR B CA 1
ATOM 3038 C C . TYR B 1 120 ? -2.547 -12.117 -6.461 1 98.62 120 TYR B C 1
ATOM 3040 O O . TYR B 1 120 ? -1.912 -12.102 -7.516 1 98.62 120 TYR B O 1
ATOM 3048 N N . PHE B 1 121 ? -3.85 -12.234 -6.402 1 98.5 121 PHE B N 1
ATOM 3049 C CA . PHE B 1 121 ? -4.793 -12 -7.488 1 98.5 121 PHE B CA 1
ATOM 3050 C C . PHE B 1 121 ? -5.637 -10.758 -7.211 1 98.5 121 PHE B C 1
ATOM 3052 O O . PHE B 1 121 ? -6.27 -10.656 -6.156 1 98.5 121 PHE B O 1
ATOM 3059 N N . GLU B 1 122 ? -5.598 -9.875 -8.062 1 98.75 122 GLU B N 1
ATOM 3060 C CA . GLU B 1 122 ? -6.449 -8.688 -7.98 1 98.75 122 GLU B CA 1
ATOM 3061 C C . GLU B 1 122 ? -7.352 -8.57 -9.203 1 98.75 122 GLU B C 1
ATOM 3063 O O . GLU B 1 122 ? -6.863 -8.547 -10.336 1 98.75 122 GLU B O 1
ATOM 3068 N N . ALA B 1 123 ? -8.625 -8.461 -8.984 1 98.5 123 ALA B N 1
ATOM 3069 C CA . ALA B 1 123 ? -9.539 -8.492 -10.125 1 98.5 123 ALA B CA 1
ATOM 3070 C C . ALA B 1 123 ? -10.672 -7.48 -9.938 1 98.5 123 ALA B C 1
ATOM 3072 O O . ALA B 1 123 ? -11.047 -7.164 -8.812 1 98.5 123 ALA B O 1
ATOM 3073 N N . GLU B 1 124 ? -11.109 -7 -10.977 1 98.56 124 GLU B N 1
ATOM 3074 C CA . GLU B 1 124 ? -12.281 -6.137 -11.031 1 98.56 124 GLU B CA 1
ATOM 3075 C C . GLU B 1 124 ? -13.164 -6.469 -12.227 1 98.56 124 GLU B C 1
ATOM 3077 O O . GLU B 1 124 ? -12.664 -6.914 -13.266 1 98.56 124 GLU B O 1
ATOM 3082 N N . LYS B 1 125 ? -14.414 -6.25 -12.07 1 98.38 125 LYS B N 1
ATOM 3083 C CA . LYS B 1 125 ? -15.344 -6.492 -13.172 1 98.38 125 LYS B CA 1
ATOM 3084 C C . LYS B 1 125 ? -16.453 -5.445 -13.195 1 98.38 125 LYS B C 1
ATOM 3086 O O . LYS B 1 125 ? -17.203 -5.301 -12.219 1 98.38 125 LYS B O 1
ATOM 3091 N N . GLY B 1 126 ? -16.453 -4.617 -14.156 1 97.25 126 GLY B N 1
ATOM 3092 C CA . GLY B 1 126 ? -17.609 -3.848 -14.586 1 97.25 126 GLY B CA 1
ATOM 3093 C C . GLY B 1 126 ? -18.234 -4.363 -15.875 1 97.25 126 GLY B C 1
ATOM 3094 O O . GLY B 1 126 ? -18.844 -5.438 -15.891 1 97.25 126 GLY B O 1
ATOM 3095 N N . GLU B 1 127 ? -17.938 -3.562 -16.938 1 95.94 127 GLU B N 1
ATOM 3096 C CA . GLU B 1 127 ? -18.312 -4.07 -18.25 1 95.94 127 GLU B CA 1
ATOM 3097 C C . GLU B 1 127 ? -17.328 -5.141 -18.719 1 95.94 127 GLU B C 1
ATOM 3099 O O . GLU B 1 127 ? -17.734 -6.121 -19.344 1 95.94 127 GLU B O 1
ATOM 3104 N N . LYS B 1 128 ? -16.109 -4.926 -18.375 1 96.94 128 LYS B N 1
ATOM 3105 C CA . LYS B 1 128 ? -15.047 -5.871 -18.734 1 96.94 128 LYS B CA 1
ATOM 3106 C C . LYS B 1 128 ? -14.398 -6.469 -17.5 1 96.94 128 LYS B C 1
ATOM 3108 O O . LYS B 1 128 ? -14.5 -5.902 -16.406 1 96.94 128 LYS B O 1
ATOM 3113 N N . PHE B 1 129 ? -13.922 -7.617 -17.719 1 97.62 129 PHE B N 1
ATOM 3114 C CA . PHE B 1 129 ? -13.203 -8.328 -16.656 1 97.62 129 PHE B CA 1
ATOM 3115 C C . PHE B 1 129 ? -11.703 -8.062 -16.766 1 97.62 129 PHE B C 1
ATOM 3117 O O . PHE B 1 129 ? -11.117 -8.172 -17.844 1 97.62 129 PHE B O 1
ATOM 3124 N N . ASP B 1 130 ? -11.062 -7.598 -15.625 1 97.56 130 ASP B N 1
ATOM 3125 C CA . ASP B 1 130 ? -9.633 -7.34 -15.539 1 97.56 130 ASP B CA 1
ATOM 3126 C C . ASP B 1 130 ? -9 -8.109 -14.383 1 97.56 130 ASP B C 1
ATOM 3128 O O . ASP B 1 130 ? -9.516 -8.102 -13.266 1 97.56 130 ASP B O 1
ATOM 3132 N N . LEU B 1 131 ? -7.934 -8.82 -14.656 1 98.19 131 LEU B N 1
ATOM 3133 C CA . LEU B 1 131 ? -7.254 -9.633 -13.656 1 98.19 131 LEU B CA 1
ATOM 3134 C C . LEU B 1 131 ? -5.754 -9.359 -13.656 1 98.19 131 LEU B C 1
ATOM 3136 O O . LEU B 1 131 ? -5.105 -9.438 -14.703 1 98.19 131 LEU B O 1
ATOM 3140 N N . LYS B 1 132 ? -5.195 -9.062 -12.531 1 98.62 132 LYS B N 1
ATOM 3141 C CA . LYS B 1 132 ? -3.76 -8.953 -12.289 1 98.62 132 LYS B CA 1
ATOM 3142 C C . LYS B 1 132 ? -3.254 -10.102 -11.422 1 98.62 132 LYS B C 1
ATOM 3144 O O . LYS B 1 132 ? -3.873 -10.438 -10.414 1 98.62 132 LYS B O 1
ATOM 3149 N N . VAL B 1 133 ? -2.18 -10.633 -11.852 1 98.44 133 VAL B N 1
ATOM 3150 C CA . VAL B 1 133 ? -1.482 -11.656 -11.086 1 98.44 133 VAL B CA 1
ATOM 3151 C C . VAL B 1 133 ? -0.139 -11.117 -10.602 1 98.44 133 VAL B C 1
ATOM 3153 O O . VAL B 1 133 ? 0.629 -10.555 -11.383 1 98.44 133 VAL B O 1
ATOM 3156 N N . GLY B 1 134 ? 0.071 -11.305 -9.305 1 98.69 134 GLY B N 1
ATOM 3157 C CA . GLY B 1 134 ? 1.317 -10.805 -8.758 1 98.69 134 GLY B CA 1
ATOM 3158 C C . GLY B 1 134 ? 2.064 -11.836 -7.93 1 98.69 134 GLY B C 1
ATOM 3159 O O . GLY B 1 134 ? 1.449 -12.664 -7.258 1 98.69 134 GLY B O 1
ATOM 3160 N N . VAL B 1 135 ? 3.4 -11.734 -7.969 1 98.81 135 VAL B N 1
ATOM 3161 C CA . VAL B 1 135 ? 4.266 -12.547 -7.121 1 98.81 135 VAL B CA 1
ATOM 3162 C C . VAL B 1 135 ? 5.312 -11.664 -6.449 1 98.81 135 VAL B C 1
ATOM 3164 O O . VAL B 1 135 ? 5.766 -10.68 -7.035 1 98.81 135 VAL B O 1
ATOM 3167 N N . ILE B 1 136 ? 5.637 -11.945 -5.254 1 98.94 136 ILE B N 1
ATOM 3168 C CA . ILE B 1 136 ? 6.738 -11.359 -4.504 1 98.94 136 ILE B CA 1
ATOM 3169 C C . ILE B 1 136 ? 7.766 -12.43 -4.16 1 98.94 136 ILE B C 1
ATOM 3171 O O . ILE B 1 136 ? 7.516 -13.289 -3.309 1 98.94 136 ILE B O 1
ATOM 3175 N N . VAL B 1 137 ? 8.914 -12.328 -4.789 1 98.81 137 VAL B N 1
ATOM 3176 C CA . VAL B 1 137 ? 9.891 -13.414 -4.738 1 98.81 137 VAL B CA 1
ATOM 3177 C C . VAL B 1 137 ? 11.148 -12.945 -4.012 1 98.81 137 VAL B C 1
ATOM 3179 O O . VAL B 1 137 ? 11.805 -11.984 -4.441 1 98.81 137 VAL B O 1
ATOM 3182 N N . PRO B 1 138 ? 11.477 -13.586 -2.934 1 98.69 138 PRO B N 1
ATOM 3183 C CA . PRO B 1 138 ? 12.766 -13.273 -2.312 1 98.69 138 PRO B CA 1
ATOM 3184 C C . PRO B 1 138 ? 13.953 -13.797 -3.115 1 98.69 138 PRO B C 1
ATOM 3186 O O . PRO B 1 138 ? 13.914 -14.93 -3.611 1 98.69 138 PRO B O 1
ATOM 3189 N N . VAL B 1 139 ? 14.969 -12.953 -3.234 1 98.56 139 VAL B N 1
ATOM 3190 C CA . VAL B 1 139 ? 16.172 -13.336 -3.963 1 98.56 139 VAL B CA 1
ATOM 3191 C C . VAL B 1 139 ? 17.406 -12.805 -3.242 1 98.56 139 VAL B C 1
ATOM 3193 O O . VAL B 1 139 ? 17.281 -12.102 -2.232 1 98.56 139 VAL B O 1
ATOM 3196 N N . HIS B 1 140 ? 18.5 -13.281 -3.738 1 98 140 HIS B N 1
ATOM 3197 C CA . HIS B 1 140 ? 19.797 -12.859 -3.23 1 98 140 HIS B CA 1
ATOM 3198 C C . HIS B 1 140 ? 20.516 -11.969 -4.234 1 98 140 HIS B C 1
ATOM 3200 O O . HIS B 1 140 ? 20.531 -12.258 -5.434 1 98 140 HIS B O 1
ATOM 3206 N N . THR B 1 141 ? 21.078 -10.82 -3.771 1 97.69 141 THR B N 1
ATOM 3207 C CA . THR B 1 141 ? 21.875 -9.953 -4.645 1 97.69 141 THR B CA 1
ATOM 3208 C C . THR B 1 141 ? 23.219 -9.625 -4.016 1 97.69 141 THR B C 1
ATOM 3210 O O . THR B 1 141 ? 23.328 -9.5 -2.793 1 97.69 141 THR B O 1
ATOM 3213 N N . LEU B 1 142 ? 24.203 -9.586 -4.848 1 97.69 142 LEU B N 1
ATOM 3214 C CA . LEU B 1 142 ? 25.547 -9.133 -4.48 1 97.69 142 LEU B CA 1
ATOM 3215 C C . LEU B 1 142 ? 25.922 -7.867 -5.25 1 97.69 142 LEU B C 1
ATOM 3217 O O . LEU B 1 142 ? 25.719 -7.793 -6.461 1 97.69 142 LEU B O 1
ATOM 3221 N N . CYS B 1 143 ? 26.438 -6.871 -4.578 1 95.31 143 CYS B N 1
ATOM 3222 C CA . CYS B 1 143 ? 26.656 -5.547 -5.141 1 95.31 143 CYS B CA 1
ATOM 3223 C C . CYS B 1 143 ? 27.875 -5.543 -6.051 1 95.31 143 CYS B C 1
ATOM 3225 O O . CYS B 1 143 ? 29 -5.809 -5.602 1 95.31 143 CYS B O 1
ATOM 3227 N N . PRO B 1 144 ? 27.719 -5.082 -7.305 1 94.31 144 PRO B N 1
ATOM 3228 C CA . PRO B 1 144 ? 28.859 -5.02 -8.227 1 94.31 144 PRO B CA 1
ATOM 3229 C C . PRO B 1 144 ? 29.906 -3.998 -7.801 1 94.31 144 PRO B C 1
ATOM 3231 O O . PRO B 1 144 ? 31.109 -4.242 -7.953 1 94.31 144 PRO B O 1
ATOM 3234 N N . CYS B 1 145 ? 29.5 -2.883 -7.312 1 91.56 145 CYS B N 1
ATOM 3235 C CA . CYS B 1 145 ? 30.422 -1.819 -6.914 1 91.56 145 CYS B CA 1
ATOM 3236 C C . CYS B 1 145 ? 31.312 -2.271 -5.766 1 91.56 145 CYS B C 1
ATOM 3238 O O . CYS B 1 145 ? 32.531 -2.104 -5.816 1 91.56 145 CYS B O 1
ATOM 3240 N N . SER B 1 146 ? 30.703 -2.811 -4.754 1 90.88 146 SER B N 1
ATOM 3241 C CA . SER B 1 146 ? 31.453 -3.326 -3.615 1 90.88 146 SER B CA 1
ATOM 3242 C C . SER B 1 146 ? 32.469 -4.383 -4.055 1 90.88 146 SER B C 1
ATOM 3244 O O . SER B 1 146 ? 33.594 -4.387 -3.588 1 90.88 146 SER B O 1
ATOM 3246 N N . LYS B 1 147 ? 32.031 -5.258 -4.906 1 92.56 147 LYS B N 1
ATOM 3247 C CA . LYS B 1 147 ? 32.906 -6.305 -5.418 1 92.56 147 LYS B CA 1
ATOM 3248 C C . LYS B 1 147 ? 34.125 -5.707 -6.125 1 92.56 147 LYS B C 1
ATOM 3250 O O . LYS B 1 147 ? 35.25 -6.199 -5.98 1 92.56 147 LYS B O 1
ATOM 3255 N N . GLU B 1 148 ? 33.906 -4.664 -6.871 1 90.75 148 GLU B N 1
ATOM 3256 C CA . GLU B 1 148 ? 34.938 -4.055 -7.691 1 90.75 148 GLU B CA 1
ATOM 3257 C C . GLU B 1 148 ? 35.938 -3.268 -6.832 1 90.75 148 GLU B C 1
ATOM 3259 O O . GLU B 1 148 ? 37.125 -3.291 -7.086 1 90.75 148 GLU B O 1
ATOM 3264 N N . ILE B 1 149 ? 35.531 -2.688 -5.809 1 89.69 149 ILE B N 1
ATOM 3265 C CA . ILE B 1 149 ? 36.344 -1.722 -5.109 1 89.69 149 ILE B CA 1
ATOM 3266 C C . ILE B 1 149 ? 37.062 -2.4 -3.928 1 89.69 149 ILE B C 1
ATOM 3268 O O . ILE B 1 149 ? 38.031 -1.886 -3.4 1 89.69 149 ILE B O 1
ATOM 3272 N N . SER B 1 150 ? 36.531 -3.473 -3.492 1 90.31 150 SER B N 1
ATOM 3273 C CA . SER B 1 150 ? 37.094 -4.152 -2.332 1 90.31 150 SER B CA 1
ATOM 3274 C C . SER B 1 150 ? 38.25 -5.062 -2.734 1 90.31 150 SER B C 1
ATOM 3276 O O . SER B 1 150 ? 38.219 -5.699 -3.789 1 90.31 150 SER B O 1
ATOM 3278 N N . GLU B 1 151 ? 39.219 -5.148 -1.857 1 92.75 151 GLU B N 1
ATOM 3279 C CA . GLU B 1 151 ? 40.312 -6.078 -2.094 1 92.75 151 GLU B CA 1
ATOM 3280 C C . GLU B 1 151 ? 39.844 -7.527 -1.995 1 92.75 151 GLU B C 1
ATOM 3282 O O . GLU B 1 151 ? 40.312 -8.391 -2.738 1 92.75 151 GLU B O 1
ATOM 3287 N N . TYR B 1 152 ? 38.938 -7.699 -1.071 1 91.25 152 TYR B N 1
ATOM 3288 C CA . TYR B 1 152 ? 38.312 -9 -0.91 1 91.25 152 TYR B CA 1
ATOM 3289 C C . TYR B 1 152 ? 36.875 -8.852 -0.398 1 91.25 152 TYR B C 1
ATOM 3291 O O . TYR B 1 152 ? 36.562 -7.867 0.264 1 91.25 152 TYR B O 1
ATOM 3299 N N . GLY B 1 153 ? 36.094 -9.805 -0.863 1 90.56 153 GLY B N 1
ATOM 3300 C CA . GLY B 1 153 ? 34.719 -9.82 -0.397 1 90.56 153 GLY B CA 1
ATOM 3301 C C . GLY B 1 153 ? 33.844 -8.812 -1.107 1 90.56 153 GLY B C 1
ATOM 3302 O O . GLY B 1 153 ? 34.312 -8.078 -1.978 1 90.56 153 GLY B O 1
ATOM 3303 N N . ALA B 1 154 ? 32.562 -8.836 -0.85 1 94.56 154 ALA B N 1
ATOM 3304 C CA . ALA B 1 154 ? 31.516 -7.902 -1.286 1 94.56 154 ALA B CA 1
ATOM 3305 C C . ALA B 1 154 ? 30.266 -8.023 -0.416 1 94.56 154 ALA B C 1
ATOM 3307 O O . ALA B 1 154 ? 29.953 -9.109 0.073 1 94.56 154 ALA B O 1
ATOM 3308 N N . HIS B 1 155 ? 29.641 -6.855 -0.132 1 94.5 155 HIS B N 1
ATOM 3309 C CA . HIS B 1 155 ? 28.406 -6.992 0.649 1 94.5 155 HIS B CA 1
ATOM 3310 C C . HIS B 1 155 ? 27.281 -7.57 -0.196 1 94.5 155 HIS B C 1
ATOM 3312 O O . HIS B 1 155 ? 27.25 -7.367 -1.412 1 94.5 155 HIS B O 1
ATOM 3318 N N . ASN B 1 156 ? 26.422 -8.297 0.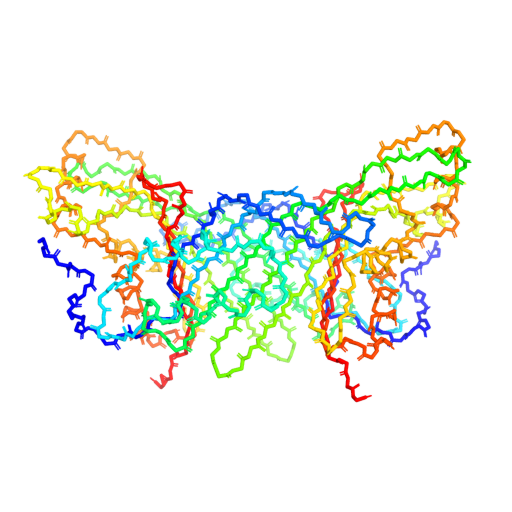368 1 94.94 156 ASN B N 1
ATOM 3319 C CA . ASN B 1 156 ? 25.234 -8.93 -0.219 1 94.94 156 ASN B CA 1
ATOM 3320 C C . ASN B 1 156 ? 24.031 -8.836 0.711 1 94.94 156 ASN B C 1
ATOM 3322 O O . ASN B 1 156 ? 24.172 -8.453 1.873 1 94.94 156 ASN B O 1
ATOM 3326 N N . GLN B 1 157 ? 22.922 -8.977 0.181 1 96.69 157 GLN B N 1
ATOM 3327 C CA . GLN B 1 157 ? 21.688 -8.812 0.965 1 96.69 157 GLN B CA 1
ATOM 3328 C C . GLN B 1 157 ? 20.516 -9.531 0.302 1 96.69 157 GLN B C 1
ATOM 3330 O O . GLN B 1 157 ? 20.609 -9.945 -0.853 1 96.69 157 GLN B O 1
ATOM 3335 N N . ARG B 1 158 ? 19.453 -9.617 1.095 1 97.38 158 ARG B N 1
ATOM 3336 C CA . ARG B 1 158 ? 18.156 -10.07 0.592 1 97.38 158 ARG B CA 1
ATOM 3337 C C . ARG B 1 158 ? 17.469 -8.984 -0.233 1 97.38 158 ARG B C 1
ATOM 3339 O O . ARG B 1 158 ? 17.578 -7.797 0.091 1 97.38 158 ARG B O 1
ATOM 3346 N N . ALA B 1 159 ? 16.891 -9.367 -1.308 1 98.38 159 ALA B N 1
ATOM 3347 C CA . ALA B 1 159 ? 16.016 -8.492 -2.094 1 98.38 159 ALA B CA 1
ATOM 3348 C C . ALA B 1 159 ? 14.688 -9.172 -2.41 1 98.38 159 ALA B C 1
ATOM 3350 O O . ALA B 1 159 ? 14.555 -10.391 -2.26 1 98.38 159 ALA B O 1
ATOM 3351 N N . TYR B 1 160 ? 13.711 -8.383 -2.734 1 98.81 160 TYR B N 1
ATOM 3352 C CA . TYR B 1 160 ? 12.391 -8.867 -3.125 1 98.81 160 TYR B CA 1
ATOM 3353 C C . TYR B 1 160 ? 12 -8.336 -4.496 1 98.81 160 TYR B C 1
ATOM 3355 O O . TYR B 1 160 ? 12.078 -7.129 -4.746 1 98.81 160 TYR B O 1
ATOM 3363 N N . VAL B 1 161 ? 11.602 -9.219 -5.371 1 98.88 161 VAL B N 1
ATOM 3364 C CA . VAL B 1 161 ? 11.141 -8.875 -6.711 1 98.88 161 VAL B CA 1
ATOM 3365 C C . VAL B 1 161 ? 9.625 -9.047 -6.797 1 98.88 161 VAL B C 1
ATOM 3367 O O . VAL B 1 161 ? 9.109 -10.156 -6.641 1 98.88 161 VAL B O 1
ATOM 3370 N N . THR B 1 162 ? 8.961 -8.008 -7.012 1 98.94 162 THR B N 1
ATOM 3371 C CA . THR B 1 162 ? 7.523 -8.062 -7.273 1 98.94 162 THR B CA 1
ATOM 3372 C C . THR B 1 162 ? 7.242 -7.961 -8.773 1 98.94 162 THR B C 1
ATOM 3374 O O . THR B 1 162 ? 7.656 -7 -9.422 1 98.94 162 THR B O 1
ATOM 3377 N N . ILE B 1 163 ? 6.602 -8.914 -9.297 1 98.88 163 ILE B N 1
ATOM 3378 C CA . ILE B 1 163 ? 6.148 -8.914 -10.68 1 98.88 163 ILE B CA 1
ATOM 3379 C C . ILE B 1 163 ? 4.621 -8.984 -10.719 1 98.88 163 ILE B C 1
ATOM 3381 O O . ILE B 1 163 ? 4.02 -9.906 -10.164 1 98.88 163 ILE B O 1
ATOM 3385 N N . GLU B 1 164 ? 4.02 -8.039 -11.281 1 98.81 164 GLU B N 1
ATOM 3386 C CA . GLU B 1 164 ? 2.58 -8.008 -11.508 1 98.81 164 GLU B CA 1
ATOM 3387 C C . GLU B 1 164 ? 2.26 -7.953 -13 1 98.81 164 GLU B C 1
ATOM 3389 O O . GLU B 1 164 ? 2.826 -7.137 -13.734 1 98.81 164 GLU B O 1
ATOM 3394 N N . VAL B 1 165 ? 1.31 -8.797 -13.453 1 98.62 165 VAL B N 1
ATOM 3395 C CA . VAL B 1 165 ? 1.054 -8.836 -14.891 1 98.62 165 VAL B CA 1
ATOM 3396 C C . VAL B 1 165 ? -0.447 -8.953 -15.141 1 98.62 165 VAL B C 1
ATOM 3398 O O . VAL B 1 165 ? -1.182 -9.5 -14.312 1 98.62 165 VAL B O 1
ATOM 3401 N N . LYS B 1 166 ? -0.868 -8.375 -16.203 1 98.19 166 LYS B N 1
ATOM 3402 C CA . LYS B 1 166 ? -2.09 -8.773 -16.906 1 98.19 166 LYS B CA 1
ATOM 3403 C C . LYS B 1 166 ? -1.781 -9.688 -18.078 1 98.19 166 LYS B C 1
ATOM 3405 O O . LYS B 1 166 ? -0.954 -9.352 -18.938 1 98.19 166 LYS B O 1
ATOM 3410 N N . MET B 1 167 ? -2.457 -10.734 -18.125 1 96.5 167 MET B N 1
ATOM 3411 C CA . MET B 1 167 ? -2.086 -11.766 -19.094 1 96.5 167 MET B CA 1
ATOM 3412 C C . MET B 1 167 ? -3.088 -11.812 -20.25 1 96.5 167 MET B C 1
ATOM 3414 O O . MET B 1 167 ? -4.293 -11.68 -20.031 1 96.5 167 MET B O 1
ATOM 3418 N N . ARG B 1 168 ? -2.541 -12.016 -21.484 1 95.19 168 ARG B N 1
ATOM 3419 C CA . ARG B 1 168 ? -3.357 -12.367 -22.641 1 95.19 168 ARG B CA 1
ATOM 3420 C C . ARG B 1 168 ? -3.641 -13.867 -22.688 1 95.19 168 ARG B C 1
ATOM 3422 O O . ARG B 1 168 ? -4.719 -14.289 -23.109 1 95.19 168 ARG B O 1
ATOM 3429 N N . ARG B 1 169 ? -2.691 -14.609 -22.297 1 94.81 169 ARG B N 1
ATOM 3430 C CA . ARG B 1 169 ? -2.76 -16.062 -22.203 1 94.81 169 ARG B CA 1
ATOM 3431 C C . ARG B 1 169 ? -2.244 -16.547 -20.859 1 94.81 169 ARG B C 1
ATOM 3433 O O . ARG B 1 169 ? -1.45 -15.867 -20.203 1 94.81 169 ARG B O 1
ATOM 3440 N N . PHE B 1 170 ? -2.643 -17.703 -20.578 1 93.56 170 PHE B N 1
ATOM 3441 C CA . PHE B 1 170 ? -2.385 -18.266 -19.266 1 93.56 170 PHE B CA 1
ATOM 3442 C C . PHE B 1 170 ? -0.888 -18.438 -19.031 1 93.56 170 PHE B C 1
ATOM 3444 O O . PHE B 1 170 ? -0.173 -18.922 -19.906 1 93.56 170 PHE B O 1
ATOM 3451 N N . MET B 1 171 ? -0.386 -17.969 -17.828 1 95.12 171 MET B N 1
ATOM 3452 C CA . MET B 1 171 ? 0.956 -18.234 -17.312 1 95.12 171 MET B CA 1
ATOM 3453 C C . MET B 1 171 ? 0.899 -18.75 -15.883 1 95.12 171 MET B C 1
ATOM 3455 O O . MET B 1 171 ? 0.101 -18.281 -15.07 1 95.12 171 MET B O 1
ATOM 3459 N N . TRP B 1 172 ? 1.752 -19.688 -15.609 1 96.06 172 TRP B N 1
ATOM 3460 C CA . TRP B 1 172 ? 1.854 -20.203 -14.25 1 96.06 172 TRP B CA 1
ATOM 3461 C C . TRP B 1 172 ? 2.588 -19.219 -13.344 1 96.06 172 TRP B C 1
ATOM 3463 O O . TRP B 1 172 ? 3.533 -18.562 -13.773 1 96.06 172 TRP B O 1
ATOM 3473 N N . ILE B 1 173 ? 2.219 -19.25 -12.07 1 97 173 ILE B N 1
ATOM 3474 C CA . ILE B 1 173 ? 2.922 -18.484 -11.031 1 97 173 ILE B CA 1
ATOM 3475 C C . ILE B 1 173 ? 4.402 -18.859 -11.047 1 97 173 ILE B C 1
ATOM 3477 O O . ILE B 1 173 ? 5.266 -17.984 -10.93 1 97 173 ILE B O 1
ATOM 3481 N N . GLU B 1 174 ? 4.637 -20.109 -11.219 1 97.75 174 GLU B N 1
ATOM 3482 C CA . GLU B 1 174 ? 6 -20.641 -11.203 1 97.75 174 GLU B CA 1
ATOM 3483 C C . GLU B 1 174 ? 6.855 -19.984 -12.281 1 97.75 174 GLU B C 1
ATOM 3485 O O . GLU B 1 174 ? 8.055 -19.781 -12.094 1 97.75 174 GLU B O 1
ATOM 3490 N N . GLU B 1 175 ? 6.273 -19.672 -13.398 1 97.88 175 GLU B N 1
ATOM 3491 C CA . GLU B 1 175 ? 7.023 -19.047 -14.484 1 97.88 175 GLU B CA 1
ATOM 3492 C C . GLU B 1 175 ? 7.473 -17.641 -14.102 1 97.88 175 GLU B C 1
ATOM 3494 O O . GLU B 1 175 ? 8.594 -17.234 -14.414 1 97.88 175 GLU B O 1
ATOM 3499 N N . LEU B 1 176 ? 6.605 -16.922 -13.453 1 98.5 176 LEU B N 1
ATOM 3500 C CA . LEU B 1 176 ? 6.961 -15.594 -12.984 1 98.5 176 LEU B CA 1
ATOM 3501 C C . LEU B 1 176 ? 8.055 -15.656 -11.922 1 98.5 176 LEU B C 1
ATOM 3503 O O . LEU B 1 176 ? 8.984 -14.844 -11.922 1 98.5 176 LEU B O 1
ATOM 3507 N N . VAL B 1 177 ? 7.945 -16.641 -11.039 1 98.5 177 VAL B N 1
ATOM 3508 C CA . VAL B 1 177 ? 8.945 -16.828 -10 1 98.5 177 VAL B CA 1
ATOM 3509 C C . VAL B 1 177 ? 10.297 -17.141 -10.633 1 98.5 177 VAL B C 1
ATOM 3511 O O . VAL B 1 177 ? 11.328 -16.609 -10.211 1 98.5 177 VAL B O 1
ATOM 3514 N N . GLU B 1 178 ? 10.258 -17.953 -11.633 1 98.06 178 GLU B N 1
ATOM 3515 C CA . GLU B 1 178 ? 11.484 -18.328 -12.328 1 98.06 178 GLU B CA 1
ATOM 3516 C C . GLU B 1 178 ? 12.141 -17.109 -12.977 1 98.06 178 GLU B C 1
ATOM 3518 O O . GLU B 1 178 ? 13.367 -16.984 -12.984 1 98.06 178 GLU B O 1
ATOM 3523 N N . ILE B 1 179 ? 11.328 -16.281 -13.523 1 98.44 179 ILE B N 1
ATOM 3524 C CA . ILE B 1 179 ? 11.844 -15.047 -14.125 1 98.44 179 ILE B CA 1
ATOM 3525 C C . ILE B 1 179 ? 12.547 -14.203 -13.07 1 98.44 179 ILE B C 1
ATOM 3527 O O . ILE B 1 179 ? 13.672 -13.742 -13.281 1 98.44 179 ILE B O 1
ATOM 3531 N N . ALA B 1 180 ? 11.992 -14.031 -11.914 1 98.69 180 ALA B N 1
ATOM 3532 C CA . ALA B 1 180 ? 12.578 -13.25 -10.828 1 98.69 180 ALA B CA 1
ATOM 3533 C C . ALA B 1 180 ? 13.898 -13.867 -10.367 1 98.69 180 ALA B C 1
ATOM 3535 O O . ALA B 1 180 ? 14.914 -13.172 -10.258 1 98.69 180 ALA B O 1
ATOM 3536 N N . GLU B 1 181 ? 13.891 -15.133 -10.164 1 98.31 181 GLU B N 1
ATOM 3537 C CA . GLU B 1 181 ? 15.047 -15.828 -9.609 1 98.31 181 GLU B CA 1
ATOM 3538 C C . GLU B 1 181 ? 16.219 -15.805 -10.586 1 98.31 181 GLU B C 1
ATOM 3540 O O . GLU B 1 181 ? 17.359 -15.562 -10.188 1 98.31 181 GLU B O 1
ATOM 3545 N N . SER B 1 182 ? 15.922 -16.016 -11.828 1 97.88 182 SER B N 1
ATOM 3546 C CA . SER B 1 182 ? 16.984 -16.094 -12.82 1 97.88 182 SER B CA 1
ATOM 3547 C C . SER B 1 182 ? 17.547 -14.703 -13.133 1 97.88 182 SER B C 1
ATOM 3549 O O . SER B 1 182 ? 18.609 -14.578 -13.758 1 97.88 182 SER B O 1
ATOM 3551 N N . SER B 1 183 ? 16.859 -13.672 -12.711 1 98.19 183 SER B N 1
ATOM 3552 C CA . SER B 1 183 ? 17.297 -12.305 -12.969 1 98.19 183 SER B CA 1
ATOM 3553 C C . SER B 1 183 ? 18.172 -11.781 -11.828 1 98.19 183 SER B C 1
ATOM 3555 O O . SER B 1 183 ? 18.797 -10.734 -11.961 1 98.19 183 SER B O 1
ATOM 3557 N N . ALA B 1 184 ? 18.188 -12.461 -10.68 1 98.38 184 ALA B N 1
ATOM 3558 C CA . ALA B 1 184 ? 18.938 -12.039 -9.5 1 98.38 184 ALA B CA 1
ATOM 3559 C C . ALA B 1 184 ? 20.344 -12.609 -9.516 1 98.38 184 ALA B C 1
ATOM 3561 O O . ALA B 1 184 ? 20.734 -13.289 -10.469 1 98.38 184 ALA B O 1
ATOM 3562 N N . SER B 1 185 ? 21.156 -12.219 -8.492 1 98.19 185 SER B N 1
ATOM 3563 C CA . SER B 1 185 ? 22.469 -12.844 -8.367 1 98.19 185 SER B CA 1
ATOM 3564 C C . SER B 1 185 ? 22.359 -14.344 -8.133 1 98.19 185 SER B C 1
ATOM 3566 O O . SER B 1 185 ? 23.125 -15.125 -8.688 1 98.19 185 SER B O 1
ATOM 3568 N N . CYS B 1 186 ? 21.422 -14.68 -7.281 1 97 186 CYS B N 1
ATOM 3569 C CA . CYS B 1 186 ? 21.172 -16.078 -6.996 1 97 186 CYS B CA 1
ATOM 3570 C C . CYS B 1 186 ? 19.781 -16.266 -6.387 1 97 186 CYS B C 1
ATOM 3572 O O . CYS B 1 186 ? 19.297 -15.398 -5.656 1 97 186 CYS B O 1
ATOM 3574 N N . PRO B 1 187 ? 19.156 -17.469 -6.734 1 96.94 187 PRO B N 1
ATOM 3575 C CA . PRO B 1 187 ? 17.906 -17.781 -6.02 1 96.94 187 PRO B CA 1
ATOM 3576 C C . PRO B 1 187 ? 18.141 -18.125 -4.551 1 96.94 187 PRO B C 1
ATOM 3578 O O . PRO B 1 187 ? 19.297 -18.328 -4.133 1 96.94 187 PRO B O 1
ATOM 3581 N N . LEU B 1 188 ? 17.047 -18.156 -3.736 1 97.56 188 LEU B N 1
ATOM 3582 C CA . LEU B 1 188 ? 17.078 -18.641 -2.363 1 97.56 188 LEU B CA 1
ATOM 3583 C C . LEU B 1 188 ? 16.625 -20.094 -2.285 1 97.56 188 LEU B C 1
ATOM 3585 O O . LEU B 1 188 ? 15.906 -20.578 -3.17 1 97.56 188 LEU B O 1
ATOM 3589 N N . TYR B 1 189 ? 17.031 -20.719 -1.23 1 96.5 189 TYR B N 1
ATOM 3590 C CA . TYR B 1 189 ? 16.641 -22.094 -0.923 1 96.5 189 TYR B CA 1
ATOM 3591 C C . TYR B 1 189 ? 16.328 -22.25 0.559 1 96.5 189 TYR B C 1
ATOM 3593 O O . TYR B 1 189 ? 16.922 -21.594 1.404 1 96.5 189 TYR B O 1
ATOM 3601 N N . SER B 1 190 ? 15.406 -23.125 0.835 1 95.88 190 SER B N 1
ATOM 3602 C CA . SER B 1 190 ? 15.008 -23.328 2.225 1 95.88 190 SER B CA 1
ATOM 3603 C C . SER B 1 190 ? 16.047 -24.156 2.982 1 95.88 190 SER B C 1
ATOM 3605 O O . SER B 1 190 ? 16.234 -23.969 4.188 1 95.88 190 SER B O 1
ATOM 3607 N N . ILE B 1 191 ? 16.641 -25.078 2.293 1 94.81 191 ILE B N 1
ATOM 3608 C CA . ILE B 1 191 ? 17.688 -25.922 2.885 1 94.81 191 ILE B CA 1
ATOM 3609 C C . ILE B 1 191 ? 18.953 -25.828 2.045 1 94.81 191 ILE B C 1
ATOM 3611 O O . ILE B 1 191 ? 18.906 -25.891 0.815 1 94.81 191 ILE B O 1
ATOM 3615 N N . LEU B 1 192 ? 20.062 -25.578 2.768 1 96.25 192 LEU B N 1
ATOM 3616 C CA . LEU B 1 192 ? 21.375 -25.594 2.135 1 96.25 192 LEU B CA 1
ATOM 3617 C C . LEU B 1 192 ? 22.344 -26.438 2.936 1 96.25 192 LEU B C 1
ATOM 3619 O O . LEU B 1 192 ? 22.484 -26.266 4.148 1 96.25 192 LEU B O 1
ATOM 3623 N N . LYS B 1 193 ? 22.906 -27.312 2.209 1 95.88 193 LYS B N 1
ATOM 3624 C CA . LYS B 1 193 ? 24.062 -27.984 2.789 1 95.88 193 LYS B CA 1
ATOM 3625 C C . LYS B 1 193 ? 25.359 -27.266 2.426 1 95.88 193 LYS B C 1
ATOM 3627 O O . LYS B 1 193 ? 25.344 -26.328 1.614 1 95.88 193 LYS B O 1
ATOM 3632 N N . ARG B 1 194 ? 26.5 -27.766 2.932 1 96.12 194 ARG B N 1
ATOM 3633 C CA . ARG B 1 194 ? 27.766 -27.062 2.787 1 96.12 194 ARG B CA 1
ATOM 3634 C C . ARG B 1 194 ? 28.141 -26.891 1.318 1 96.12 194 ARG B C 1
ATOM 3636 O O . ARG B 1 194 ? 28.5 -25.797 0.883 1 96.12 194 ARG B O 1
ATOM 3643 N N . PRO B 1 195 ? 28.031 -27.953 0.484 1 97.5 195 PRO B N 1
ATOM 3644 C CA . PRO B 1 195 ? 28.375 -27.766 -0.93 1 97.5 195 PRO B CA 1
ATOM 3645 C C . PRO B 1 195 ? 27.438 -26.766 -1.626 1 97.5 195 PRO B C 1
ATOM 3647 O O . PRO B 1 195 ? 27.859 -26.062 -2.543 1 97.5 195 PRO B O 1
ATOM 3650 N N . ASP B 1 196 ? 26.219 -26.75 -1.187 1 96.81 196 ASP B N 1
ATOM 3651 C CA . ASP B 1 196 ? 25.266 -25.797 -1.755 1 96.81 196 ASP B CA 1
ATOM 3652 C C . ASP B 1 196 ? 25.625 -24.359 -1.368 1 96.81 196 ASP B C 1
ATOM 3654 O O . ASP B 1 196 ? 25.547 -23.453 -2.195 1 96.81 196 ASP B O 1
ATOM 3658 N N . GLU B 1 197 ? 25.953 -24.172 -0.072 1 96.81 197 GLU B N 1
ATOM 3659 C CA . GLU B 1 197 ? 26.344 -22.859 0.419 1 96.81 197 GLU B CA 1
ATOM 3660 C C . GLU B 1 197 ? 27.516 -22.297 -0.383 1 96.81 197 GLU B C 1
ATOM 3662 O O . GLU B 1 197 ? 27.5 -21.109 -0.755 1 96.81 197 GLU B O 1
ATOM 3667 N N . LYS B 1 198 ? 28.484 -23.141 -0.609 1 96.94 198 LYS B N 1
ATOM 3668 C CA . LYS B 1 198 ? 29.609 -22.75 -1.442 1 96.94 198 LYS B CA 1
ATOM 3669 C C . LYS B 1 198 ? 29.141 -22.297 -2.828 1 96.94 198 LYS B C 1
ATOM 3671 O O . LYS B 1 198 ? 29.547 -21.25 -3.318 1 96.94 198 LYS B O 1
ATOM 3676 N N . TRP B 1 199 ? 28.297 -23.094 -3.367 1 96.94 199 TRP B N 1
ATOM 3677 C CA . TRP B 1 199 ? 27.828 -22.844 -4.727 1 96.94 199 TRP B CA 1
ATOM 3678 C C . TRP B 1 199 ? 27.094 -21.516 -4.801 1 96.94 199 TRP B C 1
ATOM 3680 O O . TRP B 1 199 ? 27.359 -20.688 -5.676 1 96.94 199 TRP B O 1
ATOM 3690 N N . VAL B 1 200 ? 26.172 -21.266 -3.891 1 96.69 200 VAL B N 1
ATOM 3691 C CA . VAL B 1 200 ? 25.344 -20.062 -3.883 1 96.69 200 VAL B CA 1
ATOM 3692 C C . VAL B 1 200 ? 26.234 -18.828 -3.711 1 96.69 200 VAL B C 1
ATOM 3694 O O . VAL B 1 200 ? 26.031 -17.828 -4.391 1 96.69 200 VAL B O 1
ATOM 3697 N N . THR B 1 201 ? 27.188 -18.922 -2.826 1 95.75 201 THR B N 1
ATOM 3698 C CA . THR B 1 201 ? 28.078 -17.797 -2.545 1 95.75 201 THR B CA 1
ATOM 3699 C C . THR B 1 201 ? 28.906 -17.453 -3.779 1 95.75 201 THR B C 1
ATOM 3701 O O . THR B 1 201 ? 28.969 -16.281 -4.176 1 95.75 201 THR B O 1
ATOM 3704 N N . GLU B 1 202 ? 29.469 -18.438 -4.43 1 96.62 202 GLU B N 1
ATOM 3705 C CA . GLU B 1 202 ? 30.297 -18.219 -5.605 1 96.62 202 GLU B CA 1
ATOM 3706 C C . GLU B 1 202 ? 29.469 -17.734 -6.789 1 96.62 202 GLU B C 1
ATOM 3708 O O . GLU B 1 202 ? 29.906 -16.859 -7.551 1 96.62 202 GLU B O 1
ATOM 3713 N N . ARG B 1 203 ? 28.312 -18.312 -6.879 1 96.12 203 ARG B N 1
ATOM 3714 C CA . ARG B 1 203 ? 27.422 -17.891 -7.949 1 96.12 203 ARG B CA 1
ATOM 3715 C C . ARG B 1 203 ? 27.078 -16.422 -7.824 1 96.12 203 ARG B C 1
ATOM 3717 O O . ARG B 1 203 ? 27.031 -15.695 -8.828 1 96.12 203 ARG B O 1
ATOM 3724 N N . ALA B 1 204 ? 26.766 -15.977 -6.648 1 96.31 204 ALA B N 1
ATOM 3725 C CA . ALA B 1 204 ? 26.453 -14.57 -6.418 1 96.31 204 ALA B CA 1
ATOM 3726 C C . ALA B 1 204 ? 27.625 -13.672 -6.797 1 96.31 204 ALA B C 1
ATOM 3728 O O . ALA B 1 204 ? 27.438 -12.602 -7.383 1 96.31 204 ALA B O 1
ATOM 3729 N N . TYR B 1 205 ? 28.812 -14.094 -6.48 1 95.94 205 TYR B N 1
ATOM 3730 C CA . TYR B 1 205 ? 30.016 -13.328 -6.805 1 95.94 205 TYR B CA 1
ATOM 3731 C C . TYR B 1 205 ? 30.219 -13.25 -8.312 1 95.94 205 TYR B C 1
ATOM 3733 O O . TYR B 1 205 ? 30.734 -12.258 -8.828 1 95.94 205 TYR B O 1
ATOM 3741 N N . GLN B 1 206 ? 29.75 -14.258 -9 1 95.62 206 GLN B N 1
ATOM 3742 C CA . GLN B 1 206 ? 29.922 -14.305 -10.445 1 95.62 206 GLN B CA 1
ATOM 3743 C C . GLN B 1 206 ? 28.828 -13.5 -11.156 1 95.62 206 GLN B C 1
ATOM 3745 O O . GLN B 1 206 ? 28.984 -13.125 -12.32 1 95.62 206 GLN B O 1
ATOM 3750 N N . ASN B 1 207 ? 27.781 -13.25 -10.43 1 96.69 207 ASN B N 1
ATOM 3751 C CA . ASN B 1 207 ? 26.641 -12.594 -11.039 1 96.69 207 ASN B CA 1
ATOM 3752 C C . ASN B 1 207 ? 26.141 -11.422 -10.195 1 96.69 207 ASN B C 1
ATOM 3754 O O . ASN B 1 207 ? 24.984 -11.391 -9.773 1 96.69 207 ASN B O 1
ATOM 3758 N N . PRO B 1 208 ? 27.016 -10.469 -9.992 1 96.56 208 PRO B N 1
ATOM 3759 C CA . PRO B 1 208 ? 26.609 -9.344 -9.156 1 96.56 208 PRO B CA 1
ATOM 3760 C C . PRO B 1 208 ? 25.531 -8.484 -9.82 1 96.56 208 PRO B C 1
ATOM 3762 O O . PRO B 1 208 ? 25.547 -8.312 -11.047 1 96.56 208 PRO B O 1
ATOM 3765 N N . ARG B 1 209 ? 24.578 -7.973 -9.047 1 95.75 209 ARG B N 1
ATOM 3766 C CA . ARG B 1 209 ? 23.422 -7.23 -9.555 1 95.75 209 ARG B CA 1
ATOM 3767 C C . ARG B 1 209 ? 23.125 -6.02 -8.672 1 95.75 209 ARG B C 1
ATOM 3769 O O . ARG B 1 209 ? 22.953 -6.156 -7.461 1 95.75 209 ARG B O 1
ATOM 3776 N N . PHE B 1 210 ? 23.078 -4.801 -9.375 1 95.75 210 PHE B N 1
ATOM 3777 C CA . PHE B 1 210 ? 22.359 -3.703 -8.734 1 95.75 210 PHE B CA 1
ATOM 3778 C C . PHE B 1 210 ? 20.859 -3.939 -8.766 1 95.75 210 PHE B C 1
ATOM 3780 O O . PHE B 1 210 ? 20.375 -4.797 -9.508 1 95.75 210 PHE B O 1
ATOM 3787 N N . VAL B 1 211 ? 20.141 -3.191 -7.902 1 97.06 211 VAL B N 1
ATOM 3788 C CA . VAL B 1 211 ? 18.688 -3.256 -7.969 1 97.06 211 VAL B CA 1
ATOM 3789 C C . VAL B 1 211 ? 18.219 -2.902 -9.375 1 97.06 211 VAL B C 1
ATOM 3791 O O . VAL B 1 211 ? 17.25 -3.475 -9.875 1 97.06 211 VAL B O 1
ATOM 3794 N N . GLU B 1 212 ? 18.938 -2.012 -10.039 1 96.88 212 GLU B N 1
ATOM 3795 C CA . GLU B 1 212 ? 18.625 -1.605 -11.406 1 96.88 212 GLU B CA 1
ATOM 3796 C C . GLU B 1 212 ? 18.844 -2.76 -12.391 1 96.88 212 GLU B C 1
ATOM 3798 O O . GLU B 1 212 ? 18 -2.994 -13.266 1 96.88 212 GLU B O 1
ATOM 3803 N N . ASP B 1 213 ? 19.984 -3.439 -12.219 1 96.94 213 ASP B N 1
ATOM 3804 C CA . ASP B 1 213 ? 20.281 -4.594 -13.062 1 96.94 213 ASP B CA 1
ATOM 3805 C C . ASP B 1 213 ? 19.172 -5.641 -12.969 1 96.94 213 ASP B C 1
ATOM 3807 O O . ASP B 1 213 ? 18.703 -6.141 -13.992 1 96.94 213 ASP B O 1
ATOM 3811 N N . LEU B 1 214 ? 18.922 -5.922 -11.742 1 97.81 214 LEU B N 1
ATOM 3812 C CA . LEU B 1 214 ? 17.906 -6.934 -11.469 1 97.81 214 LEU B CA 1
ATOM 3813 C C . LEU B 1 214 ? 16.578 -6.559 -12.109 1 97.81 214 LEU B C 1
ATOM 3815 O O . LEU B 1 214 ? 15.961 -7.379 -12.797 1 97.81 214 LEU B O 1
ATOM 3819 N N . LEU B 1 215 ? 16.141 -5.32 -11.961 1 98.44 215 LEU B N 1
ATOM 3820 C CA . LEU B 1 215 ? 14.891 -4.848 -12.555 1 98.44 215 LEU B CA 1
ATOM 3821 C C . LEU B 1 215 ? 14.93 -4.973 -14.07 1 98.44 215 LEU B C 1
ATOM 3823 O O . LEU B 1 215 ? 13.984 -5.473 -14.68 1 98.44 215 LEU B O 1
ATOM 3827 N N . ARG B 1 216 ? 15.977 -4.496 -14.68 1 97.81 216 ARG B N 1
ATOM 3828 C CA . ARG B 1 216 ? 16.094 -4.504 -16.125 1 97.81 216 ARG B CA 1
ATOM 3829 C C . ARG B 1 216 ? 16.062 -5.926 -16.672 1 97.81 216 ARG B C 1
ATOM 3831 O O . ARG B 1 216 ? 15.445 -6.188 -17.719 1 97.81 216 ARG B O 1
ATOM 3838 N N . GLU B 1 217 ? 16.766 -6.797 -15.977 1 97.44 217 GLU B N 1
ATOM 3839 C CA . GLU B 1 217 ? 16.766 -8.195 -16.406 1 97.44 217 GLU B CA 1
ATOM 3840 C C . GLU B 1 217 ? 15.359 -8.781 -16.391 1 97.44 217 GLU B C 1
ATOM 3842 O O . GLU B 1 217 ? 14.977 -9.508 -17.312 1 97.44 217 GLU B O 1
ATOM 3847 N N . VAL B 1 218 ? 14.609 -8.508 -15.359 1 98.44 218 VAL B N 1
ATOM 3848 C CA . VAL B 1 218 ? 13.227 -8.969 -15.273 1 98.44 218 VAL B CA 1
ATOM 3849 C C . VAL B 1 218 ? 12.422 -8.391 -16.438 1 98.44 218 VAL B C 1
ATOM 3851 O O . VAL B 1 218 ? 11.68 -9.117 -17.109 1 98.44 218 VAL B O 1
ATOM 3854 N N . VAL B 1 219 ? 12.578 -7.121 -16.703 1 97.81 219 VAL B N 1
ATOM 3855 C CA . VAL B 1 219 ? 11.797 -6.418 -17.703 1 97.81 219 VAL B CA 1
ATOM 3856 C C . VAL B 1 219 ? 12.102 -6.984 -19.094 1 97.81 219 VAL B C 1
ATOM 3858 O O . VAL B 1 219 ? 11.203 -7.152 -19.922 1 97.81 219 VAL B O 1
ATOM 3861 N N . VAL B 1 220 ? 13.375 -7.273 -19.344 1 96.81 220 VAL B N 1
ATOM 3862 C CA . VAL B 1 220 ? 13.766 -7.859 -20.625 1 96.81 220 VAL B CA 1
ATOM 3863 C C . VAL B 1 220 ? 12.984 -9.148 -20.859 1 96.81 220 VAL B C 1
ATOM 3865 O O . VAL B 1 220 ? 12.453 -9.375 -21.953 1 96.81 220 VAL B O 1
ATOM 3868 N N . LYS B 1 221 ? 12.852 -9.93 -19.859 1 96.69 221 LYS B N 1
ATOM 3869 C CA . LYS B 1 221 ? 12.203 -11.234 -19.969 1 96.69 221 LYS B CA 1
ATOM 3870 C C . LYS B 1 221 ? 10.688 -11.078 -20.078 1 96.69 221 LYS B C 1
ATOM 3872 O O . LYS B 1 221 ? 10.039 -11.812 -20.828 1 96.69 221 LYS B O 1
ATOM 3877 N N . ILE B 1 222 ? 10.125 -10.086 -19.391 1 96.31 222 ILE B N 1
ATOM 3878 C CA . ILE B 1 222 ? 8.68 -9.93 -19.312 1 96.31 222 ILE B CA 1
ATOM 3879 C C . ILE B 1 222 ? 8.172 -9.172 -20.531 1 96.31 222 ILE B C 1
ATOM 3881 O O . ILE B 1 222 ? 7.098 -9.477 -21.062 1 96.31 222 ILE B O 1
ATOM 3885 N N . SER B 1 223 ? 8.953 -8.188 -20.969 1 93.38 223 SER B N 1
ATOM 3886 C CA . SER B 1 223 ? 8.508 -7.348 -22.062 1 93.38 223 SER B CA 1
ATOM 3887 C C . SER B 1 223 ? 8.531 -8.109 -23.391 1 93.38 223 SER B C 1
ATOM 3889 O O . SER B 1 223 ? 7.816 -7.758 -24.328 1 93.38 223 SER B O 1
ATOM 3891 N N . GLY B 1 224 ? 9.258 -9.18 -23.484 1 90.25 224 GLY B N 1
ATOM 3892 C CA . GLY B 1 224 ? 9.352 -10 -24.688 1 90.25 224 GLY B CA 1
ATOM 3893 C C . GLY B 1 224 ? 8.32 -11.109 -24.734 1 90.25 224 GLY B C 1
ATOM 3894 O O . GLY B 1 224 ? 8.188 -11.797 -25.75 1 90.25 224 GLY B O 1
ATOM 3895 N N . ASP B 1 225 ? 7.602 -11.281 -23.703 1 94.81 225 ASP B N 1
ATOM 3896 C CA . ASP B 1 225 ? 6.645 -12.383 -23.625 1 94.81 225 ASP B CA 1
ATOM 3897 C C . ASP B 1 225 ? 5.27 -11.953 -24.141 1 94.81 225 ASP B C 1
ATOM 3899 O O . ASP B 1 225 ? 4.574 -11.164 -23.484 1 94.81 225 ASP B O 1
ATOM 3903 N N . LYS B 1 226 ? 4.742 -12.547 -25.188 1 95.06 226 LYS B N 1
ATOM 3904 C CA . LYS B 1 226 ? 3.51 -12.156 -25.859 1 95.06 226 LYS B CA 1
ATOM 3905 C C . LYS B 1 226 ? 2.285 -12.5 -25.016 1 95.06 226 LYS B C 1
ATOM 3907 O O . LYS B 1 226 ? 1.188 -12 -25.281 1 95.06 226 LYS B O 1
ATOM 3912 N N . ARG B 1 227 ? 2.455 -13.312 -24.078 1 97.06 227 ARG B N 1
ATOM 3913 C CA . ARG B 1 227 ? 1.339 -13.695 -23.219 1 97.06 227 ARG B CA 1
ATOM 3914 C C . ARG B 1 227 ? 0.988 -12.578 -22.25 1 97.06 227 ARG B C 1
ATOM 3916 O O . ARG B 1 227 ? -0.082 -12.594 -21.625 1 97.06 227 ARG B O 1
ATOM 3923 N N . ILE B 1 228 ? 1.869 -11.594 -22.141 1 97.56 228 ILE B N 1
ATOM 3924 C CA . ILE B 1 228 ? 1.71 -10.531 -21.156 1 97.56 228 ILE B CA 1
ATOM 3925 C C . ILE B 1 228 ? 1.262 -9.25 -21.859 1 97.56 228 ILE B C 1
ATOM 3927 O O . ILE B 1 228 ? 1.918 -8.773 -22.781 1 97.56 228 ILE B O 1
ATOM 3931 N N . LYS B 1 229 ? 0.166 -8.688 -21.359 1 97.31 229 LYS B N 1
ATOM 3932 C CA . LYS B 1 229 ? -0.394 -7.453 -21.891 1 97.31 229 LYS B CA 1
ATOM 3933 C C . LYS B 1 229 ? 0.171 -6.234 -21.172 1 97.31 229 LYS B C 1
ATOM 3935 O O . LYS B 1 229 ? 0.376 -5.184 -21.781 1 97.31 229 LYS B O 1
ATOM 3940 N N . TRP B 1 230 ? 0.307 -6.32 -19.984 1 98.25 230 TRP B N 1
ATOM 3941 C CA . TRP B 1 230 ? 0.747 -5.254 -19.094 1 98.25 230 TRP B CA 1
ATOM 3942 C C . TRP B 1 230 ? 1.583 -5.812 -17.953 1 98.25 230 TRP B C 1
ATOM 3944 O O . TRP B 1 230 ? 1.356 -6.938 -17.5 1 98.25 230 TRP B O 1
ATOM 3954 N N . TYR B 1 231 ? 2.609 -5.02 -17.531 1 98.56 231 TYR B N 1
ATOM 3955 C CA . TYR B 1 231 ? 3.43 -5.484 -16.422 1 98.56 231 TYR B CA 1
ATOM 3956 C C . TYR B 1 231 ? 3.811 -4.332 -15.5 1 98.56 231 TYR B C 1
ATOM 3958 O O . TYR B 1 231 ? 3.844 -3.174 -15.922 1 98.56 231 TYR B O 1
ATOM 3966 N N . LYS B 1 232 ? 4.004 -4.656 -14.312 1 98.75 232 LYS B N 1
ATOM 3967 C CA . LYS B 1 232 ? 4.602 -3.822 -13.273 1 98.75 232 LYS B CA 1
ATOM 3968 C C . LYS B 1 232 ? 5.68 -4.586 -12.516 1 98.75 232 LYS B C 1
ATOM 3970 O O . LYS B 1 232 ? 5.449 -5.703 -12.047 1 98.75 232 LYS B O 1
ATOM 3975 N N . VAL B 1 233 ? 6.859 -4.008 -12.438 1 98.75 233 VAL B N 1
ATOM 3976 C CA . VAL B 1 233 ? 7.98 -4.633 -11.742 1 98.75 233 VAL B CA 1
ATOM 3977 C C . VAL B 1 233 ? 8.5 -3.697 -10.656 1 98.75 233 VAL B C 1
ATOM 3979 O O . VAL B 1 233 ? 8.695 -2.504 -10.898 1 98.75 233 VAL B O 1
ATOM 3982 N N . PHE B 1 234 ? 8.625 -4.191 -9.492 1 98.88 234 PHE B N 1
ATOM 3983 C CA . PHE B 1 234 ? 9.188 -3.496 -8.344 1 98.88 234 PHE B CA 1
ATOM 3984 C C . PHE B 1 234 ? 10.25 -4.352 -7.656 1 98.88 234 PHE B C 1
ATOM 3986 O O . PHE B 1 234 ? 9.984 -5.5 -7.297 1 98.88 234 PHE B O 1
ATOM 3993 N N . VAL B 1 235 ? 11.422 -3.824 -7.527 1 98.81 235 VAL B N 1
ATOM 3994 C CA . VAL B 1 235 ? 12.508 -4.5 -6.82 1 98.81 235 VAL B CA 1
ATOM 3995 C C . VAL B 1 235 ? 12.906 -3.691 -5.59 1 98.81 235 VAL B C 1
ATOM 3997 O O . VAL B 1 235 ? 13.078 -2.473 -5.668 1 98.81 235 VAL B O 1
ATOM 4000 N N . GLU B 1 236 ? 13 -4.34 -4.5 1 98.75 236 GLU B N 1
ATOM 4001 C CA . GLU B 1 236 ? 13.453 -3.725 -3.254 1 98.75 236 GLU B CA 1
ATOM 4002 C C . GLU B 1 236 ? 14.578 -4.531 -2.615 1 98.75 236 GLU B C 1
ATOM 4004 O O . GLU B 1 236 ? 14.43 -5.727 -2.363 1 98.75 236 GLU B O 1
ATOM 4009 N N . SER B 1 237 ? 15.672 -3.869 -2.395 1 98.19 237 SER B N 1
ATOM 4010 C CA . SER B 1 237 ? 16.828 -4.496 -1.764 1 98.19 237 SER B CA 1
ATOM 4011 C C . SER B 1 237 ? 16.984 -4.035 -0.318 1 98.19 237 SER B C 1
ATOM 4013 O O . SER B 1 237 ? 17.062 -2.838 -0.047 1 98.19 237 SER B O 1
ATOM 4015 N N . ILE B 1 238 ? 17.016 -4.996 0.593 1 97.19 238 ILE B N 1
ATOM 4016 C CA . ILE B 1 238 ? 17.281 -4.691 1.995 1 97.19 238 ILE B CA 1
ATOM 4017 C C . ILE B 1 238 ? 18.781 -4.488 2.205 1 97.19 238 ILE B C 1
ATOM 4019 O O . ILE B 1 238 ? 19.484 -5.422 2.58 1 97.19 238 ILE B O 1
ATOM 4023 N N . GLU B 1 239 ? 19.156 -3.25 2.131 1 95.31 239 GLU B N 1
ATOM 4024 C CA . GLU B 1 239 ? 20.578 -2.967 2.123 1 95.31 239 GLU B CA 1
ATOM 4025 C C . GLU B 1 239 ? 21.234 -3.404 3.43 1 95.31 239 GLU B C 1
ATOM 4027 O O . GLU B 1 239 ? 20.812 -3.002 4.512 1 95.31 239 GLU B O 1
ATOM 4032 N N . SER B 1 240 ? 22.328 -4.133 3.258 1 94.81 240 SER B N 1
ATOM 4033 C CA . SER B 1 240 ? 22.984 -4.727 4.426 1 94.81 240 SER B CA 1
ATOM 4034 C C . SER B 1 240 ? 23.906 -3.725 5.109 1 94.81 240 SER B C 1
ATOM 4036 O O . SER B 1 240 ? 24.266 -3.902 6.273 1 94.81 240 SER B O 1
ATOM 4038 N N . ILE B 1 241 ? 24.281 -2.648 4.434 1 93.19 241 ILE B N 1
ATOM 4039 C CA . ILE B 1 241 ? 25.266 -1.752 5.039 1 93.19 241 ILE B CA 1
ATOM 4040 C C . ILE B 1 241 ? 24.641 -0.364 5.215 1 93.19 241 ILE B C 1
ATOM 4042 O O . ILE B 1 241 ? 25.344 0.586 5.578 1 93.19 241 ILE B O 1
ATOM 4046 N N . HIS B 1 242 ? 23.469 -0.184 4.805 1 92.38 242 HIS B N 1
ATOM 4047 C CA . HIS B 1 242 ? 22.75 1.076 4.953 1 92.38 242 HIS B CA 1
ATOM 4048 C C . HIS B 1 242 ? 21.453 0.885 5.746 1 92.38 242 HIS B C 1
ATOM 4050 O O . HIS B 1 242 ? 20.859 -0.189 5.703 1 92.38 242 HIS B O 1
ATOM 4056 N N . ASN B 1 243 ? 21.031 1.932 6.406 1 92.69 243 ASN B N 1
ATOM 4057 C CA . ASN B 1 243 ? 19.797 1.885 7.184 1 92.69 243 ASN B CA 1
ATOM 4058 C C . ASN B 1 243 ? 18.594 2.322 6.355 1 92.69 243 ASN B C 1
ATOM 4060 O O . ASN B 1 243 ? 17.766 3.115 6.816 1 92.69 243 ASN B O 1
ATOM 4064 N N . HIS B 1 244 ? 18.609 2.014 5.195 1 95 244 HIS B N 1
ATOM 4065 C CA . HIS B 1 244 ? 17.516 2.186 4.242 1 95 244 HIS B CA 1
ATOM 4066 C C . HIS B 1 244 ? 17.562 1.118 3.156 1 95 244 HIS B C 1
ATOM 4068 O O . HIS B 1 244 ? 18.562 0.426 3 1 95 244 HIS B O 1
ATOM 4074 N N . ASN B 1 245 ? 16.531 0.978 2.469 1 97.75 245 ASN B N 1
ATOM 4075 C CA . ASN B 1 245 ? 16.453 0.062 1.335 1 97.75 245 ASN B CA 1
ATOM 4076 C C . ASN B 1 245 ? 16.719 0.783 0.015 1 97.75 245 ASN B C 1
ATOM 4078 O O . ASN B 1 245 ? 16.641 2.012 -0.053 1 97.75 245 ASN B O 1
ATOM 4082 N N . ALA B 1 246 ? 17.094 0.064 -0.939 1 97.69 246 ALA B N 1
ATOM 4083 C CA . ALA B 1 246 ? 17.125 0.523 -2.326 1 97.69 246 ALA B CA 1
ATOM 4084 C C . ALA B 1 246 ? 15.984 -0.084 -3.135 1 97.69 246 ALA B C 1
ATOM 4086 O O . ALA B 1 246 ? 15.586 -1.229 -2.898 1 97.69 246 ALA B O 1
ATOM 4087 N N . PHE B 1 247 ? 15.445 0.718 -4.035 1 98.56 247 PHE B N 1
ATOM 4088 C CA . PHE B 1 247 ? 14.375 0.128 -4.832 1 98.56 247 PHE B CA 1
ATOM 4089 C C . PHE B 1 247 ? 14.398 0.663 -6.258 1 98.56 247 PHE B C 1
ATOM 4091 O O . PHE B 1 247 ? 15.039 1.678 -6.535 1 98.56 247 PHE B O 1
ATOM 4098 N N . ALA B 1 248 ? 13.766 -0.051 -7.152 1 98.5 248 ALA B N 1
ATOM 4099 C CA . ALA B 1 248 ? 13.531 0.317 -8.547 1 98.5 248 ALA B CA 1
ATOM 4100 C C . ALA B 1 248 ? 12.141 -0.115 -9 1 98.5 248 ALA B C 1
ATOM 4102 O O . ALA B 1 248 ? 11.602 -1.109 -8.5 1 98.5 248 ALA B O 1
ATOM 4103 N N . TYR B 1 249 ? 11.594 0.701 -9.906 1 98.62 249 TYR B N 1
ATOM 4104 C CA . TYR B 1 249 ? 10.211 0.469 -10.32 1 98.62 249 TYR B CA 1
ATOM 4105 C C . TYR B 1 249 ? 10.031 0.774 -11.805 1 98.62 249 TYR B C 1
ATOM 4107 O O . TYR B 1 249 ? 10.562 1.765 -12.312 1 98.62 249 TYR B O 1
ATOM 4115 N N . ILE B 1 250 ? 9.273 -0.108 -12.547 1 97.94 250 ILE B N 1
ATOM 4116 C CA . ILE B 1 250 ? 8.875 0.131 -13.93 1 97.94 250 ILE B CA 1
ATOM 4117 C C . ILE B 1 250 ? 7.496 -0.481 -14.18 1 97.94 250 ILE B C 1
ATOM 4119 O O . ILE B 1 250 ? 7.18 -1.553 -13.656 1 97.94 250 ILE B O 1
ATOM 4123 N N . GLU B 1 251 ? 6.637 0.196 -14.828 1 97.88 251 GLU B N 1
ATOM 4124 C CA . GLU B 1 251 ? 5.395 -0.362 -15.359 1 97.88 251 GLU B CA 1
ATOM 4125 C C . GLU B 1 251 ? 5.25 -0.061 -16.844 1 97.88 251 GLU B C 1
ATOM 4127 O O . GLU B 1 251 ? 5.773 0.941 -17.344 1 97.88 251 GLU B O 1
ATOM 4132 N N . GLY B 1 252 ? 4.699 -0.97 -17.578 1 96.5 252 GLY B N 1
ATOM 4133 C CA . GLY B 1 252 ? 4.539 -0.784 -19.016 1 96.5 252 GLY B CA 1
ATOM 4134 C C . GLY B 1 252 ? 3.539 -1.742 -19.625 1 96.5 252 GLY B C 1
ATOM 4135 O O . GLY B 1 252 ? 3.029 -2.639 -18.953 1 96.5 252 GLY B O 1
ATOM 4136 N N . GLU B 1 253 ? 3.262 -1.448 -20.875 1 96 253 GLU B N 1
ATOM 4137 C CA . GLU B 1 253 ? 2.393 -2.301 -21.688 1 96 253 GLU B CA 1
ATOM 4138 C C . GLU B 1 253 ? 3.174 -2.984 -22.812 1 96 253 GLU B C 1
ATOM 4140 O O . GLU B 1 253 ? 4.09 -2.391 -23.391 1 96 253 GLU B O 1
ATOM 4145 N N . ASN B 1 254 ? 2.82 -4.215 -22.906 1 92.69 254 ASN B N 1
ATOM 4146 C CA . ASN B 1 254 ? 3.393 -4.902 -24.062 1 92.69 254 ASN B CA 1
ATOM 4147 C C . ASN B 1 254 ? 2.529 -4.723 -25.312 1 92.69 254 ASN B C 1
ATOM 4149 O O . ASN B 1 254 ? 1.333 -5.02 -25.281 1 92.69 254 ASN B O 1
ATOM 4153 N N . THR B 1 255 ? 2.992 -3.811 -26.219 1 77.62 255 THR B N 1
ATOM 4154 C CA . THR B 1 255 ? 2.246 -3.602 -27.453 1 77.62 255 THR B CA 1
ATOM 4155 C C . THR B 1 255 ? 2.17 -4.895 -28.266 1 77.62 255 THR B C 1
ATOM 4157 O O . THR B 1 255 ? 3.053 -5.746 -28.172 1 77.62 255 THR B O 1
ATOM 4160 N N . LYS B 1 256 ? 1.445 -5.168 -29.516 1 60.34 256 LYS B N 1
ATOM 4161 C CA . LYS B 1 256 ? 1.039 -6.25 -30.406 1 60.34 256 LYS B CA 1
ATOM 4162 C C . LYS B 1 256 ? 2.184 -7.23 -30.641 1 60.34 256 LYS B C 1
ATOM 4164 O O . LYS B 1 256 ? 3.348 -6.828 -30.703 1 60.34 256 LYS B O 1
#

Radius of gyration: 25.3 Å; Cα contacts (8 Å, |Δi|>4): 1228; chains: 2; bounding box: 77×59×64 Å

Solvent-accessible surface area (backbone atoms only — not comparable to full-atom values): 26234 Å² total; per-residue (Å²): 129,89,63,60,37,72,34,76,30,87,82,59,62,60,36,60,32,38,34,40,33,65,31,73,43,81,44,31,32,76,27,93,90,68,57,51,47,78,39,55,25,42,32,34,40,32,28,29,40,59,23,55,44,41,43,79,68,68,66,56,56,53,57,42,56,69,68,61,68,56,62,42,75,68,49,47,53,50,43,38,51,47,42,16,60,78,62,74,27,70,29,20,39,40,33,38,36,31,67,44,75,46,78,43,63,35,89,66,76,53,51,74,37,62,36,78,31,40,34,34,42,39,36,38,33,54,97,55,81,48,57,36,44,33,39,40,37,65,28,30,34,20,38,49,54,45,42,69,72,38,95,69,66,56,63,54,33,53,27,35,38,33,45,34,34,28,62,73,43,94,76,57,71,66,56,56,49,48,45,50,33,72,31,38,17,27,65,70,71,73,62,73,53,72,69,30,49,52,47,52,54,53,43,16,70,75,33,47,29,46,61,50,46,28,46,51,46,37,44,58,60,50,64,69,34,82,40,35,43,32,41,36,41,39,31,39,32,50,42,71,89,47,83,32,27,38,33,28,33,45,70,52,66,42,75,137,129,87,63,59,36,72,33,76,29,88,80,59,62,61,37,59,32,37,36,41,32,65,30,74,43,82,46,30,32,77,28,92,89,68,57,52,46,78,43,56,23,41,31,34,39,31,26,30,39,58,22,52,43,42,45,80,68,69,67,55,55,53,56,43,56,69,69,59,68,54,60,42,75,67,48,47,54,50,42,36,51,47,43,16,62,76,62,73,27,70,30,20,38,40,34,38,36,30,65,42,76,46,78,43,62,34,88,67,78,53,51,77,36,62,35,79,30,40,33,33,44,39,37,39,33,55,95,55,80,47,59,35,44,33,40,40,38,66,28,33,32,18,36,48,56,45,42,70,72,37,95,67,66,55,62,54,33,52,27,37,38,33,44,32,33,29,62,74,45,94,74,58,70,66,56,55,49,48,45,49,33,72,32,36,17,27,62,69,71,72,61,74,52,71,70,27,50,52,47,52,55,53,41,16,70,73,34,48,29,47,59,48,47,26,46,50,46,36,45,58,60,52,62,70,36,83,40,35,41,30,41,38,40,39,28,40,33,50,42,72,89,48,80,32,27,38,34,27,36,46,70,51,68,40,74,137

pLDDT: mean 95.12, std 5.12, range [59.66, 98.94]

Foldseek 3Di:
DDPPQAAFDDVFDKDAWDEDWQDWDWAWEQDPVPRIDIWIWGKDKTFIGGSTTRHWDHVQLVVLVVPQHYDDPVSVVVSFVSSCVSGVGQKMKMKIKTKDWDWAAFDPPGDTDIDIKIKMWIWMDHPDTWIKIKIKFKAKAWAPVQLVPDPDDTDIFIKIKMKMFTFQDDDDPVVLNVLLQVQHLHHDDPDDDPVRVVVSVVSNSVRHDDLVSSQVSSCVVQLPDNGTFKMKMKMWTPGPVDPDIDMDIDIDGNDD/DDPLQAAFDDVFDKDAWDEDFQDWDWAWEQDPVPRIDIWIWGKDKTFIGGSTTNHWDHVQLVVLVVPQHYDDPVSVVVSFVSSCVSGVGQKMKMKIKTKDWDWDAFDPPGDTDIDIKIKMWIWMDHPDTWIKIKIKFKEKAWAPVQLVPDPDDTDIFIKIKMKMFTFQDDDDPVVLNVLLQVLHLHHDDPDDDPVRVVVSRVSNSVRHDDLVSSQVSSCVVQLPDPGTFKMKMKMWTPDPVDPDIDMDIDIDGNDD

Secondary structure (DSSP, 8-state):
---GGGSBPTT---EEEEEEEEEEEEEEEEETTTEEEEEEEEEEEEEEE-TTBS---HHHHHHHHHT--EE-HHHHHHHHHHHHHHTT-S-EEEEEEEEEEEEEE-TTT--EEEEEEEEEEEEEESSSEEEEEEEEEEEEEE-HHHHHH-SS---EEEEEEEEEEEESS---HHHHHHHHHHHSSEE--S---HHHHHHHHHHHHHS---HHHHHHHHHHHHHT-TTEEEEEEEEEE--SSSSSEEEEEEEEE---/---GGGSBPTT---EEEEEEEEEEEEEEEEETTTEEEEEEEEEEEEEEE-TTBS---HHHHHHHHHT--SB-HHHHHHHHHHHHHHTT-S-EEEEEEEEEEEEEE-TTT--EEEEEEEEEEEEEESSSEEEEEEEEEEEEEE-HHHHHH-SS---EEEEEEEEEEEESS---HHHHHHHHHHHSSEE--S---HHHHHHHHHHHHHS---HHHHHHHHHHHHHT-TTEEEEEEEEEE--SSSSSEEEEEEEEE---

InterPro domains:
  IPR003801 GTP cyclohydrolase FolE2/MptA [PF02649] (1-248)
  IPR003801 GTP cyclohydrolase FolE2/MptA [PTHR36445] (1-252)
  IPR022838 GTP cyclohydrolase FolE2 [MF_01527_B] (1-253)

Organism: Caldicellulosiruptor saccharolyticus (strain ATCC 43494 / DSM 8903 / Tp8T 6331) (NCBI:txid351627)

Nearest PDB structures (foldseek):
  8g8v-assembly1_A  TM=9.621E-01  e=9.301E-30  Burkholderia pseudomallei
  2r5r-assembly1_A  TM=9.580E-01  e=1.245E-27  Nitrosomonas europaea ATCC 19718
  8tcc-assembly1_D  TM=9.648E-01  e=4.006E-27  Burkholderia pseudomallei
  5k95-assembly1_A  TM=9.364E-01  e=5.713E-28  Neisseria gonorrhoeae FA 1090
  8tcc-assembly1_B  TM=9.704E-01  e=1.928E-24  Burkholderia pseudomallei